Protein 2VDV (pdb70)

Sequence (432 aa):
NPFSDHQLEYPVSPQDMDWSKLYPYYKNQMTKKVTIADIGCGFGGLMIDLSPAFPEDLILGMEIRVQVTNYVEDRIIALRNNTSKHGFQNINVLRGNAMKFLPNFFEKGQLSKMFFCFPDPHKARIITNTLLSEYAYVLKEGGVVYTITDVKDLHEWMVKHLEEHPLFERLSKEWEENDECVKIMRNATEEGKKVERKKGDKFVACFTRLPTPAILNPFSDHQLEYPVSPQDMDWSKLYPYYKNQMTKKVTIADIGCGFGGLMIDLSPAFPEDLILGMEIRVQVTNYVEDRIIALRNNTSKHGFQNINVLRGNAMKFLPNFFEKGQLSKMFFCFPDPHKARIITNTLLSEYAYVLKEGGVVYTITDVKDLHEWMVKHLEEHPLFERLSKEWEENDECVKIMRNATEEGKKVERKKGDKFVACFTRLPTPAIL

Secondary structure (DSSP, 8-state):
-TTGGGS-SS---PPP--GGGT-GGGB--BS--EEEEEET-TTSHHHHHHHHHSTTSEEEEEES-HHHHHHHHHHHHHHHHT---STTTTEEEEE--TTS-GGGTS-TT-EEEEEEES-----SS---HHHHHHHHHHEEEEEEEEEEES-HHHHHHHHHHHHHSTTEEEPPHHHHHT-HHHHHHHHSSHHHHHHHHTT---EEEEEEEPPPPP--/-TTGGGS-SS---PPP--GGGT-GGGB--BS--EEEEEET-TTSHHHHHHHHHSTTSEEEEEES-HHHHHHHHHHHHHHHHT---STTTTEEEEE--TTS-GGGTS-TT-EEEEEEES-----SS---HHHHHHHHHHEEEEEEEEEEES-HHHHHHHHHHHHHSTTEEEPPHHHHHT-HHHHHHHHSSHHHHHHHHTT---EEEEEEEPPPPP--

Radius of gyration: 23.64 Å; Cα contacts (8 Å, |Δi|>4): 818; chains: 2; bounding box: 54×62×54 Å

Structure (mmCIF, N/CA/C/O backbone):
data_2VDV
#
_entry.id   2VDV
#
_cell.length_a   128.318
_cell.length_b   58.686
_cell.length_c   94.760
_cell.angle_alpha   90.00
_cell.angle_beta   130.13
_cell.angle_gamma   90.00
#
_symmetry.space_group_name_H-M   'C 1 2 1'
#
loop_
_entity.id
_entity.type
_entity.pdbx_description
1 polymer 'TRNA (GUANINE-N(7)-)-METHYLTRANSFERASE'
2 non-polymer S-ADENOSYLMETHIONINE
3 water water
#
loop_
_atom_site.group_PDB
_atom_site.id
_atom_site.type_symbol
_atom_site.label_atom_id
_atom_site.label_alt_id
_atom_site.label_comp_id
_atom_site.label_asym_id
_atom_site.label_entity_id
_atom_site.label_seq_id
_atom_site.pdbx_PDB_ins_code
_atom_site.Cartn_x
_atom_site.Cartn_y
_atom_site.Cartn_z
_atom_site.occupancy
_atom_site.B_iso_or_equiv
_atom_site.auth_seq_id
_atom_site.auth_comp_id
_atom_site.auth_asym_id
_atom_site.auth_atom_id
_atom_site.pdbx_PDB_model_num
ATOM 1 N N . ASN A 1 14 ? 17.663 -21.664 -33.391 1.00 28.74 60 ASN E N 1
ATOM 2 C CA . ASN A 1 14 ? 17.253 -22.024 -34.743 1.00 31.39 60 ASN E CA 1
ATOM 3 C C . ASN A 1 14 ? 16.865 -23.494 -34.881 1.00 27.54 60 ASN E C 1
ATOM 4 O O . ASN A 1 14 ? 15.685 -23.809 -35.025 1.00 23.10 60 ASN E O 1
ATOM 9 N N . PRO A 1 15 ? 17.855 -24.400 -34.809 1.00 25.05 61 PRO E N 1
ATOM 10 C CA . PRO A 1 15 ? 17.615 -25.813 -35.132 1.00 18.37 61 PRO E CA 1
ATOM 11 C C . PRO A 1 15 ? 16.629 -26.483 -34.174 1.00 20.74 61 PRO E C 1
ATOM 12 O O . PRO A 1 15 ? 16.090 -27.548 -34.492 1.00 23.45 61 PRO E O 1
ATOM 16 N N . PHE A 1 16 ? 16.392 -25.866 -33.023 1.00 14.72 62 PHE E N 1
ATOM 17 C CA . PHE A 1 16 ? 15.540 -26.469 -32.005 1.00 16.95 62 PHE E CA 1
ATOM 18 C C . PHE A 1 16 ? 14.185 -25.791 -31.885 1.00 13.21 62 PHE E C 1
ATOM 19 O O . PHE A 1 16 ? 13.413 -26.098 -30.977 1.00 16.28 62 PHE E O 1
ATOM 27 N N . SER A 1 17 ? 13.897 -24.877 -32.807 1.00 19.13 63 SER E N 1
ATOM 28 C CA . SER A 1 17 ? 12.644 -24.121 -32.784 1.00 12.79 63 SER E CA 1
ATOM 29 C C . SER A 1 17 ? 11.417 -25.024 -32.721 1.00 12.28 63 SER E C 1
ATOM 30 O O . SER A 1 17 ? 10.451 -24.718 -32.023 1.00 13.10 63 SER E O 1
ATOM 33 N N . ASP A 1 18 ? 11.459 -26.139 -33.442 1.00 10.26 64 ASP E N 1
ATOM 34 C CA . ASP A 1 18 ? 10.351 -27.091 -33.419 1.00 17.38 64 ASP E CA 1
ATOM 35 C C . ASP A 1 18 ? 10.124 -27.713 -32.038 1.00 20.31 64 ASP E C 1
ATOM 36 O O . ASP A 1 18 ? 9.101 -28.352 -31.806 1.00 16.24 64 ASP E O 1
ATOM 41 N N . HIS A 1 19 ? 11.067 -27.519 -31.119 1.00 20.45 65 HIS E N 1
ATOM 42 C CA . HIS A 1 19 ? 10.991 -28.190 -29.820 1.00 20.81 65 HIS E CA 1
ATOM 43 C C . HIS A 1 19 ? 10.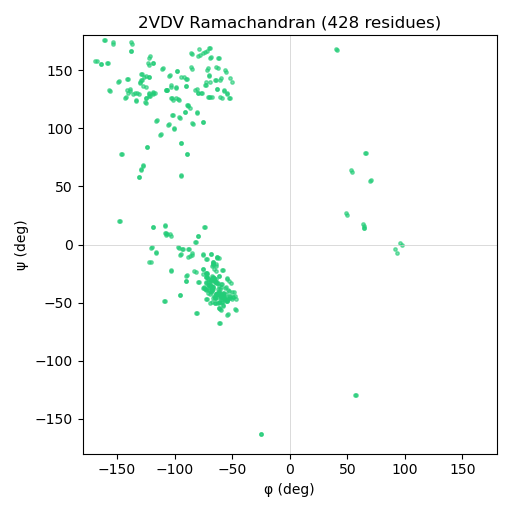925 -27.232 -28.644 1.00 13.43 65 HIS E C 1
ATOM 44 O O . HIS A 1 19 ? 10.791 -27.650 -27.497 1.00 20.17 65 HIS E O 1
ATOM 51 N N . GLN A 1 20 ? 10.992 -25.946 -28.948 1.00 14.94 66 GLN E N 1
ATOM 52 C CA . GLN A 1 20 ? 10.799 -24.910 -27.945 1.00 18.61 66 GLN E CA 1
ATOM 53 C C . GLN A 1 20 ? 9.495 -24.186 -28.283 1.00 18.68 66 GLN E C 1
ATOM 54 O O . GLN A 1 20 ? 9.468 -23.265 -29.099 1.00 13.25 66 GLN E O 1
ATOM 60 N N . LEU A 1 21 ? 8.413 -24.630 -27.651 1.00 20.21 67 LEU E N 1
ATOM 61 C CA . LEU A 1 21 ? 7.066 -24.374 -28.148 1.00 22.42 67 LEU E CA 1
ATOM 62 C C . LEU A 1 21 ? 6.194 -23.540 -27.223 1.00 22.64 67 LEU E C 1
ATOM 63 O O . LEU A 1 21 ? 6.049 -23.849 -26.031 1.00 9.73 67 LEU E O 1
ATOM 68 N N . GLU A 1 22 ? 5.576 -22.510 -27.800 1.00 19.06 68 GLU E N 1
ATOM 69 C CA . GLU A 1 22 ? 4.606 -21.695 -27.082 1.00 13.61 68 GLU E CA 1
ATOM 70 C C . GLU A 1 22 ? 3.355 -22.485 -26.775 1.00 8.64 68 GLU E C 1
ATOM 71 O O . GLU A 1 22 ? 2.742 -22.322 -25.723 1.00 15.17 68 GLU E O 1
ATOM 77 N N . TYR A 1 23 ? 2.963 -23.337 -27.711 1.00 15.89 69 TYR E N 1
ATOM 78 C CA . TYR A 1 23 ? 1.707 -24.057 -27.583 1.00 12.81 69 TYR E CA 1
ATOM 79 C C . TYR A 1 23 ? 1.886 -25.554 -27.796 1.00 14.43 69 TYR E C 1
ATOM 80 O O . TYR A 1 23 ? 1.351 -26.117 -28.760 1.00 17.04 69 TYR E O 1
ATOM 89 N N . PRO A 1 24 ? 2.630 -26.206 -26.896 1.00 8.36 70 PRO E N 1
ATOM 90 C CA . PRO A 1 24 ? 2.802 -27.659 -26.968 1.00 9.26 70 PRO E CA 1
ATOM 91 C C . PRO A 1 24 ? 1.438 -28.326 -26.847 1.00 16.15 70 PRO E C 1
ATOM 92 O O . PRO A 1 24 ? 0.605 -27.855 -26.075 1.00 14.57 70 PRO E O 1
ATOM 96 N N . VAL A 1 25 ? 1.215 -29.403 -27.595 1.00 12.53 71 VAL E N 1
ATOM 97 C CA . VAL A 1 25 ? -0.077 -30.075 -27.603 1.00 11.27 71 VAL E CA 1
ATOM 98 C C . VAL A 1 25 ? -0.245 -31.095 -26.463 1.00 13.78 71 VAL E C 1
ATOM 99 O O . VAL A 1 25 ? 0.726 -31.486 -25.812 1.00 13.18 71 VAL E O 1
ATOM 103 N N . SER A 1 26 ? -1.490 -31.499 -26.218 1.00 17.26 72 SER E N 1
ATOM 104 C CA . SER A 1 26 ? -1.804 -32.549 -25.253 1.00 24.75 72 SER E CA 1
ATOM 105 C C . SER A 1 26 ? -2.476 -33.714 -25.976 1.00 16.29 72 SER E C 1
ATOM 106 O O . SER A 1 26 ? -3.052 -33.529 -27.039 1.00 15.61 72 SER E O 1
ATOM 109 N N . PRO A 1 27 ? -2.405 -34.923 -25.397 1.00 21.43 73 PRO E N 1
ATOM 110 C CA . PRO A 1 27 ? -2.987 -36.098 -26.058 1.00 19.02 73 PRO E CA 1
ATOM 111 C C . PRO A 1 27 ? -4.509 -36.006 -26.087 1.00 22.62 73 PRO E C 1
ATOM 112 O O . PRO A 1 27 ? -5.107 -35.253 -25.312 1.00 17.99 73 PRO E O 1
ATOM 116 N N . GLN A 1 28 ? -5.133 -36.779 -26.967 1.00 17.81 74 GLN E N 1
ATOM 117 C CA . GLN A 1 28 ? -6.580 -36.871 -26.970 1.00 22.69 74 GLN E CA 1
ATOM 118 C C . GLN A 1 28 ? -7.039 -37.824 -25.870 1.00 24.83 74 GLN E C 1
ATOM 119 O O . GLN A 1 28 ? -6.248 -38.612 -25.348 1.00 19.90 74 GLN E O 1
ATOM 125 N N . ASP A 1 29 ? -8.316 -37.728 -25.518 1.00 28.62 75 ASP E N 1
ATOM 126 C CA . ASP A 1 29 ? -8.926 -38.552 -24.478 1.00 30.77 75 ASP E CA 1
ATOM 127 C C . ASP A 1 29 ? -8.713 -40.049 -24.748 1.00 36.76 75 ASP E C 1
ATOM 128 O O . ASP A 1 29 ? -8.969 -40.531 -25.851 1.00 29.55 75 ASP E O 1
ATOM 133 N N . MET A 1 30 ? -8.239 -40.776 -23.740 1.00 35.11 76 MET E N 1
ATOM 134 C CA . MET A 1 30 ? -7.933 -42.198 -23.891 1.00 37.14 76 MET E CA 1
ATOM 135 C C . MET A 1 30 ? -8.286 -42.974 -22.628 1.00 31.15 76 MET E C 1
ATOM 136 O O . MET A 1 30 ? -7.837 -42.635 -21.537 1.00 34.44 76 MET E O 1
ATOM 141 N N . ASP A 1 31 ? -9.084 -44.023 -22.779 1.00 36.74 77 ASP E N 1
ATOM 142 C CA . ASP A 1 31 ? -9.430 -44.870 -21.646 1.00 32.48 77 ASP E CA 1
ATOM 143 C C . ASP A 1 31 ? -8.418 -45.997 -21.498 1.00 28.95 77 ASP E C 1
ATOM 144 O O . ASP A 1 31 ? -8.688 -47.135 -21.887 1.00 26.94 77 ASP E O 1
ATOM 149 N N . TRP A 1 32 ? -7.256 -45.682 -20.934 1.00 26.25 78 TRP E N 1
ATOM 150 C CA . TRP A 1 32 ? -6.194 -46.671 -20.785 1.00 22.46 78 TRP E CA 1
ATOM 151 C C . TRP A 1 32 ? -6.580 -47.772 -19.797 1.00 24.01 78 TRP E C 1
ATOM 152 O O . TRP A 1 32 ? -5.954 -48.828 -19.757 1.00 21.19 78 TRP E O 1
ATOM 163 N N . SER A 1 33 ? -7.619 -47.525 -19.008 1.00 29.48 79 SER E N 1
ATOM 164 C CA . SER A 1 33 ? -8.060 -48.494 -18.008 1.00 29.84 79 SER E CA 1
ATOM 165 C C . SER A 1 33 ? -8.609 -49.763 -18.657 1.00 27.03 79 SER E C 1
ATOM 166 O O . SER A 1 33 ? -8.540 -50.842 -18.081 1.00 33.51 79 SER E O 1
ATOM 169 N N . LYS A 1 34 ? -9.154 -49.635 -19.858 1.00 26.29 80 LYS E N 1
ATOM 170 C CA . LYS A 1 34 ? -9.655 -50.801 -20.569 1.00 28.22 80 LYS E CA 1
ATOM 171 C C . LYS A 1 34 ? -8.529 -51.687 -21.093 1.00 21.66 80 LYS E C 1
ATOM 172 O O . LYS A 1 34 ? -8.728 -52.879 -21.313 1.00 30.65 80 LYS E O 1
ATOM 178 N N . LEU A 1 35 ? -7.351 -51.107 -21.296 1.00 21.90 81 LEU E N 1
ATOM 179 C CA . LEU A 1 35 ? -6.198 -51.874 -21.762 1.00 19.61 81 LEU E CA 1
ATOM 180 C C . LEU A 1 35 ? -5.388 -52.430 -20.589 1.00 17.47 81 LEU E C 1
ATOM 181 O O . LEU A 1 35 ? -4.787 -53.502 -20.687 1.00 17.16 81 LEU E O 1
ATOM 186 N N . TYR A 1 36 ? -5.374 -51.703 -19.478 1.00 12.29 82 TYR E N 1
ATOM 187 C CA . TYR A 1 36 ? -4.617 -52.141 -18.311 1.00 22.82 82 TYR E CA 1
ATOM 188 C C . TYR A 1 36 ? -5.455 -52.084 -17.037 1.00 23.76 82 TYR E C 1
ATOM 189 O O . TYR A 1 36 ? -5.074 -51.423 -16.074 1.00 23.52 82 TYR E O 1
ATOM 198 N N . PRO A 1 37 ? -6.592 -52.797 -17.024 1.00 24.98 83 PRO E N 1
ATOM 199 C CA . PRO A 1 37 ? -7.557 -52.688 -15.923 1.00 29.74 83 PRO E CA 1
ATOM 200 C C . PRO A 1 37 ? -6.936 -53.034 -14.573 1.00 25.51 83 PRO E C 1
ATOM 201 O O . PRO A 1 37 ? -7.435 -52.618 -13.532 1.00 35.12 83 PRO E O 1
ATOM 205 N N . TYR A 1 38 ? -5.844 -53.784 -14.603 1.00 25.28 84 TYR E N 1
ATOM 206 C CA . TYR A 1 38 ? -5.169 -54.203 -13.386 1.00 24.61 84 TYR E CA 1
ATOM 207 C C . TYR A 1 38 ? -4.503 -53.059 -12.641 1.00 31.65 84 TYR E C 1
ATOM 208 O O . TYR A 1 38 ? -4.002 -53.243 -11.531 1.00 26.62 84 TYR E O 1
ATOM 217 N N . TYR A 1 39 ? -4.475 -51.886 -13.261 1.00 28.05 85 TYR E N 1
ATOM 218 C CA . TYR A 1 39 ? -3.846 -50.727 -12.648 1.00 31.50 85 TYR E CA 1
ATOM 219 C C . TYR A 1 39 ? -4.887 -49.646 -12.454 1.00 35.09 85 TYR E C 1
ATOM 220 O O . TYR A 1 39 ? -4.563 -48.481 -12.218 1.00 37.54 85 TYR E O 1
ATOM 229 N N . LYS A 1 40 ? -6.146 -50.057 -12.573 1.00 35.21 86 LYS E N 1
ATOM 230 C CA . LYS A 1 40 ? -7.275 -49.231 -12.189 1.00 41.01 86 LYS E CA 1
ATOM 231 C C . LYS A 1 40 ? -7.381 -49.201 -10.673 1.00 47.98 86 LYS E C 1
ATOM 232 O O . LYS A 1 40 ? -7.800 -50.181 -10.057 1.00 52.69 86 LYS E O 1
ATOM 238 N N . ASN A 1 41 ? -6.992 -48.090 -10.066 1.00 46.88 87 ASN E N 1
ATOM 239 C CA . ASN A 1 41 ? -7.418 -47.812 -8.707 1.00 50.11 87 ASN E CA 1
ATOM 240 C C . ASN A 1 41 ? -8.824 -47.238 -8.809 1.00 52.92 87 ASN E C 1
ATOM 241 O O . ASN A 1 41 ? -9.782 -47.783 -8.260 1.00 49.90 87 ASN E O 1
ATOM 246 N N . GLN A 1 46 ? -9.108 -44.368 -10.713 1.00 52.92 92 GLN E N 1
ATOM 247 C CA . GLN A 1 46 ? -7.952 -43.737 -11.344 1.00 50.90 92 GLN E CA 1
ATOM 248 C C . GLN A 1 46 ? -6.969 -44.739 -11.947 1.00 49.17 92 GLN E C 1
ATOM 249 O O . GLN A 1 46 ? -7.051 -45.941 -11.698 1.00 43.50 92 GLN E O 1
ATOM 255 N N . MET A 1 47 ? -6.035 -44.226 -12.742 1.00 52.81 93 MET E N 1
ATOM 256 C CA . MET A 1 47 ? -4.995 -45.052 -13.338 1.00 41.54 93 MET E CA 1
ATOM 257 C C . MET A 1 47 ? -3.702 -44.930 -12.529 1.00 36.83 93 MET E C 1
ATOM 258 O O . MET A 1 47 ? -3.289 -43.833 -12.155 1.00 33.55 93 MET E O 1
ATOM 263 N N . THR A 1 48 ? -3.072 -46.069 -12.268 1.00 36.87 94 THR E N 1
ATOM 264 C CA . THR A 1 48 ? -1.927 -46.157 -11.366 1.00 32.16 94 THR E CA 1
ATOM 265 C C . THR A 1 48 ? -0.583 -45.945 -12.061 1.00 31.60 94 THR E C 1
ATOM 266 O O . THR A 1 48 ? 0.389 -45.507 -11.440 1.00 32.32 94 THR E O 1
ATOM 270 N N . LYS A 1 49 ? -0.534 -46.251 -13.352 1.00 27.32 95 LYS E N 1
ATOM 271 C CA . LYS A 1 49 ? 0.674 -46.065 -14.142 1.00 17.11 95 LYS E CA 1
ATOM 272 C C . LYS A 1 49 ? 0.328 -45.490 -15.506 1.00 20.05 95 LYS E C 1
ATOM 273 O O . LYS A 1 49 ? -0.843 -45.342 -15.852 1.00 20.84 95 LYS E O 1
ATOM 279 N N . LYS A 1 50 ? 1.360 -45.160 -16.271 1.00 18.64 96 LYS E N 1
ATOM 280 C CA . LYS A 1 50 ? 1.198 -44.686 -17.631 1.00 9.80 96 LYS E CA 1
ATOM 281 C C . LYS A 1 50 ? 1.984 -45.625 -18.525 1.00 12.04 96 LYS E C 1
ATOM 282 O O . LYS A 1 50 ? 2.871 -46.343 -18.044 1.00 10.88 96 LYS E O 1
ATOM 288 N N . VAL A 1 51 ? 1.664 -45.631 -19.817 1.00 6.55 97 VAL E N 1
ATOM 289 C CA . VAL A 1 51 ? 2.462 -46.379 -20.780 1.00 12.03 97 VAL E CA 1
ATOM 290 C C . VAL A 1 51 ? 3.836 -45.740 -20.913 1.00 5.15 97 VAL E C 1
ATOM 291 O O . VAL A 1 51 ? 3.936 -44.541 -21.172 1.00 3.76 97 VAL E O 1
ATOM 295 N N . THR A 1 52 ? 4.888 -46.535 -20.752 1.00 3.53 98 THR E N 1
ATOM 296 C CA . THR A 1 52 ? 6.249 -46.003 -20.821 1.00 5.57 98 THR E CA 1
ATOM 297 C C . THR A 1 52 ? 7.093 -46.678 -21.884 1.00 5.17 98 THR E C 1
ATOM 298 O O . THR A 1 52 ? 8.175 -46.194 -22.222 1.00 4.28 98 THR E O 1
ATOM 302 N N . ILE A 1 53 ? 6.625 -47.821 -22.376 1.00 3.53 99 ILE E N 1
ATOM 303 C CA . ILE A 1 53 ? 7.349 -48.554 -23.401 1.00 3.53 99 ILE E CA 1
ATOM 304 C C . ILE A 1 53 ? 6.433 -48.782 -24.605 1.00 3.68 99 ILE E C 1
ATOM 305 O O . ILE A 1 53 ? 5.327 -49.294 -24.469 1.00 3.53 99 ILE E O 1
ATOM 310 N N . ALA A 1 54 ? 6.888 -48.383 -25.783 1.00 3.53 100 ALA E N 1
ATOM 311 C CA . ALA A 1 54 ? 6.057 -48.492 -26.978 1.00 3.53 100 ALA E CA 1
ATOM 312 C C . ALA A 1 54 ? 6.742 -49.330 -28.050 1.00 3.71 100 ALA E C 1
ATOM 313 O O . ALA A 1 54 ? 7.908 -49.098 -28.394 1.00 3.53 100 ALA E O 1
ATOM 315 N N . ASP A 1 55 ? 6.017 -50.322 -28.550 1.00 3.53 101 ASP E N 1
ATOM 316 C CA . ASP A 1 55 ? 6.491 -51.165 -29.630 1.00 3.69 101 ASP E CA 1
ATOM 317 C C . ASP A 1 55 ? 5.736 -50.735 -30.902 1.00 3.99 101 ASP E C 1
ATOM 318 O O . ASP A 1 55 ? 4.551 -51.048 -31.085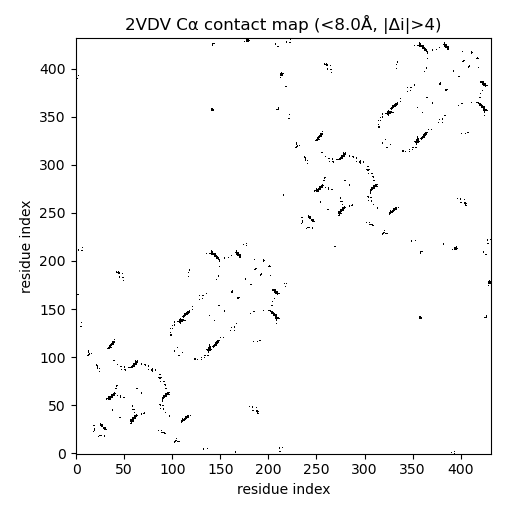 1.00 3.53 101 ASP E O 1
ATOM 323 N N . ILE A 1 56 ? 6.427 -49.990 -31.754 1.00 3.81 102 ILE E N 1
ATOM 324 C CA . ILE A 1 56 ? 5.822 -49.382 -32.930 1.00 4.63 102 ILE E CA 1
ATOM 325 C C . ILE A 1 56 ? 5.836 -50.347 -34.103 1.00 5.17 102 ILE E C 1
ATOM 326 O O . ILE A 1 56 ? 6.905 -50.736 -34.578 1.00 4.76 102 ILE E O 1
ATOM 331 N N . GLY A 1 57 ? 4.645 -50.711 -34.573 1.00 4.60 103 GLY E N 1
ATOM 332 C CA . GLY A 1 57 ? 4.493 -51.730 -35.603 1.00 4.32 103 GLY E CA 1
ATOM 333 C C . GLY A 1 57 ? 4.821 -53.099 -35.043 1.00 4.67 103 GLY E C 1
ATOM 334 O O . GLY A 1 57 ? 5.683 -53.791 -35.571 1.00 6.99 103 GLY E O 1
ATOM 335 N N . CYS A 1 58 ? 4.132 -53.482 -33.969 1.00 3.85 104 CYS E N 1
ATOM 336 C CA . CYS A 1 58 ? 4.508 -54.651 -33.163 1.00 5.29 104 CYS E CA 1
ATOM 337 C C . CYS A 1 58 ? 4.238 -56.012 -33.820 1.00 8.37 104 CYS E C 1
ATOM 338 O O . CYS A 1 58 ? 4.716 -57.042 -33.343 1.00 6.78 104 CYS E O 1
ATOM 341 N N . GLY A 1 59 ? 3.472 -56.031 -34.904 1.00 7.18 105 GLY E N 1
ATOM 342 C CA . GLY A 1 59 ? 3.102 -57.295 -35.516 1.00 4.46 105 GLY E CA 1
ATOM 343 C C . GLY A 1 59 ? 2.390 -58.185 -34.511 1.00 3.53 105 GLY E C 1
ATOM 344 O O . GLY A 1 59 ? 1.468 -57.747 -33.834 1.00 3.53 105 GLY E O 1
ATOM 345 N N . PHE A 1 60 ? 2.831 -59.432 -34.388 1.00 3.53 106 PHE E N 1
ATOM 346 C CA . PHE A 1 60 ? 2.124 -60.403 -33.553 1.00 4.08 106 PHE E CA 1
ATOM 347 C C . PHE A 1 60 ? 2.425 -60.333 -32.054 1.00 6.27 106 PHE E C 1
ATOM 348 O O . PHE A 1 60 ? 1.899 -61.124 -31.280 1.00 3.53 106 PHE E O 1
ATOM 356 N N . GLY A 1 61 ? 3.262 -59.379 -31.648 1.00 7.60 107 GLY E N 1
ATOM 357 C CA . GLY A 1 61 ? 3.410 -59.061 -30.237 1.00 5.50 107 GLY E CA 1
ATOM 358 C C . GLY A 1 61 ? 4.557 -59.724 -29.508 1.00 4.85 107 GLY E C 1
ATOM 359 O O . GLY A 1 61 ? 4.722 -59.514 -28.305 1.00 5.29 107 GLY E O 1
ATOM 360 N N . GLY A 1 62 ? 5.344 -60.519 -30.228 1.00 5.68 108 GLY E N 1
ATOM 361 C CA . GLY A 1 62 ? 6.448 -61.264 -29.637 1.00 3.87 108 GLY E CA 1
ATOM 362 C C . GLY A 1 62 ? 7.349 -60.425 -28.729 1.00 13.10 108 GLY E C 1
ATOM 363 O O . GLY A 1 62 ? 7.720 -60.864 -27.637 1.00 6.45 108 GLY E O 1
ATOM 364 N N . LEU A 1 63 ? 7.698 -59.218 -29.169 1.00 9.26 109 LEU E N 1
ATOM 365 C CA . LEU A 1 63 ? 8.601 -58.368 -28.402 1.00 6.30 109 LEU E CA 1
ATOM 366 C C . LEU A 1 63 ? 7.972 -58.000 -27.067 1.00 6.85 109 LEU E C 1
ATOM 367 O O . LEU A 1 63 ? 8.596 -58.153 -26.020 1.00 8.79 109 LEU E O 1
ATOM 372 N N . MET A 1 64 ? 6.731 -57.525 -27.109 1.00 6.17 110 MET E N 1
ATOM 373 C CA . MET A 1 64 ? 5.979 -57.229 -25.894 1.00 5.77 110 MET E CA 1
ATOM 374 C C . MET A 1 64 ? 5.957 -58.410 -24.925 1.00 5.09 110 MET E C 1
ATOM 375 O O . MET A 1 64 ? 6.099 -58.226 -23.731 1.00 5.30 110 MET E O 1
ATOM 380 N N . ILE A 1 65 ? 5.718 -59.612 -25.447 1.00 8.23 111 ILE E N 1
ATOM 381 C CA . ILE A 1 65 ? 5.609 -60.798 -24.612 1.00 9.43 111 ILE E CA 1
ATOM 382 C C . ILE A 1 65 ? 6.886 -60.970 -23.807 1.00 6.28 111 ILE E C 1
ATOM 383 O O . ILE A 1 65 ? 6.838 -61.231 -22.609 1.00 6.99 111 ILE E O 1
ATOM 388 N N . ASP A 1 66 ? 8.022 -60.815 -24.479 1.00 3.68 112 ASP E N 1
ATOM 389 C CA . ASP A 1 66 ? 9.318 -61.001 -23.844 1.00 12.81 112 ASP E CA 1
ATOM 390 C C . ASP A 1 66 ? 9.681 -59.858 -22.906 1.00 11.91 112 ASP E C 1
ATOM 391 O O . ASP A 1 66 ? 10.267 -60.082 -21.852 1.00 11.57 112 ASP E O 1
ATOM 396 N N . LEU A 1 67 ? 9.338 -58.633 -23.291 1.00 6.73 113 LEU E N 1
ATOM 397 C CA . LEU A 1 67 ? 9.637 -57.475 -22.460 1.00 8.39 113 LEU E CA 1
ATOM 398 C C . LEU A 1 67 ? 8.799 -57.514 -21.188 1.00 8.79 113 LEU E C 1
ATOM 399 O O . LEU A 1 67 ? 9.224 -57.035 -20.134 1.00 11.44 113 LEU E O 1
ATOM 404 N N . SER A 1 68 ? 7.613 -58.091 -21.289 1.00 3.53 114 SER E N 1
ATOM 405 C CA . SER A 1 68 ? 6.667 -58.063 -20.179 1.00 8.14 114 SER E CA 1
ATOM 406 C C . SER A 1 68 ? 7.283 -58.427 -18.813 1.00 10.94 114 SER E C 1
ATOM 407 O O . SER A 1 68 ? 7.180 -57.645 -17.860 1.00 12.08 114 SER E O 1
ATOM 410 N N . PRO A 1 69 ? 7.914 -59.610 -18.708 1.00 7.76 115 PRO E N 1
ATOM 411 C CA . PRO A 1 69 ? 8.557 -60.024 -17.450 1.00 12.00 115 PRO E CA 1
ATOM 412 C C . PRO A 1 69 ? 9.854 -59.255 -17.164 1.00 13.04 115 PRO E C 1
ATOM 413 O O . PRO A 1 69 ? 10.199 -59.040 -16.006 1.00 11.55 115 PRO E O 1
ATOM 417 N N . ALA A 1 70 ? 10.575 -58.867 -18.209 1.00 8.14 116 ALA E N 1
ATOM 418 C CA . ALA A 1 70 ? 11.811 -58.122 -18.030 1.00 12.02 116 ALA E CA 1
ATOM 419 C C . ALA A 1 70 ? 11.550 -56.762 -17.379 1.00 12.81 116 ALA E C 1
ATOM 420 O O . ALA A 1 70 ? 12.377 -56.262 -16.628 1.00 15.83 116 ALA E O 1
ATOM 422 N N . PHE A 1 71 ? 10.393 -56.172 -17.667 1.00 12.59 117 PHE E N 1
ATOM 423 C CA . PHE A 1 71 ? 10.056 -54.854 -17.144 1.00 8.27 117 PHE E CA 1
ATOM 424 C C . PHE A 1 71 ? 8.700 -54.869 -16.465 1.00 8.06 117 PHE E C 1
ATOM 425 O O . PHE A 1 71 ? 7.760 -54.234 -16.928 1.00 8.67 117 PHE E O 1
ATOM 433 N N . PRO A 1 72 ? 8.613 -55.579 -15.334 1.00 10.93 118 PRO E N 1
ATOM 434 C CA . PRO A 1 72 ? 7.344 -55.861 -14.660 1.00 12.93 118 PRO E CA 1
ATOM 435 C C . PRO A 1 72 ? 6.686 -54.607 -14.088 1.00 13.89 118 PRO E C 1
ATOM 436 O O . PRO A 1 72 ? 5.489 -54.627 -13.802 1.00 19.14 118 PRO E O 1
ATOM 440 N N . GLU A 1 73 ? 7.454 -53.530 -13.944 1.00 12.29 119 GLU E N 1
ATOM 441 C CA . GLU A 1 73 ? 6.934 -52.272 -13.412 1.00 10.18 119 GLU E CA 1
ATOM 442 C C . GLU A 1 73 ? 6.511 -51.283 -14.505 1.00 15.24 119 GLU E C 1
ATOM 443 O O . GLU A 1 73 ? 5.909 -50.241 -14.216 1.00 8.55 119 GLU E O 1
ATOM 449 N N . ASP A 1 74 ? 6.830 -51.605 -15.756 1.00 16.92 120 ASP E N 1
ATOM 450 C CA . ASP A 1 74 ? 6.511 -50.722 -16.875 1.00 9.55 120 ASP E CA 1
ATOM 451 C C . ASP A 1 74 ? 5.311 -51.217 -17.661 1.00 13.26 120 ASP E C 1
ATOM 452 O O . ASP A 1 74 ? 5.188 -52.409 -17.960 1.00 11.31 120 ASP E O 1
ATOM 457 N N . LEU A 1 75 ? 4.421 -50.292 -17.996 1.00 13.97 121 LEU E N 1
ATOM 458 C CA . LEU A 1 75 ? 3.348 -50.599 -18.920 1.00 8.85 121 LEU E CA 1
ATOM 459 C C . LEU A 1 75 ? 3.906 -50.514 -20.334 1.00 9.01 121 LEU E C 1
ATOM 460 O O . LEU A 1 75 ? 4.621 -49.567 -20.674 1.00 5.10 121 LEU E O 1
ATOM 465 N N . ILE A 1 76 ? 3.585 -51.523 -21.139 1.00 5.44 122 ILE E N 1
ATOM 466 C CA . ILE A 1 76 ? 4.131 -51.690 -22.476 1.00 3.79 122 ILE E CA 1
ATOM 467 C C . ILE A 1 76 ? 2.981 -51.727 -23.492 1.00 9.38 122 ILE E C 1
ATOM 468 O O . ILE A 1 76 ? 2.006 -52.455 -23.310 1.00 4.74 122 ILE E O 1
ATOM 473 N N . LEU A 1 77 ? 3.091 -50.936 -24.554 1.00 8.68 123 LEU E N 1
ATOM 474 C CA . LEU A 1 77 ? 2.041 -50.877 -25.565 1.00 8.93 123 LEU E CA 1
ATOM 475 C C . LEU A 1 77 ? 2.566 -51.155 -26.970 1.00 7.46 123 LEU E C 1
ATOM 476 O O . LEU A 1 77 ? 3.472 -50.473 -27.452 1.00 4.45 123 LEU E O 1
ATOM 481 N N . GLY A 1 78 ? 1.998 -52.169 -27.618 1.00 4.50 124 GLY E N 1
ATOM 482 C CA . GLY A 1 78 ? 2.263 -52.407 -29.026 1.00 3.95 124 GLY E CA 1
ATOM 483 C C . GLY A 1 78 ? 1.264 -51.650 -29.884 1.00 4.28 124 GLY E C 1
ATOM 484 O O . GLY A 1 78 ? 0.078 -51.618 -29.580 1.00 5.63 124 GLY E O 1
ATOM 485 N N . MET A 1 79 ? 1.742 -51.020 -30.947 1.00 3.92 125 MET E N 1
ATOM 486 C CA . MET A 1 79 ? 0.854 -50.337 -31.883 1.00 5.97 125 MET E CA 1
ATOM 487 C C . MET A 1 79 ? 1.004 -50.991 -33.233 1.00 3.53 125 MET E C 1
ATOM 488 O O . MET A 1 79 ? 2.118 -51.163 -33.720 1.00 3.53 125 MET E O 1
ATOM 493 N N . GLU A 1 80 ? -0.132 -51.338 -33.837 1.00 5.53 126 GLU E N 1
ATOM 494 C CA . GLU A 1 80 ? -0.170 -52.153 -35.045 1.00 8.92 126 GLU E CA 1
ATOM 495 C C . GLU A 1 80 ? -1.230 -51.551 -35.943 1.00 3.54 126 GLU E C 1
ATOM 496 O O . GLU A 1 80 ? -2.346 -51.303 -35.485 1.00 3.96 126 GLU E O 1
ATOM 502 N N . ILE A 1 81 ? -0.903 -51.344 -37.216 1.00 3.81 127 ILE E N 1
ATOM 503 C CA . ILE A 1 81 ? -1.836 -50.698 -38.137 1.00 6.61 127 ILE E CA 1
ATOM 504 C C . ILE A 1 81 ? -2.867 -51.653 -38.747 1.00 10.77 127 ILE E C 1
ATOM 505 O O . ILE A 1 81 ? -3.921 -51.211 -39.190 1.00 9.61 127 ILE E O 1
ATOM 510 N N . ARG A 1 82 ? -2.568 -52.950 -38.777 1.00 5.68 128 ARG E N 1
ATOM 511 C CA . ARG A 1 82 ? -3.496 -53.936 -39.339 1.00 8.11 128 ARG E CA 1
ATOM 512 C C . ARG A 1 82 ? -4.454 -54.457 -38.276 1.00 8.03 128 ARG E C 1
ATOM 513 O O . ARG A 1 82 ? -4.022 -55.062 -37.281 1.00 8.56 128 ARG E O 1
ATOM 521 N N . VAL A 1 83 ? -5.749 -54.265 -38.492 1.00 3.53 129 VAL E N 1
ATOM 522 C CA . VAL A 1 83 ? -6.736 -54.691 -37.503 1.00 5.34 129 VAL E CA 1
ATOM 523 C C . VAL A 1 83 ? -6.803 -56.216 -37.314 1.00 7.07 129 VAL E C 1
ATOM 524 O O . VAL A 1 83 ? -7.099 -56.687 -36.216 1.00 6.25 129 VAL E O 1
ATOM 528 N N . GLN A 1 84 ? -6.529 -56.982 -38.368 1.00 5.02 130 GLN E N 1
ATOM 529 C CA . GLN A 1 84 ? -6.547 -58.443 -38.251 1.00 5.69 130 GLN E CA 1
ATOM 530 C C . GLN A 1 84 ? -5.499 -58.859 -37.220 1.00 5.39 130 GLN E C 1
ATOM 531 O O . GLN A 1 84 ? -5.766 -59.637 -36.305 1.00 3.53 130 GLN E O 1
ATOM 537 N N . VAL A 1 85 ? -4.299 -58.322 -37.380 1.00 4.11 131 VAL E N 1
ATOM 538 C CA . VAL A 1 85 ? -3.197 -58.663 -36.507 1.00 3.53 131 VAL E CA 1
ATOM 539 C C . VAL A 1 85 ? -3.453 -58.217 -35.065 1.00 3.53 131 VAL E C 1
ATOM 540 O O . VAL A 1 85 ? -3.188 -58.984 -34.139 1.00 3.53 131 VAL E O 1
ATOM 544 N N . THR A 1 86 ? -3.991 -57.007 -34.872 1.00 3.53 132 THR E N 1
ATOM 545 C CA . THR A 1 86 ? -4.247 -56.501 -33.516 1.00 3.96 132 THR E CA 1
ATOM 546 C C . THR A 1 86 ? -5.391 -57.241 -32.824 1.00 4.59 132 THR E C 1
ATOM 547 O O . THR A 1 86 ? -5.346 -57.461 -31.611 1.00 4.51 132 THR E O 1
ATOM 551 N N . ASN A 1 87 ? -6.416 -57.618 -33.585 1.00 4.28 133 ASN E N 1
ATOM 552 C CA . ASN A 1 87 ? -7.488 -58.478 -33.059 1.00 6.45 133 ASN E CA 1
ATOM 553 C C . ASN A 1 87 ? -6.941 -59.821 -32.591 1.00 3.82 133 ASN E C 1
ATOM 554 O O . ASN A 1 87 ? -7.382 -60.379 -31.584 1.00 3.69 133 ASN E O 1
ATOM 559 N N . TYR A 1 88 ? -5.975 -60.334 -33.333 1.00 3.53 134 TYR E N 1
ATOM 560 C CA . TYR A 1 88 ? -5.352 -61.585 -32.966 1.00 4.93 134 TYR E CA 1
ATOM 561 C C . TYR A 1 88 ? -4.516 -61.409 -31.698 1.00 8.82 134 TYR E C 1
ATOM 562 O O . TYR A 1 88 ? -4.653 -62.176 -30.744 1.00 5.96 134 TYR E O 1
ATOM 571 N N . VAL A 1 89 ? -3.661 -60.387 -31.692 1.00 5.75 135 VAL E N 1
ATOM 572 C CA . VAL A 1 89 ? -2.778 -60.133 -30.561 1.00 5.52 135 VAL E CA 1
ATOM 573 C C . VAL A 1 89 ? -3.561 -59.918 -29.268 1.00 5.42 135 VAL E C 1
ATOM 574 O O . VAL A 1 89 ? -3.113 -60.313 -28.208 1.00 6.47 135 VAL E O 1
ATOM 578 N N . GLU A 1 90 ? -4.741 -59.317 -29.363 1.00 6.61 136 GLU E N 1
ATOM 579 C CA . GLU A 1 90 ? -5.577 -59.117 -28.183 1.00 6.84 136 GLU E CA 1
ATOM 580 C C . GLU A 1 90 ? -5.997 -60.448 -27.573 1.00 9.51 136 GLU E C 1
ATOM 581 O O . GLU A 1 90 ? -6.023 -60.600 -26.360 1.00 10.42 136 GLU E O 1
ATOM 587 N N . ASP A 1 91 ? -6.357 -61.408 -28.418 1.00 14.33 137 ASP E N 1
ATOM 588 C CA . ASP A 1 91 ? -6.786 -62.711 -27.933 1.00 11.26 137 ASP E CA 1
ATOM 589 C C . ASP A 1 91 ? -5.616 -63.436 -27.340 1.00 9.28 137 ASP E C 1
ATOM 590 O O . ASP A 1 91 ? -5.766 -64.222 -26.407 1.00 9.23 137 ASP E O 1
ATOM 595 N N . ARG A 1 92 ? -4.446 -63.176 -27.912 1.00 8.21 138 ARG E N 1
ATOM 596 C CA . ARG A 1 92 ? -3.213 -63.778 -27.438 1.00 11.09 138 ARG E CA 1
ATOM 597 C C . ARG A 1 92 ? -2.850 -63.327 -26.021 1.00 12.87 138 ARG E C 1
ATOM 598 O O . ARG A 1 92 ? -2.581 -64.168 -25.163 1.00 12.34 138 ARG E O 1
ATOM 606 N N . ILE A 1 93 ? -2.844 -62.017 -25.756 1.00 6.95 139 ILE E N 1
ATOM 607 C CA . ILE A 1 93 ? -2.471 -61.581 -24.409 1.00 10.33 139 ILE E CA 1
ATOM 608 C C . ILE A 1 93 ? -3.564 -61.900 -23.390 1.00 13.96 139 ILE E C 1
ATOM 609 O O . ILE A 1 93 ? -3.283 -62.055 -22.202 1.00 17.50 139 ILE E O 1
ATOM 614 N N . ILE A 1 94 ? -4.808 -62.006 -23.842 1.00 13.62 140 ILE E N 1
ATOM 615 C CA . ILE A 1 94 ? -5.861 -62.432 -22.929 1.00 16.73 140 ILE E CA 1
ATOM 616 C C . ILE A 1 94 ? -5.618 -63.881 -22.521 1.00 18.76 140 ILE E C 1
ATOM 617 O O . ILE A 1 94 ? -5.851 -64.259 -21.375 1.00 21.50 140 ILE E O 1
ATOM 622 N N . ALA A 1 95 ? -5.133 -64.687 -23.461 1.00 15.39 141 ALA E N 1
ATOM 623 C CA . ALA A 1 95 ? -4.770 -66.066 -23.156 1.00 19.04 141 ALA E CA 1
ATOM 624 C C . ALA A 1 95 ? -3.611 -66.106 -22.154 1.00 21.33 141 ALA E C 1
ATOM 625 O O . ALA A 1 95 ? -3.644 -66.861 -21.188 1.00 18.08 141 ALA E O 1
ATOM 627 N N . LEU A 1 96 ? -2.594 -65.285 -22.397 1.00 15.13 142 LEU E N 1
ATOM 628 C CA . LEU A 1 96 ? -1.413 -65.216 -21.539 1.00 22.54 142 LEU E CA 1
ATOM 629 C C . LEU A 1 96 ? -1.755 -64.802 -20.117 1.00 17.35 142 LEU E C 1
ATOM 630 O O . LEU A 1 96 ? -1.232 -65.360 -19.162 1.00 19.42 142 LEU E O 1
ATOM 635 N N . ARG A 1 97 ? -2.639 -63.824 -19.984 1.00 16.61 143 ARG E N 1
ATOM 636 C CA . ARG A 1 97 ? -3.125 -63.417 -18.677 1.00 16.78 143 ARG E CA 1
ATOM 637 C C . ARG A 1 97 ? -3.839 -64.577 -17.986 1.00 23.53 143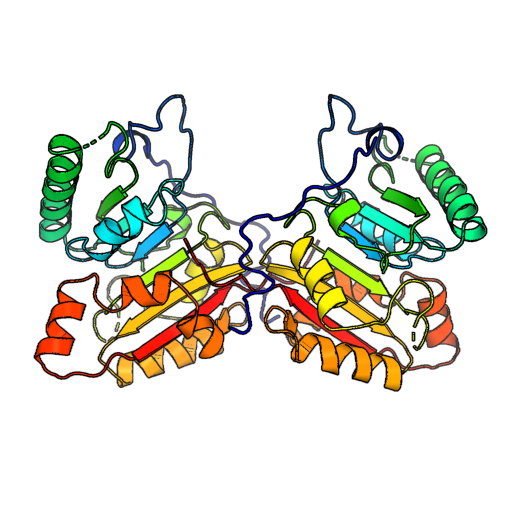 ARG E C 1
ATOM 638 O O . ARG A 1 97 ? -3.480 -64.963 -16.875 1.00 26.02 143 ARG E O 1
ATOM 646 N N . ASN A 1 98 ? -4.833 -65.144 -18.660 1.00 30.52 144 ASN E N 1
ATOM 647 C CA . ASN A 1 98 ? -5.594 -66.269 -18.118 1.00 30.69 144 ASN E CA 1
ATOM 648 C C . ASN A 1 98 ? -4.761 -67.467 -17.676 1.00 26.37 144 ASN E C 1
ATOM 649 O O . ASN A 1 98 ? -4.951 -67.983 -16.580 1.00 36.44 144 ASN E O 1
ATOM 654 N N . ASN A 1 99 ? -3.844 -67.907 -18.530 1.00 21.70 145 ASN E N 1
ATOM 655 C CA . ASN A 1 99 ? -3.027 -69.071 -18.228 1.00 21.47 145 ASN E CA 1
ATOM 656 C C . ASN A 1 99 ? -1.962 -68.744 -17.189 1.00 33.28 145 ASN E C 1
ATOM 657 O O . ASN A 1 99 ? -1.016 -69.509 -16.998 1.00 31.69 145 ASN E O 1
ATOM 662 N N . THR A 1 100 ? -2.125 -67.611 -16.514 1.00 30.19 146 THR E N 1
ATOM 663 C CA . THR A 1 100 ? -1.078 -67.088 -15.643 1.00 40.05 146 THR E CA 1
ATOM 664 C C . THR A 1 100 ? -1.568 -66.527 -14.317 1.00 41.83 146 THR E C 1
ATOM 665 O O . THR A 1 100 ? -2.760 -66.288 -14.119 1.00 43.68 146 THR E O 1
ATOM 669 N N . SER A 1 102 ? 0.691 -66.035 -12.173 1.00 50.13 148 SER E N 1
ATOM 670 C CA . SER A 1 102 ? 0.442 -65.250 -10.979 1.00 42.75 148 SER E CA 1
ATOM 671 C C . SER A 1 102 ? -0.706 -64.298 -11.269 1.00 44.62 148 SER E C 1
ATOM 672 O O . SER A 1 102 ? -1.438 -64.477 -12.238 1.00 49.26 148 SER E O 1
ATOM 675 N N . LYS A 1 103 ? -0.855 -63.272 -10.442 1.00 45.65 149 LYS E N 1
ATOM 676 C CA . LYS A 1 103 ? -1.948 -62.322 -10.619 1.00 45.62 149 LYS E CA 1
ATOM 677 C C . LYS A 1 103 ? -1.535 -61.066 -11.385 1.00 38.75 149 LYS E C 1
ATOM 678 O O . LYS A 1 103 ? -2.364 -60.200 -11.659 1.00 41.37 149 LYS E O 1
ATOM 684 N N . HIS A 1 104 ? -0.258 -60.978 -11.740 1.00 37.25 150 HIS E N 1
ATOM 685 C CA . HIS A 1 104 ? 0.263 -59.812 -12.449 1.00 37.56 150 HIS E CA 1
ATOM 686 C C . HIS A 1 104 ? 0.772 -60.180 -13.843 1.00 30.53 150 HIS E C 1
ATOM 687 O O . HIS A 1 104 ? 1.144 -59.303 -14.627 1.00 33.49 150 HIS E O 1
ATOM 694 N N . GLY A 1 105 ? 0.796 -61.475 -14.145 1.00 25.57 151 GLY E N 1
ATOM 695 C CA . GLY A 1 105 ? 1.293 -61.948 -15.425 1.00 24.06 151 GLY E CA 1
ATOM 696 C C . GLY A 1 105 ? 0.648 -61.278 -16.631 1.00 20.03 151 GLY E C 1
ATOM 697 O O . GLY A 1 105 ? -0.576 -61.243 -16.746 1.00 16.67 151 GLY E O 1
ATOM 698 N N . PHE A 1 106 ? 1.492 -60.729 -17.504 1.00 14.80 152 PHE E N 1
ATOM 699 C CA . PHE A 1 106 ? 1.098 -60.114 -18.769 1.00 11.63 152 PHE E CA 1
ATOM 700 C C . PHE A 1 106 ? -0.037 -59.111 -18.628 1.00 16.92 152 PHE E C 1
ATOM 701 O O . PHE A 1 106 ? -0.772 -58.818 -19.566 1.00 13.63 152 PHE E O 1
ATOM 709 N N . GLN A 1 107 ? -0.135 -58.558 -17.432 1.00 19.40 153 GLN E N 1
ATOM 710 C CA . GLN A 1 107 ? -1.165 -57.602 -17.104 1.00 17.07 153 GLN E CA 1
ATOM 711 C C . GLN A 1 107 ? -0.646 -56.229 -17.504 1.00 14.01 153 GLN E C 1
ATOM 712 O O . GLN A 1 107 ? -1.385 -55.244 -17.526 1.00 11.23 153 GLN E O 1
ATOM 718 N N . ASN A 1 108 ? 0.639 -56.188 -17.841 1.00 10.08 154 ASN E N 1
ATOM 719 C CA . ASN A 1 108 ? 1.326 -54.941 -18.154 1.00 17.12 154 ASN E CA 1
ATOM 720 C C . ASN A 1 108 ? 1.640 -54.803 -19.638 1.00 11.79 154 ASN E C 1
ATOM 721 O O . ASN A 1 108 ? 2.475 -53.986 -20.026 1.00 9.52 154 ASN E O 1
ATOM 726 N N . ILE A 1 109 ? 0.992 -55.616 -20.465 1.00 9.97 155 ILE E N 1
ATOM 727 C CA . ILE A 1 109 ? 1.107 -55.454 -21.908 1.00 9.50 155 ILE E CA 1
ATOM 728 C C . ILE A 1 109 ? -0.263 -55.398 -22.538 1.00 11.96 155 ILE E C 1
ATOM 729 O O . ILE A 1 109 ? -1.205 -56.025 -22.059 1.00 15.01 155 ILE E O 1
ATOM 734 N N . ASN A 1 110 ? -0.379 -54.625 -23.606 1.00 7.02 156 ASN E N 1
ATOM 735 C CA . ASN A 1 110 ? -1.541 -54.727 -24.464 1.00 9.78 156 ASN E CA 1
ATOM 736 C C . ASN A 1 110 ? -1.219 -54.132 -25.822 1.00 11.70 156 ASN E C 1
ATOM 737 O O . ASN A 1 110 ? -0.124 -53.600 -26.035 1.00 6.15 156 ASN E O 1
ATOM 742 N N . VAL A 1 111 ? -2.175 -54.227 -26.742 1.00 13.21 157 VAL E N 1
ATOM 743 C CA . VAL A 1 111 ? -1.966 -53.777 -28.111 1.00 12.45 157 VAL E CA 1
ATOM 744 C C . VAL A 1 111 ? -2.997 -52.731 -28.487 1.00 10.90 157 VAL E C 1
ATOM 745 O O . VAL A 1 111 ? -4.081 -52.693 -27.916 1.00 14.80 157 VAL E O 1
ATOM 749 N N . LEU A 1 112 ? -2.652 -51.877 -29.445 1.00 13.02 158 LEU E N 1
ATOM 750 C CA . LEU A 1 112 ? -3.562 -50.835 -29.904 1.00 9.39 158 LEU E CA 1
ATOM 751 C C . LEU A 1 112 ? -3.502 -50.709 -31.425 1.00 7.88 158 LEU E C 1
ATOM 752 O O . LEU A 1 112 ? -2.428 -50.698 -32.018 1.00 5.37 158 LEU E O 1
ATOM 757 N N . ARG A 1 113 ? -4.665 -50.635 -32.056 1.00 5.37 159 ARG E N 1
ATOM 758 C CA . ARG A 1 113 ? -4.721 -50.477 -33.498 1.00 7.98 159 ARG E CA 1
ATOM 759 C C . ARG A 1 113 ? -4.503 -49.011 -33.820 1.00 9.68 159 ARG E C 1
ATOM 760 O O . ARG A 1 113 ? -5.322 -48.166 -33.465 1.00 7.36 159 ARG E O 1
ATOM 768 N N . GLY A 1 114 ? -3.379 -48.705 -34.460 1.00 9.49 160 GLY E N 1
ATOM 769 C CA . GLY A 1 114 ? -3.053 -47.330 -34.771 1.00 12.56 160 GLY E CA 1
ATOM 770 C C . GLY A 1 114 ? -1.906 -47.189 -35.749 1.00 14.88 160 GLY E C 1
ATOM 771 O O . GLY A 1 114 ? -1.098 -48.102 -35.919 1.00 8.11 160 GLY E O 1
ATOM 772 N N . ASN A 1 115 ? -1.863 -46.034 -36.404 1.00 10.64 161 ASN E N 1
ATOM 773 C CA . ASN A 1 115 ? -0.816 -45.690 -37.352 1.00 11.05 161 ASN E CA 1
ATOM 774 C C . ASN A 1 115 ? 0.145 -44.735 -36.656 1.00 16.78 161 ASN E C 1
ATOM 775 O O . ASN A 1 115 ? -0.211 -43.594 -36.344 1.00 12.78 161 ASN E O 1
ATOM 780 N N . ALA A 1 116 ? 1.357 -45.212 -36.393 1.00 16.07 162 ALA E N 1
ATOM 781 C CA . ALA A 1 116 ? 2.318 -44.443 -35.614 1.00 9.93 162 ALA E CA 1
ATOM 782 C C . ALA A 1 116 ? 2.763 -43.179 -36.349 1.00 16.72 162 ALA E C 1
ATOM 783 O O . ALA A 1 116 ? 3.321 -42.263 -35.747 1.00 11.11 162 ALA E O 1
ATOM 785 N N . MET A 1 117 ? 2.514 -43.126 -37.650 1.00 11.09 163 MET E N 1
ATOM 786 C CA . MET A 1 117 ? 2.903 -41.959 -38.425 1.00 14.08 163 MET E CA 1
ATOM 787 C C . MET A 1 117 ? 1.829 -40.873 -38.423 1.00 13.28 163 MET E C 1
ATOM 788 O O . MET A 1 117 ? 2.043 -39.779 -38.938 1.00 14.05 163 MET E O 1
ATOM 793 N N . LYS A 1 118 ? 0.692 -41.175 -37.804 1.00 12.94 164 LYS E N 1
ATOM 794 C CA . LYS A 1 118 ? -0.391 -40.208 -37.663 1.00 11.24 164 LYS E CA 1
ATOM 795 C C . LYS A 1 118 ? -0.328 -39.453 -36.333 1.00 12.54 164 LYS E C 1
ATOM 796 O O . LYS A 1 118 ? -1.256 -39.528 -35.522 1.00 9.16 164 LYS E O 1
ATOM 802 N N . PHE A 1 119 ? 0.775 -38.746 -36.104 1.00 10.44 165 PHE E N 1
ATOM 803 C CA . PHE A 1 119 ? 0.869 -37.819 -34.980 1.00 10.69 165 PHE E CA 1
ATOM 804 C C . PHE A 1 119 ? 0.802 -38.504 -33.605 1.00 5.49 165 PHE E C 1
ATOM 805 O O . PHE A 1 119 ? -0.229 -38.484 -32.930 1.00 3.84 165 PHE E O 1
ATOM 813 N N . LEU A 1 120 ? 1.915 -39.094 -33.185 1.00 7.69 166 LEU E N 1
ATOM 814 C CA . LEU A 1 120 ? 1.967 -39.757 -31.881 1.00 7.08 166 LEU E CA 1
ATOM 815 C C . LEU A 1 120 ? 1.558 -38.892 -30.687 1.00 6.02 166 LEU E C 1
ATOM 816 O O . LEU A 1 120 ? 1.054 -39.424 -29.697 1.00 11.16 166 LEU E O 1
ATOM 821 N N . PRO A 1 121 B 1.777 -37.568 -30.760 1.00 3.67 166 PRO E N 1
ATOM 822 C CA . PRO A 1 121 B 1.320 -36.754 -29.625 1.00 7.83 166 PRO E CA 1
ATOM 823 C C . PRO A 1 121 B -0.186 -36.796 -29.359 1.00 8.54 166 PRO E C 1
ATOM 824 O O . PRO A 1 121 B -0.609 -36.332 -28.307 1.00 9.39 166 PRO E O 1
ATOM 828 N N . ASN A 1 122 ? -0.977 -37.338 -30.280 1.00 10.78 168 ASN E N 1
ATOM 829 C CA . ASN A 1 122 ? -2.381 -37.605 -29.990 1.00 12.42 168 ASN E CA 1
ATOM 830 C C . ASN A 1 122 ? -2.517 -38.695 -28.932 1.00 11.76 168 ASN E C 1
ATOM 831 O O . ASN A 1 122 ? -3.496 -38.731 -28.193 1.00 13.92 168 ASN E O 1
ATOM 836 N N . PHE A 1 123 ? -1.526 -39.581 -28.872 1.00 10.78 169 PHE E N 1
ATOM 837 C CA . PHE A 1 123 ? -1.576 -40.752 -28.006 1.00 11.06 169 PHE E CA 1
ATOM 838 C C . PHE A 1 123 ? -0.889 -40.551 -26.653 1.00 10.88 169 PHE E C 1
ATOM 839 O O . PHE A 1 123 ? -1.406 -40.971 -25.620 1.00 12.05 169 PHE E O 1
ATOM 847 N N . PHE A 1 124 ? 0.285 -39.933 -26.659 1.00 8.58 170 PHE E N 1
ATOM 848 C CA . PHE A 1 124 ? 1.088 -39.832 -25.440 1.00 6.04 170 PHE E CA 1
ATOM 849 C C . PHE A 1 124 ? 1.406 -38.387 -25.060 1.00 10.98 170 PHE E C 1
ATOM 850 O O . PHE A 1 124 ? 1.635 -37.530 -25.926 1.00 4.28 170 PHE E O 1
ATOM 858 N N . GLU A 1 125 ? 1.432 -38.135 -23.754 1.00 11.05 171 GLU E N 1
ATOM 859 C CA . GLU A 1 125 ? 1.900 -36.866 -23.217 1.00 8.67 171 GLU E CA 1
ATOM 860 C C . GLU A 1 125 ? 3.366 -36.622 -23.565 1.00 5.27 171 GLU E C 1
ATOM 861 O O . GLU A 1 125 ? 4.106 -37.551 -23.882 1.00 3.53 171 GLU E O 1
ATOM 867 N N . LYS A 1 126 ? 3.779 -35.361 -23.495 1.00 5.40 172 LYS E N 1
ATOM 868 C CA . LYS A 1 126 ? 5.170 -34.996 -23.693 1.00 6.58 172 LYS E CA 1
ATOM 869 C C . LYS A 1 126 ? 6.062 -35.751 -22.705 1.00 4.89 172 LYS E C 1
ATOM 870 O O . LYS A 1 126 ? 5.769 -35.794 -21.515 1.00 3.67 172 LYS E O 1
ATOM 876 N N . GLY A 1 127 ? 7.141 -36.346 -23.207 1.00 3.53 173 GLY E N 1
ATOM 877 C CA . GLY A 1 127 ? 8.098 -37.048 -22.363 1.00 4.76 173 GLY E CA 1
ATOM 878 C C . GLY A 1 127 ? 7.565 -38.271 -21.634 1.00 3.53 173 GLY E C 1
ATOM 879 O O . GLY A 1 127 ? 8.168 -38.755 -20.678 1.00 7.26 173 GLY E O 1
ATOM 880 N N . GLN A 1 128 ? 6.437 -38.794 -22.086 1.00 3.90 174 GLN E N 1
ATOM 881 C CA . GLN A 1 128 ? 5.809 -39.898 -21.377 1.00 5.92 174 GLN E CA 1
ATOM 882 C C . GLN A 1 128 ? 6.634 -41.188 -21.454 1.00 6.63 174 GLN E C 1
ATOM 883 O O . GLN A 1 128 ? 6.712 -41.948 -20.485 1.00 3.53 174 GLN E O 1
ATOM 889 N N . LEU A 1 129 ? 7.256 -41.410 -22.609 1.00 4.33 175 LEU E N 1
ATOM 890 C CA . LEU A 1 129 ? 7.891 -42.683 -22.918 1.00 3.79 175 LEU E CA 1
ATOM 891 C C . LEU A 1 129 ? 9.383 -42.726 -22.589 1.00 5.17 175 LEU E C 1
ATOM 892 O O . LEU A 1 129 ? 10.099 -41.730 -22.756 1.00 4.17 175 LEU E O 1
ATOM 897 N N . SER A 1 130 ? 9.849 -43.886 -22.133 1.00 3.53 176 SER E N 1
ATOM 898 C CA . SER A 1 130 ? 11.270 -44.087 -21.870 1.00 3.58 176 SER E CA 1
ATOM 899 C C . SER A 1 130 ? 11.914 -44.906 -22.986 1.00 3.53 176 SER E C 1
ATOM 900 O O . SER A 1 130 ? 13.118 -44.827 -23.208 1.00 3.53 176 SER E O 1
ATOM 903 N N . LYS A 1 131 ? 11.095 -45.672 -23.705 1.00 3.85 177 LYS E N 1
ATOM 904 C CA . LYS A 1 131 ? 11.590 -46.520 -24.780 1.00 3.73 177 LYS E CA 1
ATOM 905 C C . LYS A 1 131 ? 10.644 -46.530 -25.979 1.00 3.58 177 LYS E C 1
ATOM 906 O O . LYS A 1 131 ? 9.427 -46.526 -25.825 1.00 4.09 177 LYS E O 1
ATOM 912 N N . MET A 1 132 ? 11.218 -46.559 -27.174 1.00 3.53 178 MET E N 1
ATOM 913 C CA . MET A 1 132 ? 10.449 -46.768 -28.389 1.00 4.99 178 MET E CA 1
ATOM 914 C C . MET A 1 132 ? 11.165 -47.799 -29.241 1.00 3.53 178 MET E C 1
ATOM 915 O O . MET A 1 132 ? 12.338 -47.625 -29.567 1.00 3.53 178 MET E O 1
ATOM 920 N N . PHE A 1 133 ? 10.460 -48.869 -29.588 1.00 3.53 179 PHE E N 1
ATOM 921 C CA . PHE A 1 133 ? 11.031 -49.940 -30.405 1.00 6.53 179 PHE E CA 1
ATOM 922 C C . PHE A 1 133 ? 10.491 -49.946 -31.843 1.00 6.16 179 PHE E C 1
ATOM 923 O O . PHE A 1 133 ? 9.285 -49.851 -32.073 1.00 3.53 179 PHE E O 1
ATOM 931 N N . PHE A 1 134 ? 11.407 -50.069 -32.795 1.00 7.21 180 PHE E N 1
ATOM 932 C CA . PHE A 1 134 ? 11.068 -50.230 -34.198 1.00 4.95 180 PHE E CA 1
ATOM 933 C C . PHE A 1 134 ? 11.736 -51.504 -34.683 1.00 6.87 180 PHE E C 1
ATOM 934 O O . PHE A 1 134 ? 12.826 -51.480 -35.256 1.00 7.98 180 PHE E O 1
ATOM 942 N N . CYS A 1 135 ? 11.068 -52.619 -34.438 1.00 8.91 181 CYS E N 1
ATOM 943 C CA . CYS A 1 135 ? 11.635 -53.933 -34.686 1.00 11.49 181 CYS E CA 1
ATOM 944 C C . CYS A 1 135 ? 11.216 -54.469 -36.038 1.00 11.27 181 CYS E C 1
ATOM 945 O O . CYS A 1 135 ? 10.061 -54.851 -36.230 1.00 13.65 181 CYS E O 1
ATOM 948 N N . PHE A 1 136 ? 12.166 -54.509 -36.966 1.00 11.88 182 PHE E N 1
ATOM 949 C CA . PHE A 1 136 ? 11.914 -54.980 -38.327 1.00 15.45 182 PHE E CA 1
ATOM 950 C C . PHE A 1 136 ? 10.749 -54.238 -38.974 1.00 16.86 182 PHE E C 1
ATOM 951 O O . PHE A 1 136 ? 9.733 -54.832 -39.301 1.00 19.31 182 PHE E O 1
ATOM 959 N N . PRO A 1 137 ? 10.901 -52.918 -39.152 1.00 21.66 183 PRO E N 1
ATOM 960 C CA . PRO A 1 137 ? 9.887 -52.105 -39.833 1.00 17.96 183 PRO E CA 1
ATOM 961 C C . PRO A 1 137 ? 9.888 -52.416 -41.317 1.00 20.26 183 PRO E C 1
ATOM 962 O O . PRO A 1 137 ? 10.932 -52.771 -41.853 1.00 17.37 183 PRO E O 1
ATOM 966 N N . ASP A 1 138 ? 8.740 -52.291 -41.975 1.00 28.25 184 ASP E N 1
ATOM 967 C CA . ASP A 1 138 ? 8.672 -52.561 -43.407 1.00 31.78 184 ASP E CA 1
ATOM 968 C C . ASP A 1 138 ? 9.414 -51.523 -44.244 1.00 29.81 184 ASP E C 1
ATOM 969 O O . ASP A 1 138 ? 9.171 -50.324 -44.120 1.00 27.23 184 ASP E O 1
ATOM 974 N N . PRO A 1 139 ? 10.325 -51.995 -45.105 1.00 29.24 185 PRO E N 1
ATOM 975 C CA . PRO A 1 139 ? 11.177 -51.152 -45.942 1.00 30.55 185 PRO E CA 1
ATOM 976 C C . PRO A 1 139 ? 10.573 -50.939 -47.316 1.00 25.50 185 PRO E C 1
ATOM 977 O O . PRO A 1 139 ? 10.902 -51.710 -48.209 1.00 48.05 185 PRO E O 1
ATOM 981 N N . HIS A 1 146 ? 3.930 -43.139 -48.741 1.00 45.08 192 HIS E N 1
ATOM 982 C CA . HIS A 1 146 ? 3.520 -42.295 -47.623 1.00 44.34 192 HIS E CA 1
ATOM 983 C C . HIS A 1 146 ? 2.084 -41.824 -47.756 1.00 39.52 192 HIS E C 1
ATOM 984 O O . HIS A 1 146 ? 1.821 -40.681 -48.124 1.00 52.92 192 HIS E O 1
ATOM 991 N N . LYS A 1 147 ? 1.161 -42.720 -47.436 1.00 32.51 193 LYS E N 1
ATOM 992 C CA . LYS A 1 147 ? -0.257 -42.448 -47.598 1.00 41.79 193 LYS E CA 1
ATOM 993 C C . LYS A 1 147 ? -0.706 -41.265 -46.751 1.00 32.54 193 LYS E C 1
ATOM 994 O O . LYS A 1 147 ? -1.064 -40.222 -47.288 1.00 32.35 193 LYS E O 1
ATOM 1000 N N . ALA A 1 148 ? -0.683 -41.431 -45.431 1.00 25.63 194 ALA E N 1
ATOM 1001 C CA . ALA A 1 148 ? -1.213 -40.414 -44.524 1.00 26.26 194 ALA E CA 1
ATOM 1002 C C . ALA A 1 148 ? -0.345 -39.159 -44.516 1.00 27.76 194 ALA E C 1
ATOM 1003 O O . ALA A 1 148 ? -0.855 -38.039 -44.486 1.00 19.10 194 ALA E O 1
ATOM 1005 N N . ARG A 1 149 ? 0.968 -39.355 -44.541 1.00 24.70 195 ARG E N 1
ATOM 1006 C CA . ARG A 1 149 ? 1.902 -38.238 -44.585 1.00 24.79 195 ARG E CA 1
ATOM 1007 C C . ARG A 1 149 ? 3.286 -38.699 -45.000 1.00 23.62 195 ARG E C 1
ATOM 1008 O O . ARG A 1 149 ? 3.648 -39.864 -44.826 1.00 23.08 195 ARG E O 1
ATOM 1016 N N . ILE A 1 150 ? 4.056 -37.775 -45.558 1.00 26.84 196 ILE E N 1
ATOM 1017 C CA . ILE A 1 150 ? 5.423 -38.067 -45.950 1.00 27.73 196 ILE E CA 1
ATOM 1018 C C . ILE A 1 150 ? 6.283 -38.251 -44.709 1.00 27.36 196 ILE E C 1
ATOM 1019 O O . ILE A 1 150 ? 6.077 -37.589 -43.690 1.00 28.74 196 ILE E O 1
ATOM 1024 N N . ILE A 1 151 ? 7.251 -39.153 -44.794 1.00 35.63 197 ILE E N 1
ATOM 1025 C CA . ILE A 1 151 ? 8.188 -39.348 -43.704 1.00 26.44 197 ILE E CA 1
ATOM 1026 C C . ILE A 1 151 ? 9.262 -38.264 -43.746 1.00 31.70 197 ILE E C 1
ATOM 1027 O O . ILE A 1 151 ? 9.862 -38.023 -44.796 1.00 26.44 197 ILE E O 1
ATOM 1032 N N . THR A 1 152 ? 9.493 -37.621 -42.601 1.00 27.19 198 THR E N 1
ATOM 1033 C CA . THR A 1 152 ? 10.380 -36.461 -42.508 1.00 20.06 198 THR E CA 1
ATOM 1034 C C . THR A 1 152 ? 10.977 -36.336 -41.098 1.00 20.00 198 THR E C 1
ATOM 1035 O O . THR A 1 152 ? 10.603 -37.073 -40.189 1.00 16.70 198 THR E O 1
ATOM 1039 N N . ASN A 1 153 ? 11.917 -35.413 -40.923 1.00 14.07 199 ASN E N 1
ATOM 1040 C CA . ASN A 1 153 ? 12.405 -35.064 -39.605 1.00 16.05 199 ASN E CA 1
ATOM 1041 C C . ASN A 1 153 ? 11.248 -34.742 -38.669 1.00 12.77 199 ASN E C 1
ATOM 1042 O O . ASN A 1 153 ? 11.325 -34.992 -37.466 1.00 10.96 199 ASN E O 1
ATOM 1047 N N . THR A 1 154 ? 10.183 -34.175 -39.230 1.00 10.21 200 THR E N 1
ATOM 1048 C CA . THR A 1 154 ? 8.985 -33.841 -38.465 1.00 7.32 200 THR E CA 1
ATOM 1049 C C . THR A 1 154 ? 8.446 -35.068 -37.737 1.00 6.86 200 THR E C 1
ATOM 1050 O O . THR A 1 154 ? 7.951 -34.958 -36.616 1.00 4.59 200 THR E O 1
ATOM 1054 N N . LEU A 1 155 ? 8.538 -36.231 -38.380 1.00 4.75 201 LEU E N 1
ATOM 1055 C CA . LEU A 1 155 ? 8.057 -37.463 -37.769 1.00 8.83 201 LEU E CA 1
ATOM 1056 C C . LEU A 1 155 ? 8.939 -37.765 -36.566 1.00 4.62 201 LEU E C 1
ATOM 1057 O O . LEU A 1 155 ? 8.443 -38.099 -35.495 1.00 3.53 201 LEU E O 1
ATOM 1062 N N . LEU A 1 156 ? 10.249 -37.655 -36.764 1.00 3.80 202 LEU E N 1
ATOM 1063 C CA . LEU A 1 156 ? 11.209 -37.904 -35.695 1.00 7.73 202 LEU E CA 1
ATOM 1064 C C . LEU A 1 156 ? 11.037 -36.899 -34.576 1.00 4.99 202 LEU E C 1
ATOM 1065 O O . LEU A 1 156 ? 11.292 -37.221 -33.425 1.00 6.30 202 LEU E O 1
ATOM 1070 N N . SER A 1 157 ? 10.589 -35.691 -34.920 1.00 3.53 203 SER E N 1
ATOM 1071 C CA . SER A 1 157 ? 10.296 -34.667 -33.927 1.00 4.14 203 SER E CA 1
ATOM 1072 C C . SER A 1 157 ? 9.065 -35.024 -33.114 1.00 3.53 203 SER E C 1
ATOM 1073 O O . SER A 1 157 ? 8.980 -34.705 -31.935 1.00 3.53 203 SER E O 1
ATOM 1076 N N . GLU A 1 158 ? 8.091 -35.660 -33.748 1.00 3.53 204 GLU E N 1
ATOM 1077 C CA . GLU A 1 158 ? 6.937 -36.149 -33.006 1.00 6.19 204 GLU E CA 1
ATOM 1078 C C . GLU A 1 158 ? 7.356 -37.295 -32.061 1.00 4.07 204 GLU E C 1
ATOM 1079 O O . GLU A 1 158 ? 6.830 -37.419 -30.962 1.00 3.53 204 GLU E O 1
ATOM 1085 N N . TYR A 1 159 ? 8.305 -38.119 -32.502 1.00 3.53 205 TYR E N 1
ATOM 1086 C CA . TYR A 1 159 ? 8.840 -39.183 -31.652 1.00 7.11 205 TYR E CA 1
ATOM 1087 C C . TYR A 1 159 ? 9.572 -38.571 -30.451 1.00 6.79 205 TYR E C 1
ATOM 1088 O O . TYR A 1 159 ? 9.356 -38.982 -29.319 1.00 3.53 205 TYR E O 1
ATOM 1097 N N . ALA A 1 160 ? 10.409 -37.566 -30.715 1.00 3.53 206 ALA E N 1
ATOM 1098 C CA . ALA A 1 160 ? 11.158 -36.892 -29.671 1.00 6.18 206 ALA E CA 1
ATOM 1099 C C . ALA A 1 160 ? 10.224 -36.258 -28.649 1.00 5.98 206 ALA E C 1
ATOM 1100 O O . ALA A 1 160 ? 10.515 -36.254 -27.452 1.00 3.53 206 ALA E O 1
ATOM 1102 N N . TYR A 1 161 ? 9.098 -35.732 -29.131 1.00 4.84 207 TYR E N 1
ATOM 1103 C CA . TYR A 1 161 ? 8.123 -35.073 -28.264 1.00 5.09 207 TYR E CA 1
ATOM 1104 C C . TYR A 1 161 ? 7.548 -36.026 -27.223 1.00 3.53 207 TYR E C 1
ATOM 1105 O O . TYR A 1 161 ? 7.396 -35.661 -26.061 1.00 3.53 207 TYR E O 1
ATOM 1114 N N . VAL A 1 162 ? 7.215 -37.243 -27.640 1.00 3.53 208 VAL E N 1
ATOM 1115 C CA . VAL A 1 162 ? 6.618 -38.196 -26.706 1.00 4.40 208 VAL E CA 1
ATOM 1116 C C . VAL A 1 162 ? 7.675 -38.969 -25.898 1.00 3.53 208 VAL E C 1
ATOM 1117 O O . VAL A 1 162 ? 7.332 -39.700 -24.984 1.00 3.53 208 VAL E O 1
ATOM 1121 N N . LEU A 1 163 ? 8.945 -38.790 -26.244 1.00 3.53 209 LEU E N 1
ATOM 1122 C CA . LEU A 1 163 ? 10.046 -39.542 -25.635 1.00 3.61 209 LEU E CA 1
ATOM 1123 C C . LEU A 1 163 ? 10.778 -38.696 -24.587 1.00 3.53 209 LEU E C 1
ATOM 1124 O O . LEU A 1 163 ? 11.248 -37.595 -24.884 1.00 3.53 209 LEU E O 1
ATOM 1129 N N . LYS A 1 164 ? 10.880 -39.202 -23.365 1.00 3.70 210 LYS E N 1
ATOM 1130 C CA . LYS A 1 164 ? 11.600 -38.475 -22.314 1.00 4.35 210 LYS E CA 1
ATOM 1131 C C . LYS A 1 164 ? 13.027 -38.154 -22.757 1.00 3.57 210 LYS E C 1
ATOM 1132 O O . LYS A 1 164 ? 13.624 -38.889 -23.548 1.00 3.53 210 LYS E O 1
ATOM 1138 N N . GLU A 1 165 ? 13.550 -37.035 -22.271 1.00 3.53 211 GLU E N 1
ATOM 1139 C CA . GLU A 1 165 ? 14.986 -36.768 -22.345 1.00 5.96 211 GLU E CA 1
ATOM 1140 C C . GLU A 1 165 ? 15.727 -37.885 -21.609 1.00 3.53 211 GLU E C 1
ATOM 1141 O O . GLU A 1 165 ? 15.422 -38.188 -20.465 1.00 3.53 211 GLU E O 1
ATOM 1147 N N . GLY A 1 166 ? 16.675 -38.511 -22.291 1.00 3.53 212 GLY E N 1
ATOM 1148 C CA . GLY A 1 166 ? 17.342 -39.688 -21.770 1.00 3.53 212 GLY E CA 1
ATOM 1149 C C . GLY A 1 166 ? 16.689 -40.988 -22.221 1.00 5.41 212 GLY E C 1
ATOM 1150 O O . GLY A 1 166 ? 17.226 -42.060 -21.970 1.00 3.53 212 GLY E O 1
ATOM 1151 N N . GLY A 1 167 ? 15.536 -40.895 -22.891 1.00 3.67 213 GLY E N 1
ATOM 1152 C CA . GLY A 1 167 ? 14.857 -42.070 -23.417 1.00 3.53 213 GLY E CA 1
ATOM 1153 C C . GLY A 1 167 ? 15.593 -42.655 -24.606 1.00 3.53 213 GLY E C 1
ATOM 1154 O O . GLY A 1 167 ? 16.479 -42.009 -25.169 1.00 3.53 213 GLY E O 1
ATOM 1155 N N . VAL A 1 168 ? 15.241 -43.876 -25.007 1.00 4.05 214 VAL E N 1
ATOM 1156 C CA . VAL A 1 168 ? 15.910 -44.467 -26.162 1.00 3.53 214 VAL E CA 1
ATOM 1157 C C . VAL A 1 168 ? 14.999 -45.032 -27.255 1.00 4.72 214 VAL E C 1
ATOM 1158 O O . VAL A 1 168 ? 13.921 -45.595 -26.999 1.00 3.53 214 VAL E O 1
ATOM 1162 N N . VAL A 1 169 ? 15.442 -44.814 -28.488 1.00 4.58 215 VAL E N 1
ATOM 1163 C CA . VAL A 1 169 ? 14.857 -45.425 -29.658 1.00 4.21 215 VAL E CA 1
ATOM 1164 C C . VAL A 1 169 ? 15.698 -46.652 -29.997 1.00 7.65 215 VAL E C 1
ATOM 1165 O O . VAL A 1 169 ? 16.928 -46.554 -30.144 1.00 3.92 215 VAL E O 1
ATOM 1169 N N . TYR A 1 170 ? 15.036 -47.806 -30.090 1.00 4.42 216 TYR E N 1
ATOM 1170 C CA . TYR A 1 170 ? 15.697 -49.060 -30.448 1.00 7.42 216 TYR E CA 1
ATOM 1171 C C . TYR A 1 170 ? 15.302 -49.470 -31.860 1.00 9.25 216 TYR E C 1
ATOM 1172 O O . TYR A 1 170 ? 14.123 -49.488 -32.228 1.00 7.38 216 TYR E O 1
ATOM 1181 N N . THR A 1 171 ? 16.303 -49.839 -32.637 1.00 7.42 217 THR E N 1
ATOM 1182 C CA . THR A 1 171 ? 16.121 -50.041 -34.059 1.00 8.94 217 THR E CA 1
ATOM 1183 C C . THR A 1 171 ? 16.829 -51.327 -34.484 1.00 10.05 217 THR E C 1
ATOM 1184 O O . THR A 1 171 ? 17.981 -51.554 -34.120 1.00 11.75 217 THR E O 1
ATOM 1188 N N . ILE A 1 172 ? 16.114 -52.189 -35.203 1.00 13.20 218 ILE E N 1
ATOM 1189 C CA . ILE A 1 172 ? 16.715 -53.386 -35.793 1.00 10.79 218 ILE E CA 1
ATOM 1190 C C . ILE A 1 172 ? 16.022 -53.768 -37.110 1.00 15.63 218 ILE E C 1
ATOM 1191 O O . ILE A 1 172 ? 14.803 -53.663 -37.240 1.00 14.94 218 ILE E O 1
ATOM 1196 N N . THR A 1 173 ? 16.814 -54.195 -38.087 1.00 12.56 219 THR E N 1
ATOM 1197 C CA . THR A 1 173 ? 16.286 -54.611 -39.378 1.00 15.97 219 THR E CA 1
ATOM 1198 C C . THR A 1 173 ? 17.283 -55.523 -40.090 1.00 19.21 219 THR E C 1
ATOM 1199 O O . THR A 1 173 ? 18.484 -55.481 -39.814 1.00 16.31 219 THR E O 1
ATOM 1203 N N . ASP A 1 174 ? 16.787 -56.353 -40.999 1.00 19.97 220 ASP E N 1
ATOM 1204 C CA . ASP A 1 174 ? 17.672 -57.180 -41.820 1.00 21.74 220 ASP E CA 1
ATOM 1205 C C . ASP A 1 174 ? 17.983 -56.477 -43.138 1.00 23.44 220 ASP E C 1
ATOM 1206 O O . ASP A 1 174 ? 18.784 -56.959 -43.935 1.00 31.23 220 ASP E O 1
ATOM 1211 N N . VAL A 1 175 ? 17.363 -55.319 -43.345 1.00 21.49 221 VAL E N 1
ATOM 1212 C CA . VAL A 1 175 ? 17.464 -54.608 -44.611 1.00 19.24 221 VAL E CA 1
ATOM 1213 C C . VAL A 1 175 ? 18.460 -53.459 -44.533 1.00 20.68 221 VAL E C 1
ATOM 1214 O O . VAL A 1 175 ? 18.157 -52.377 -44.021 1.00 20.50 221 VAL E O 1
ATOM 1218 N N . LYS A 1 176 ? 19.656 -53.710 -45.048 1.00 26.39 222 LYS E N 1
ATOM 1219 C CA . LYS A 1 176 ? 20.760 -52.770 -44.922 1.00 22.77 222 LYS E CA 1
ATOM 1220 C C . LYS A 1 176 ? 20.363 -51.364 -45.339 1.00 20.87 222 LYS E C 1
ATOM 1221 O O . LYS A 1 176 ? 20.746 -50.393 -44.691 1.00 22.19 222 LYS E O 1
ATOM 1227 N N . ASP A 1 177 ? 19.591 -51.263 -46.419 1.00 19.54 223 ASP E N 1
ATOM 1228 C CA . ASP A 1 177 ? 19.143 -49.969 -46.930 1.00 21.93 223 ASP E CA 1
ATOM 1229 C C . ASP A 1 177 ? 18.176 -49.260 -45.980 1.00 17.71 223 ASP E C 1
ATOM 1230 O O . ASP A 1 177 ? 18.201 -48.037 -45.850 1.00 12.11 223 ASP E O 1
ATOM 1235 N N . LEU A 1 178 ? 17.318 -50.032 -45.324 1.00 16.48 224 LEU E N 1
ATOM 1236 C CA . LEU A 1 178 ? 16.418 -49.469 -44.332 1.00 13.40 224 LEU E CA 1
ATOM 1237 C C . LEU A 1 178 ? 17.214 -49.049 -43.095 1.00 15.13 224 LEU E C 1
ATOM 1238 O O . LEU A 1 178 ? 16.977 -47.988 -42.515 1.00 11.95 224 LEU E O 1
ATOM 1243 N N . HIS A 1 179 ? 18.166 -49.891 -42.704 1.00 15.22 225 HIS E N 1
ATOM 1244 C CA . HIS A 1 179 ? 19.038 -49.593 -41.571 1.00 18.01 225 HIS E CA 1
ATOM 1245 C C . HIS A 1 179 ? 19.778 -48.277 -41.780 1.00 19.17 225 HIS E C 1
ATOM 1246 O O . HIS A 1 179 ? 19.810 -47.424 -40.892 1.00 18.54 225 HIS E O 1
ATOM 1253 N N . GLU A 1 180 ? 20.353 -48.105 -42.965 1.00 16.50 226 GLU E N 1
ATOM 1254 C CA . GLU A 1 180 ? 21.147 -46.919 -43.252 1.00 18.68 226 GLU E CA 1
ATOM 1255 C C . GLU A 1 180 ? 20.281 -45.676 -43.396 1.00 19.09 226 GLU E C 1
ATOM 1256 O O . GLU A 1 180 ? 20.721 -44.560 -43.108 1.00 15.41 226 GLU E O 1
ATOM 1262 N N . TRP A 1 181 ? 19.040 -45.877 -43.823 1.00 14.15 227 TRP E N 1
ATOM 1263 C CA . TRP A 1 181 ? 18.116 -44.767 -43.986 1.00 15.27 227 TRP E CA 1
ATOM 1264 C C . TRP A 1 181 ? 17.672 -44.266 -42.614 1.00 18.26 227 TRP E C 1
ATOM 1265 O O . TRP A 1 181 ? 17.679 -43.062 -42.350 1.00 19.06 227 TRP E O 1
ATOM 1276 N N . MET A 1 182 ? 17.296 -45.195 -41.738 1.00 17.29 228 MET E N 1
ATOM 1277 C CA . MET A 1 182 ? 16.943 -44.837 -40.367 1.00 13.70 228 MET E CA 1
ATOM 1278 C C . MET A 1 182 ? 18.104 -44.135 -39.664 1.00 12.06 228 MET E C 1
ATOM 1279 O O . MET A 1 182 ? 17.921 -43.082 -39.056 1.00 12.79 228 MET E O 1
ATOM 1284 N N . VAL A 1 183 ? 19.295 -44.720 -39.744 1.00 14.08 229 VAL E N 1
ATOM 1285 C CA . VAL A 1 183 ? 20.482 -44.129 -39.117 1.00 13.54 229 VAL E CA 1
ATOM 1286 C C . VAL A 1 183 ? 20.743 -42.713 -39.632 1.00 20.76 229 VAL E C 1
ATOM 1287 O O . VAL A 1 183 ? 21.024 -41.793 -38.851 1.00 14.37 229 VAL E O 1
ATOM 1291 N N . LYS A 1 184 ? 20.638 -42.535 -40.947 1.00 16.93 230 LYS E N 1
ATOM 1292 C CA . LYS A 1 184 ? 20.888 -41.232 -41.555 1.00 16.00 230 LYS E CA 1
ATOM 1293 C C . LYS A 1 184 ? 20.024 -40.137 -40.946 1.00 16.54 230 LYS E C 1
ATOM 1294 O O . LYS A 1 184 ? 20.518 -39.067 -40.591 1.00 17.72 230 LYS E O 1
ATOM 1300 N N . HIS A 1 185 ? 18.728 -40.406 -40.832 1.00 13.50 231 HIS E N 1
ATOM 1301 C CA . HIS A 1 185 ? 17.795 -39.389 -40.363 1.00 15.58 231 HIS E CA 1
ATOM 1302 C C . HIS A 1 185 ? 17.804 -39.203 -38.847 1.00 13.00 231 HIS E C 1
ATOM 1303 O O . HIS A 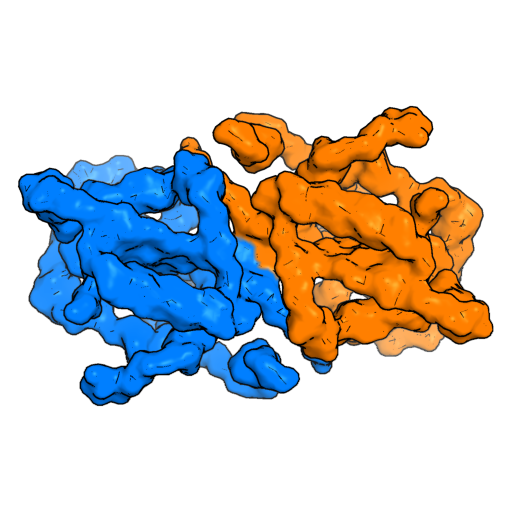1 185 ? 17.596 -38.097 -38.352 1.00 11.99 231 HIS E O 1
ATOM 1310 N N . LEU A 1 186 ? 18.054 -40.280 -38.113 1.00 7.71 232 LEU E N 1
ATOM 1311 C CA . LEU A 1 186 ? 18.185 -40.175 -36.666 1.00 14.85 232 LEU E CA 1
ATOM 1312 C C . LEU A 1 186 ? 19.396 -39.320 -36.259 1.00 13.36 232 LEU E C 1
ATOM 1313 O O . LEU A 1 186 ? 19.296 -38.481 -35.362 1.00 9.49 232 LEU E O 1
ATOM 1318 N N . GLU A 1 187 ? 20.525 -39.511 -36.935 1.00 14.23 233 GLU E N 1
ATOM 1319 C CA . GLU A 1 187 ? 21.704 -38.695 -36.657 1.00 15.46 233 GLU E CA 1
ATOM 1320 C C . GLU A 1 187 ? 21.592 -37.251 -37.170 1.00 17.90 233 GLU E C 1
ATOM 1321 O O . GLU A 1 187 ? 22.189 -36.348 -36.597 1.00 24.17 233 GLU E O 1
ATOM 1327 N N . GLU A 1 188 ? 20.822 -37.027 -38.230 1.00 14.30 234 GLU E N 1
ATOM 1328 C CA . GLU A 1 188 ? 20.576 -35.667 -38.703 1.00 11.39 234 GLU E CA 1
ATOM 1329 C C . GLU A 1 188 ? 19.744 -34.864 -37.708 1.00 12.03 234 GLU E C 1
ATOM 1330 O O . GLU A 1 188 ? 19.993 -33.679 -37.506 1.00 18.95 234 GLU E O 1
ATOM 1336 N N . HIS A 1 189 ? 18.741 -35.498 -37.106 1.00 7.61 235 HIS E N 1
ATOM 1337 C CA . HIS A 1 189 ? 17.896 -34.823 -36.127 1.00 7.90 235 HIS E CA 1
ATOM 1338 C C . HIS A 1 189 ? 18.704 -34.390 -34.899 1.00 8.50 235 HIS E C 1
ATOM 1339 O O . HIS A 1 189 ? 19.492 -35.173 -34.362 1.00 11.06 235 HIS E O 1
ATOM 1346 N N . PRO A 1 190 ? 18.511 -33.141 -34.442 1.00 15.18 236 PRO E N 1
ATOM 1347 C CA . PRO A 1 190 ? 19.361 -32.604 -33.366 1.00 10.23 236 PRO E CA 1
ATOM 1348 C C . PRO A 1 190 ? 19.036 -33.153 -31.966 1.00 11.96 236 PRO E C 1
ATOM 1349 O O . PRO A 1 190 ? 19.777 -32.881 -31.016 1.00 9.10 236 PRO E O 1
ATOM 1353 N N . LEU A 1 191 ? 17.947 -33.904 -31.837 1.00 8.70 237 LEU E N 1
ATOM 1354 C CA . LEU A 1 191 ? 17.560 -34.469 -30.540 1.00 7.61 237 LEU E CA 1
ATOM 1355 C C . LEU A 1 191 ? 17.862 -35.967 -30.401 1.00 5.93 237 LEU E C 1
ATOM 1356 O O . LEU A 1 191 ? 17.441 -36.602 -29.435 1.00 4.96 237 LEU E O 1
ATOM 1361 N N . PHE A 1 192 ? 18.588 -36.537 -31.351 1.00 4.19 238 PHE E N 1
ATOM 1362 C CA . PHE A 1 192 ? 18.931 -37.954 -31.248 1.00 6.91 238 PHE E CA 1
ATOM 1363 C C . PHE A 1 192 ? 20.425 -38.171 -31.389 1.00 4.19 238 PHE E C 1
ATOM 1364 O O . PHE A 1 192 ? 21.060 -37.572 -32.247 1.00 8.43 238 PHE E O 1
ATOM 1372 N N . GLU A 1 193 ? 20.985 -39.017 -30.534 1.00 5.15 239 GLU E N 1
ATOM 1373 C CA . GLU A 1 193 ? 22.431 -39.246 -30.516 1.00 7.05 239 GLU E CA 1
ATOM 1374 C C . GLU A 1 193 ? 22.709 -40.746 -30.486 1.00 3.88 239 GLU E C 1
ATOM 1375 O O . GLU A 1 193 ? 22.134 -41.458 -29.670 1.00 3.53 239 GLU E O 1
ATOM 1381 N N . ARG A 1 194 ? 23.576 -41.243 -31.363 1.00 4.83 240 ARG E N 1
ATOM 1382 C CA . ARG A 1 194 ? 23.709 -42.692 -31.437 1.00 8.18 240 ARG E CA 1
ATOM 1383 C C . ARG A 1 194 ? 24.462 -43.260 -30.260 1.00 7.36 240 ARG E C 1
ATOM 1384 O O . ARG A 1 194 ? 25.463 -42.700 -29.826 1.00 7.43 240 ARG E O 1
ATOM 1392 N N . LEU A 1 195 ? 23.956 -44.370 -29.744 1.00 3.53 241 LEU E N 1
ATOM 1393 C CA . LEU A 1 195 ? 24.619 -45.075 -28.674 1.00 6.49 241 LEU E CA 1
ATOM 1394 C C . LEU A 1 195 ? 25.655 -46.016 -29.272 1.00 11.42 241 LEU E C 1
ATOM 1395 O O . LEU A 1 195 ? 25.519 -46.471 -30.410 1.00 8.39 241 LEU E O 1
ATOM 1400 N N . SER A 1 196 ? 26.690 -46.307 -28.497 1.00 5.92 242 SER E N 1
ATOM 1401 C CA . SER A 1 196 ? 27.839 -47.035 -29.004 1.00 10.61 242 SER E CA 1
ATOM 1402 C C . SER A 1 196 ? 27.549 -48.523 -29.091 1.00 7.71 242 SER E C 1
ATOM 1403 O O . SER A 1 196 ? 26.553 -49.010 -28.543 1.00 6.62 242 SER E O 1
ATOM 1406 N N . LYS A 1 197 ? 28.438 -49.241 -29.769 1.00 9.91 243 LYS E N 1
ATOM 1407 C CA . LYS A 1 197 ? 28.391 -50.703 -29.803 1.00 13.41 243 LYS E CA 1
ATOM 1408 C C . LYS A 1 197 ? 28.474 -51.279 -28.392 1.00 14.64 243 LYS E C 1
ATOM 1409 O O . LYS A 1 197 ? 27.770 -52.234 -28.062 1.00 15.02 243 LYS E O 1
ATOM 1415 N N . GLU A 1 198 ? 29.347 -50.697 -27.568 1.00 11.35 244 GLU E N 1
ATOM 1416 C CA . GLU A 1 198 ? 29.522 -51.129 -26.182 1.00 13.97 244 GLU E CA 1
ATOM 1417 C C . GLU A 1 198 ? 28.225 -51.009 -25.414 1.00 7.94 244 GLU E C 1
ATOM 1418 O O . GLU A 1 198 ? 27.855 -51.900 -24.650 1.00 7.39 244 GLU E O 1
ATOM 1424 N N . TRP A 1 199 ? 27.551 -49.881 -25.597 1.00 5.80 245 TRP E N 1
ATOM 1425 C CA . TRP A 1 199 ? 26.259 -49.670 -24.971 1.00 6.43 245 TRP E CA 1
ATOM 1426 C C . TRP A 1 199 ? 25.291 -50.772 -25.406 1.00 4.66 245 TRP E C 1
ATOM 1427 O O . TRP A 1 199 ? 24.672 -51.417 -24.566 1.00 4.27 245 TRP E O 1
ATOM 1438 N N . GLU A 1 200 ? 25.166 -50.978 -26.717 1.00 4.11 246 GLU E N 1
ATOM 1439 C CA . GLU A 1 200 ? 24.311 -52.043 -27.245 1.00 10.52 246 GLU E CA 1
ATOM 1440 C C . GLU A 1 200 ? 24.651 -53.403 -26.637 1.00 13.35 246 GLU E C 1
ATOM 1441 O O . GLU A 1 200 ? 23.760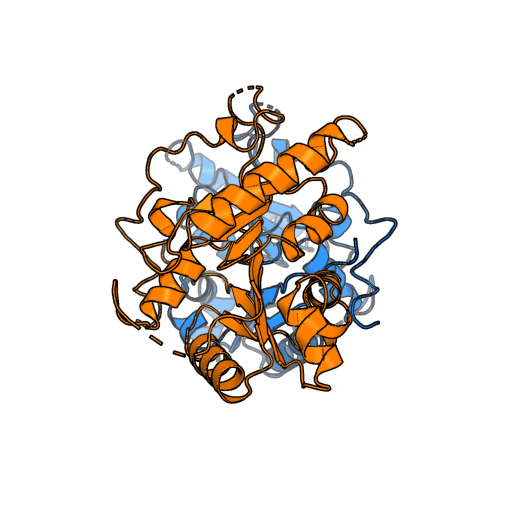 -54.150 -26.231 1.00 12.53 246 GLU E O 1
ATOM 1447 N N . GLU A 1 201 ? 25.942 -53.723 -26.583 1.00 5.71 247 GLU E N 1
ATOM 1448 C CA . GLU A 1 201 ? 26.359 -55.058 -26.179 1.00 15.95 247 GLU E CA 1
ATOM 1449 C C . GLU A 1 201 ? 26.024 -55.349 -24.724 1.00 13.96 247 GLU E C 1
ATOM 1450 O O . GLU A 1 201 ? 25.936 -56.505 -24.319 1.00 12.84 247 GLU E O 1
ATOM 1456 N N . ASN A 1 202 ? 25.828 -54.295 -23.942 1.00 12.03 248 ASN E N 1
ATOM 1457 C CA . ASN A 1 202 ? 25.574 -54.460 -22.517 1.00 13.33 248 ASN E CA 1
ATOM 1458 C C . ASN A 1 202 ? 24.133 -54.150 -22.145 1.00 15.27 248 ASN E C 1
ATOM 1459 O O . ASN A 1 202 ? 23.782 -54.071 -20.964 1.00 12.00 248 ASN E O 1
ATOM 1464 N N . ASP A 1 203 ? 23.297 -53.982 -23.162 1.00 8.66 249 ASP E N 1
ATOM 1465 C CA . ASP A 1 203 ? 21.911 -53.619 -22.941 1.00 8.65 249 ASP E CA 1
ATOM 1466 C C . ASP A 1 203 ? 20.968 -54.809 -23.096 1.00 10.77 249 ASP E C 1
ATOM 1467 O O . ASP A 1 203 ? 20.970 -55.490 -24.120 1.00 10.17 249 ASP E O 1
ATOM 1472 N N . GLU A 1 204 ? 20.158 -55.039 -22.068 1.00 9.85 250 GLU E N 1
ATOM 1473 C CA . GLU A 1 204 ? 19.224 -56.158 -22.038 1.00 16.10 250 GLU E CA 1
ATOM 1474 C C . GLU A 1 204 ? 18.111 -56.060 -23.090 1.00 17.54 250 GLU E C 1
ATOM 1475 O O . GLU A 1 204 ? 17.583 -57.078 -23.540 1.00 20.69 250 GLU E O 1
ATOM 1481 N N . CYS A 1 205 ? 17.746 -54.836 -23.465 1.00 13.60 251 CYS E N 1
ATOM 1482 C CA . CYS A 1 205 ? 16.688 -54.616 -24.453 1.00 11.82 251 CYS E CA 1
ATOM 1483 C C . CYS A 1 205 ? 17.156 -54.976 -25.860 1.00 15.46 251 CYS E C 1
ATOM 1484 O O . CYS A 1 205 ? 16.390 -55.522 -26.650 1.00 8.90 251 CYS E O 1
ATOM 1487 N N . VAL A 1 206 ? 18.411 -54.664 -26.175 1.00 11.19 252 VAL E N 1
ATOM 1488 C CA . VAL A 1 206 ? 18.983 -55.063 -27.455 1.00 10.22 252 VAL E CA 1
ATOM 1489 C C . VAL A 1 206 ? 18.972 -56.592 -27.572 1.00 23.74 252 VAL E C 1
ATOM 1490 O O . VAL A 1 206 ? 18.567 -57.151 -28.596 1.00 18.27 252 VAL E O 1
ATOM 1494 N N . LYS A 1 207 ? 19.403 -57.267 -26.511 1.00 13.80 253 LYS E N 1
ATOM 1495 C CA . LYS A 1 207 ? 19.390 -58.727 -26.483 1.00 19.60 253 LYS E CA 1
ATOM 1496 C C . LYS A 1 207 ? 18.003 -59.295 -26.800 1.00 15.47 253 LYS E C 1
ATOM 1497 O O . LYS A 1 207 ? 17.840 -60.035 -27.763 1.00 12.17 253 LYS E O 1
ATOM 1503 N N . ILE A 1 208 ? 17.015 -58.939 -25.983 1.00 10.37 254 ILE E N 1
ATOM 1504 C CA . ILE A 1 208 ? 15.631 -59.343 -26.192 1.00 9.42 254 ILE E CA 1
ATOM 1505 C C . ILE A 1 208 ? 15.112 -59.032 -27.607 1.00 19.90 254 ILE E C 1
ATOM 1506 O O . ILE A 1 208 ? 14.484 -59.864 -28.262 1.00 16.38 254 ILE E O 1
ATOM 1511 N N . MET A 1 209 ? 15.391 -57.819 -28.058 1.00 10.93 255 MET E N 1
ATOM 1512 C CA . MET A 1 209 ? 14.924 -57.296 -29.325 1.00 16.11 255 MET E CA 1
ATOM 1513 C C . MET A 1 209 ? 15.418 -58.092 -30.535 1.00 21.59 255 MET E C 1
ATOM 1514 O O . MET A 1 209 ? 14.765 -58.133 -31.589 1.00 12.99 255 MET E O 1
ATOM 1519 N N . ARG A 1 210 ? 16.569 -58.732 -30.389 1.00 14.17 256 ARG E N 1
ATOM 1520 C CA . ARG A 1 210 ? 17.209 -59.382 -31.525 1.00 18.59 256 ARG E CA 1
ATOM 1521 C C . ARG A 1 210 ? 16.454 -60.597 -32.065 1.00 20.69 256 ARG E C 1
ATOM 1522 O O . ARG A 1 210 ? 16.529 -60.887 -33.257 1.00 24.83 256 ARG E O 1
ATOM 1530 N N . ASN A 1 211 ? 15.713 -61.292 -31.206 1.00 13.98 257 ASN E N 1
ATOM 1531 C CA . ASN A 1 211 ? 15.060 -62.528 -31.626 1.00 21.28 257 ASN E CA 1
ATOM 1532 C C . ASN A 1 211 ? 13.731 -62.784 -30.918 1.00 24.24 257 ASN E C 1
ATOM 1533 O O . ASN A 1 211 ? 13.257 -63.921 -30.867 1.00 28.73 257 ASN E O 1
ATOM 1538 N N . ALA A 1 212 ? 13.131 -61.731 -30.368 1.00 14.69 258 ALA E N 1
ATOM 1539 C CA . ALA A 1 212 ? 11.843 -61.868 -29.693 1.00 14.73 258 ALA E CA 1
ATOM 1540 C C . ALA A 1 212 ? 10.676 -62.022 -30.674 1.00 15.88 258 ALA E C 1
ATOM 1541 O O . ALA A 1 212 ? 9.609 -62.510 -30.307 1.00 19.97 258 ALA E O 1
ATOM 1543 N N . THR A 1 213 ? 10.868 -61.591 -31.914 1.00 14.20 259 THR E N 1
ATOM 1544 C CA . THR A 1 213 ? 9.748 -61.482 -32.844 1.00 11.70 259 THR E CA 1
ATOM 1545 C C . THR A 1 213 ? 9.813 -62.507 -33.971 1.00 19.44 259 THR E C 1
ATOM 1546 O O . THR A 1 213 ? 10.892 -62.944 -34.381 1.00 12.85 259 THR E O 1
ATOM 1550 N N . GLU A 1 214 ? 8.638 -62.873 -34.470 1.00 16.50 260 GLU E N 1
ATOM 1551 C CA . GLU A 1 214 ? 8.525 -63.812 -35.573 1.00 21.41 260 GLU E CA 1
ATOM 1552 C C . GLU A 1 214 ? 9.444 -63.434 -36.724 1.00 19.66 260 GLU E C 1
ATOM 1553 O O . GLU A 1 214 ? 10.143 -64.283 -37.277 1.00 26.33 260 GLU E O 1
ATOM 1559 N N . GLU A 1 215 ? 9.453 -62.155 -37.075 1.00 17.46 261 GLU E N 1
ATOM 1560 C CA . GLU A 1 215 ? 10.299 -61.688 -38.164 1.00 21.32 261 GLU E CA 1
ATOM 1561 C C . GLU A 1 215 ? 11.778 -61.824 -37.859 1.00 19.14 261 GLU E C 1
ATOM 1562 O O . GLU A 1 215 ? 12.572 -62.047 -38.765 1.00 23.61 261 GLU E O 1
ATOM 1568 N N . GLY A 1 216 ? 12.133 -61.705 -36.580 1.00 20.06 262 GLY E N 1
ATOM 1569 C CA . GLY A 1 216 ? 13.503 -61.879 -36.140 1.00 25.72 262 GLY E CA 1
ATOM 1570 C C . GLY A 1 216 ? 13.926 -63.338 -36.125 1.00 27.22 262 GLY E C 1
ATOM 1571 O O . GLY A 1 216 ? 15.066 -63.673 -36.446 1.00 31.83 262 GLY E O 1
ATOM 1572 N N . LYS A 1 217 ? 13.008 -64.217 -35.745 1.00 24.03 263 LYS E N 1
ATOM 1573 C CA . LYS A 1 217 ? 13.291 -65.645 -35.783 1.00 34.41 263 LYS E CA 1
ATOM 1574 C C . LYS A 1 217 ? 13.348 -66.124 -37.232 1.00 34.09 263 LYS E C 1
ATOM 1575 O O . LYS A 1 217 ? 14.056 -67.075 -37.556 1.00 33.48 263 LYS E O 1
ATOM 1581 N N . LYS A 1 218 ? 12.606 -65.443 -38.099 1.00 22.48 264 LYS E N 1
ATOM 1582 C CA . LYS A 1 218 ? 12.651 -65.705 -39.531 1.00 29.94 264 LYS E CA 1
ATOM 1583 C C . LYS A 1 218 ? 14.047 -65.467 -40.073 1.00 39.28 264 LYS E C 1
ATOM 1584 O O . LYS A 1 218 ? 14.637 -66.346 -40.696 1.00 48.52 264 LYS E O 1
ATOM 1590 N N . VAL A 1 219 ? 14.566 -64.265 -39.838 1.00 37.94 265 VAL E N 1
ATOM 1591 C CA . VAL A 1 219 ? 15.817 -63.840 -40.458 1.00 34.92 265 VAL E CA 1
ATOM 1592 C C . VAL A 1 219 ? 16.999 -64.750 -40.152 1.00 32.21 265 VAL E C 1
ATOM 1593 O O . VAL A 1 219 ? 17.784 -65.056 -41.048 1.00 36.35 265 VAL E O 1
ATOM 1597 N N . GLU A 1 220 ? 17.126 -65.187 -38.902 1.00 31.10 266 GLU E N 1
ATOM 1598 C CA . GLU A 1 220 ? 18.216 -66.084 -38.543 1.00 30.76 266 GLU E CA 1
ATOM 1599 C C . GLU A 1 220 ? 18.103 -67.413 -39.291 1.00 39.50 266 GLU E C 1
ATOM 1600 O O . GLU A 1 220 ? 19.111 -68.029 -39.639 1.00 52.92 266 GLU E O 1
ATOM 1606 N N . ARG A 1 221 ? 16.873 -67.846 -39.541 1.00 41.65 267 ARG E N 1
ATOM 1607 C CA . ARG A 1 221 ? 16.627 -69.019 -40.375 1.00 40.15 267 ARG E CA 1
ATOM 1608 C C . ARG A 1 221 ? 17.139 -68.807 -41.793 1.00 47.13 267 ARG E C 1
ATOM 1609 O O . ARG A 1 221 ? 17.732 -69.706 -42.391 1.00 52.92 267 ARG E O 1
ATOM 1617 N N . LYS A 1 222 ? 16.901 -67.614 -42.326 1.00 43.56 268 LYS E N 1
ATOM 1618 C CA . LYS A 1 222 ? 17.341 -67.271 -43.672 1.00 39.61 268 LYS E CA 1
ATOM 1619 C C . LYS A 1 222 ? 18.818 -66.897 -43.689 1.00 37.47 268 LYS E C 1
ATOM 1620 O O . LYS A 1 222 ? 19.333 -66.431 -44.709 1.00 43.58 268 LYS E O 1
ATOM 1626 N N . LYS A 1 223 ? 19.489 -67.087 -42.557 1.00 29.63 269 LYS E N 1
ATOM 1627 C CA . LYS A 1 223 ? 20.909 -66.762 -42.437 1.00 47.53 269 LYS E CA 1
ATOM 1628 C C . LYS A 1 223 ? 21.177 -65.261 -42.587 1.00 48.73 269 LYS E C 1
ATOM 1629 O O . LYS A 1 223 ? 22.321 -64.843 -42.772 1.00 51.22 269 LYS E O 1
ATOM 1635 N N . GLY A 1 224 ? 20.123 -64.455 -42.502 1.00 40.94 270 GLY E N 1
ATOM 1636 C CA . GLY A 1 224 ? 20.233 -63.026 -42.718 1.00 30.65 270 GLY E CA 1
ATOM 1637 C C . GLY A 1 224 ? 20.989 -62.275 -41.638 1.00 36.62 270 GLY E C 1
ATOM 1638 O O . GLY A 1 224 ? 21.284 -62.808 -40.569 1.00 30.23 270 GLY E O 1
ATOM 1639 N N . ASP A 1 225 ? 21.294 -61.015 -41.927 1.00 44.32 271 ASP E N 1
ATOM 1640 C CA . ASP A 1 225 ? 22.022 -60.161 -41.001 1.00 39.41 271 ASP E CA 1
ATOM 1641 C C . ASP A 1 225 ? 21.068 -59.274 -40.215 1.00 36.43 271 ASP E C 1
ATOM 1642 O O . ASP A 1 225 ? 20.011 -58.893 -40.715 1.00 36.23 271 ASP E O 1
ATOM 1647 N N . LYS A 1 226 ? 21.448 -58.946 -38.984 1.00 27.39 272 LYS E N 1
ATOM 1648 C CA . LYS A 1 226 ? 20.623 -58.105 -38.127 1.00 23.45 272 LYS E CA 1
ATOM 1649 C C . LYS A 1 226 ? 21.326 -56.791 -37.806 1.00 26.46 272 LYS E C 1
ATOM 1650 O O . LYS A 1 226 ? 22.278 -56.750 -37.024 1.00 32.22 272 LYS E O 1
ATOM 1656 N N . PHE A 1 227 ? 20.850 -55.718 -38.427 1.00 17.52 273 PHE E N 1
ATOM 1657 C CA . PHE A 1 227 ? 21.440 -54.406 -38.249 1.00 19.41 273 PHE E CA 1
ATOM 1658 C C . PHE A 1 227 ? 20.752 -53.666 -37.103 1.00 19.41 273 PHE E C 1
ATOM 1659 O O . PHE A 1 227 ? 19.570 -53.337 -37.186 1.00 13.26 273 PHE E O 1
ATOM 1667 N N . VAL A 1 228 ? 21.501 -53.425 -36.032 1.00 12.88 274 VAL E N 1
ATOM 1668 C CA . VAL A 1 228 ? 20.979 -52.740 -34.857 1.00 17.74 274 VAL E CA 1
ATOM 1669 C C . VAL A 1 228 ? 21.486 -51.301 -34.818 1.00 12.29 274 VAL E C 1
ATOM 1670 O O . VAL A 1 228 ? 22.605 -51.023 -35.241 1.00 13.27 274 VAL E O 1
ATOM 1674 N N . ALA A 1 229 ? 20.660 -50.385 -34.323 1.00 9.23 275 ALA E N 1
ATOM 1675 C CA . ALA A 1 229 ? 21.113 -49.030 -34.015 1.00 8.55 275 ALA E CA 1
ATOM 1676 C C . ALA A 1 229 ? 20.194 -48.387 -32.976 1.00 13.17 275 ALA E C 1
ATOM 1677 O O . ALA A 1 229 ? 18.967 -48.458 -33.095 1.00 5.96 275 ALA E O 1
ATOM 1679 N N . CYS A 1 230 ? 20.786 -47.770 -31.954 1.00 6.53 276 CYS E N 1
ATOM 1680 C CA . CYS A 1 230 ? 20.005 -47.169 -30.883 1.00 3.58 276 CYS E CA 1
ATOM 1681 C C . CYS A 1 230 ? 20.384 -45.714 -30.673 1.00 6.00 276 CYS E C 1
ATOM 1682 O O . CYS A 1 230 ? 21.544 -45.343 -30.816 1.00 4.77 276 CYS E O 1
ATOM 1685 N N . PHE A 1 231 ? 19.392 -44.892 -30.340 1.00 6.24 277 PHE E N 1
ATOM 1686 C CA . PHE A 1 231 ? 19.607 -43.466 -30.146 1.00 4.22 277 PHE E CA 1
ATOM 1687 C C . PHE A 1 231 ? 19.017 -42.971 -28.825 1.00 5.15 277 PHE E C 1
ATOM 1688 O O . PHE A 1 231 ? 17.921 -43.387 -28.436 1.00 5.63 277 PHE E O 1
ATOM 1696 N N . THR A 1 232 ? 19.739 -42.079 -28.149 1.00 3.53 278 THR E N 1
ATOM 1697 C CA . THR A 1 232 ? 19.212 -41.401 -26.974 1.00 3.53 278 THR E CA 1
ATOM 1698 C C . THR A 1 232 ? 18.511 -40.117 -27.399 1.00 3.75 278 THR E C 1
ATOM 1699 O O . THR A 1 232 ? 18.955 -39.433 -28.321 1.00 3.53 278 THR E O 1
ATOM 1703 N N . ARG A 1 233 ? 17.405 -39.809 -26.731 1.00 3.53 279 ARG E N 1
ATOM 1704 C CA . ARG A 1 233 ? 16.685 -38.571 -26.955 1.00 3.53 279 ARG E CA 1
ATOM 1705 C C . ARG A 1 233 ? 17.376 -37.496 -26.105 1.00 5.27 279 ARG E C 1
ATOM 1706 O O . ARG A 1 233 ? 17.220 -37.449 -24.885 1.00 3.53 279 ARG E O 1
ATOM 1714 N N . LEU A 1 234 ? 18.154 -36.649 -26.759 1.00 3.80 280 LEU E N 1
ATOM 1715 C CA . LEU A 1 234 ? 18.890 -35.597 -26.078 1.00 3.53 280 LEU E CA 1
ATOM 1716 C C . LEU A 1 234 ? 17.961 -34.620 -25.382 1.00 3.53 280 LEU E C 1
ATOM 1717 O O . LEU A 1 234 ? 16.820 -34.439 -25.795 1.00 3.53 280 LEU E O 1
ATOM 1722 N N . PRO A 1 235 ? 18.448 -33.990 -24.303 1.00 8.19 281 PRO E N 1
ATOM 1723 C CA . PRO A 1 235 ? 17.683 -32.921 -23.661 1.00 3.54 281 PRO E CA 1
ATOM 1724 C C . PRO A 1 235 ? 17.548 -31.760 -24.638 1.00 4.24 281 PRO E C 1
ATOM 1725 O O . PRO A 1 235 ? 18.488 -31.470 -25.383 1.00 3.53 281 PRO E O 1
ATOM 1729 N N . THR A 1 236 ? 16.382 -31.128 -24.649 1.00 3.68 282 THR E N 1
ATOM 1730 C CA . THR A 1 236 ? 16.171 -29.915 -25.421 1.00 4.84 282 THR E CA 1
ATOM 1731 C C . THR A 1 236 ? 16.834 -28.750 -24.691 1.00 5.90 282 THR E C 1
ATOM 1732 O O . THR A 1 236 ? 16.620 -28.576 -23.489 1.00 5.14 282 THR E O 1
ATOM 1736 N N . PRO A 1 237 ? 17.637 -27.948 -25.411 1.00 4.36 283 PRO E N 1
ATOM 1737 C CA . PRO A 1 237 ? 18.235 -26.756 -24.802 1.00 7.03 283 PRO E CA 1
ATOM 1738 C C . PRO A 1 237 ? 17.152 -25.916 -24.145 1.00 8.33 283 PRO E C 1
ATOM 1739 O O . PRO A 1 237 ? 16.035 -25.853 -24.661 1.00 8.95 283 PRO E O 1
ATOM 1743 N N . ALA A 1 238 ? 17.476 -25.307 -23.011 1.00 8.09 284 ALA E N 1
ATOM 1744 C CA . ALA A 1 238 ? 16.522 -24.513 -22.244 1.00 14.66 284 ALA E CA 1
ATOM 1745 C C . ALA A 1 238 ? 16.213 -23.179 -22.928 1.00 16.94 284 ALA E C 1
ATOM 1746 O O . ALA A 1 238 ? 17.104 -22.532 -23.475 1.00 18.47 284 ALA E O 1
ATOM 1748 N N . ILE A 1 239 ? 14.947 -22.771 -22.894 1.00 16.20 285 ILE E N 1
ATOM 1749 C CA . ILE A 1 239 ? 14.551 -21.488 -23.454 1.00 22.40 285 ILE E CA 1
ATOM 1750 C C . ILE A 1 239 ? 14.203 -20.508 -22.345 1.00 29.97 285 ILE E C 1
ATOM 1751 O O . ILE A 1 239 ? 14.660 -19.361 -22.349 1.00 33.14 285 ILE E O 1
ATOM 1756 N N . LEU A 1 240 ? 13.376 -20.970 -21.410 1.00 25.73 286 LEU E N 1
ATOM 1757 C CA . LEU A 1 240 ? 12.869 -20.137 -20.321 1.00 48.41 286 LEU E CA 1
ATOM 1758 C C . LEU A 1 240 ? 11.703 -19.276 -20.810 1.00 49.52 286 LEU E C 1
ATOM 1759 O O . LEU A 1 240 ? 11.872 -18.403 -21.663 1.00 46.41 286 LEU E O 1
ATOM 1764 N N . ASN B 1 14 ? 30.727 -54.972 -19.263 1.00 29.89 60 ASN F N 1
ATOM 1765 C CA . ASN B 1 14 ? 32.043 -54.611 -18.757 1.00 31.23 60 ASN F CA 1
ATOM 1766 C C . ASN B 1 14 ? 32.152 -53.136 -18.365 1.00 29.70 60 ASN F C 1
ATOM 1767 O O . ASN B 1 14 ? 32.221 -52.814 -17.177 1.00 23.37 60 ASN F O 1
ATOM 1772 N N . PRO B 1 15 ? 32.141 -52.234 -19.361 1.00 23.14 61 PRO F N 1
ATOM 1773 C CA . PRO B 1 15 ? 32.443 -50.819 -19.106 1.00 19.39 61 PRO F CA 1
ATOM 1774 C C . PRO B 1 15 ? 31.417 -50.155 -18.190 1.00 20.67 61 PRO F C 1
ATOM 1775 O O . PRO B 1 15 ? 31.697 -49.104 -17.606 1.00 18.72 61 PRO F O 1
ATOM 1779 N N . PHE B 1 16 ? 30.244 -50.766 -18.060 1.00 15.28 62 PHE F N 1
ATOM 1780 C CA . PHE B 1 16 ? 29.166 -50.163 -17.281 1.00 17.05 62 PHE F CA 1
ATOM 1781 C C . PHE B 1 16 ? 28.939 -50.849 -15.936 1.00 13.48 62 PHE F C 1
ATOM 1782 O O . PHE B 1 16 ? 27.973 -50.549 -15.237 1.00 13.78 62 PHE F O 1
ATOM 1790 N N . SER B 1 17 ? 29.841 -51.759 -15.576 1.00 19.55 63 SER F N 1
ATOM 1791 C CA . SER B 1 17 ? 29.732 -52.502 -14.321 1.00 12.44 63 SER F CA 1
ATOM 1792 C C . SER B 1 17 ? 29.569 -51.586 -13.107 1.00 12.59 63 SER F C 1
ATOM 1793 O O . SER B 1 17 ? 28.781 -51.875 -12.205 1.00 11.74 63 SER F O 1
ATOM 1796 N N . ASP B 1 18 ? 30.295 -50.469 -13.094 1.00 12.53 64 ASP F N 1
ATOM 1797 C CA . ASP B 1 18 ? 30.190 -49.511 -11.995 1.00 17.84 64 ASP F CA 1
ATOM 1798 C C . ASP B 1 18 ? 28.795 -48.886 -11.875 1.00 19.65 64 ASP F C 1
ATOM 1799 O O . ASP B 1 18 ? 28.489 -48.228 -10.883 1.00 14.66 64 ASP F O 1
ATOM 1804 N N . HIS B 1 19 ? 27.945 -49.098 -12.876 1.00 20.72 65 HIS F N 1
ATOM 1805 C CA . HIS B 1 19 ? 26.648 -48.423 -12.906 1.00 17.86 65 HIS F CA 1
ATOM 1806 C C . HIS B 1 19 ? 25.466 -49.378 -12.917 1.00 12.17 65 HIS F C 1
ATOM 1807 O O . HIS B 1 19 ? 24.315 -48.956 -12.859 1.00 20.51 65 HIS F O 1
ATOM 1814 N N . GLN B 1 20 ? 25.763 -50.665 -12.968 1.00 15.27 66 GLN F N 1
ATOM 1815 C CA . GLN B 1 20 ? 24.746 -51.700 -12.851 1.00 18.54 66 GLN F CA 1
ATOM 1816 C C . GLN B 1 20 ? 24.984 -52.426 -11.526 1.00 18.53 66 GLN F C 1
ATOM 1817 O O . GLN B 1 20 ? 25.808 -53.336 -11.432 1.00 14.50 66 GLN F O 1
ATOM 1823 N N . LEU B 1 21 ? 24.263 -51.990 -10.498 1.00 19.85 67 LEU F N 1
ATOM 1824 C CA . LEU B 1 21 ? 24.669 -52.224 -9.115 1.00 24.09 67 LEU F CA 1
ATOM 1825 C C . LEU B 1 21 ? 23.687 -53.051 -8.299 1.00 21.53 67 LEU F C 1
ATOM 1826 O O . LEU B 1 21 ? 22.493 -52.740 -8.240 1.00 11.11 67 LEU F O 1
ATOM 1831 N N . GLU B 1 22 ? 24.211 -54.080 -7.639 1.00 19.17 68 GLU F N 1
ATOM 1832 C CA . GLU B 1 22 ? 23.421 -54.894 -6.725 1.00 13.71 68 GLU F CA 1
ATOM 1833 C C . GLU B 1 22 ? 23.028 -54.094 -5.498 1.00 9.42 68 GLU F C 1
ATOM 1834 O O . GLU B 1 22 ? 21.938 -54.251 -4.960 1.00 14.36 68 GLU F O 1
ATOM 1840 N N . TYR B 1 23 ? 23.930 -53.239 -5.042 1.00 16.79 69 TYR F N 1
ATOM 1841 C CA . TYR B 1 23 ? 23.709 -52.517 -3.798 1.00 12.37 69 TYR F CA 1
ATOM 1842 C C . TYR B 1 23 ? 23.937 -51.022 -3.969 1.00 13.99 69 TYR F C 1
ATOM 1843 O O . TYR B 1 23 ? 24.862 -50.454 -3.371 1.00 17.93 69 TYR F O 1
ATOM 1852 N N . PRO B 1 24 ? 23.105 -50.379 -4.792 1.00 10.59 70 PRO F N 1
ATOM 1853 C CA . PRO B 1 24 ? 23.185 -48.924 -4.966 1.00 8.83 70 PRO F CA 1
ATOM 1854 C C . PRO B 1 24 ? 22.962 -48.249 -3.619 1.00 12.68 70 PRO F C 1
ATOM 1855 O O . PRO B 1 24 ? 22.151 -48.723 -2.831 1.00 11.48 70 PRO F O 1
ATOM 1859 N N . VAL B 1 25 ? 23.675 -47.159 -3.357 1.00 13.27 71 VAL F N 1
ATOM 1860 C CA . VAL B 1 25 ? 23.596 -46.489 -2.062 1.00 9.97 71 VAL F CA 1
ATOM 1861 C C . VAL B 1 25 ? 22.447 -45.475 -1.982 1.00 13.93 71 VAL F C 1
ATOM 1862 O O . VAL B 1 25 ? 21.866 -45.094 -3.005 1.00 13.39 71 VAL F O 1
ATOM 1866 N N . SER B 1 26 ? 22.113 -45.064 -0.761 1.00 15.29 72 SER F N 1
ATOM 1867 C CA . SER B 1 26 ? 21.123 -44.018 -0.517 1.00 24.32 72 SER F CA 1
ATOM 1868 C C . SER B 1 26 ? 21.791 -42.857 0.204 1.00 15.23 72 SER F C 1
ATOM 1869 O O . SER B 1 26 ? 22.802 -43.049 0.858 1.00 17.30 72 SER F O 1
ATOM 1872 N N . PRO B 1 27 ? 21.224 -41.645 0.088 1.00 21.14 73 PRO F N 1
ATOM 1873 C CA . PRO B 1 27 ? 21.842 -40.466 0.709 1.00 20.76 73 PRO F CA 1
ATOM 1874 C C . PRO B 1 27 ? 21.751 -40.543 2.225 1.00 22.55 73 PRO F C 1
ATOM 1875 O O . PRO B 1 27 ? 20.917 -41.274 2.761 1.00 20.00 73 PRO F O 1
ATOM 1879 N N . GLN B 1 28 ? 22.590 -39.782 2.912 1.00 17.03 74 GLN F N 1
ATOM 1880 C CA . GLN B 1 28 ? 22.475 -39.677 4.354 1.00 23.51 74 GLN F CA 1
ATOM 1881 C C . GLN B 1 28 ? 21.334 -38.733 4.725 1.00 25.99 74 GLN F C 1
ATOM 1882 O O . GLN B 1 28 ? 20.861 -37.958 3.894 1.00 20.95 74 GLN F O 1
ATOM 1888 N N . ASP B 1 29 ? 20.893 -38.821 5.976 1.00 29.55 75 ASP F N 1
ATOM 1889 C CA . ASP B 1 29 ? 19.814 -37.989 6.502 1.00 31.24 75 ASP F CA 1
ATOM 1890 C C . ASP B 1 29 ? 20.103 -36.492 6.300 1.00 37.59 75 ASP F C 1
ATOM 1891 O O . ASP B 1 29 ? 21.183 -36.008 6.637 1.00 27.01 75 ASP F O 1
ATOM 1896 N N . MET B 1 30 ? 19.134 -35.769 5.746 1.00 37.95 76 MET F N 1
ATOM 1897 C CA . MET B 1 30 ? 19.302 -34.347 5.449 1.00 36.15 76 MET F CA 1
ATOM 1898 C C . MET B 1 30 ? 18.014 -33.575 5.709 1.00 32.79 76 MET F C 1
ATOM 1899 O O . MET B 1 30 ? 16.954 -33.921 5.186 1.00 31.74 76 MET F O 1
ATOM 1904 N N . ASP B 1 31 ? 18.108 -32.520 6.510 1.00 37.54 77 ASP F N 1
ATOM 1905 C CA . ASP B 1 31 ? 16.953 -31.670 6.764 1.00 33.90 77 ASP F CA 1
ATOM 1906 C C . ASP B 1 31 ? 16.877 -30.552 5.731 1.00 28.65 77 ASP F C 1
ATOM 1907 O O . ASP B 1 31 ? 17.242 -29.413 6.016 1.00 28.88 77 ASP F O 1
ATOM 1912 N N . TRP B 1 32 ? 16.400 -30.876 4.533 1.00 26.54 78 TRP F N 1
ATOM 1913 C CA . TRP B 1 32 ? 16.328 -29.887 3.461 1.00 21.26 78 TRP F CA 1
ATOM 1914 C C . TRP B 1 32 ? 15.313 -28.784 3.764 1.00 25.30 78 TRP F C 1
ATOM 1915 O O . TRP B 1 32 ? 15.324 -27.727 3.132 1.00 23.44 78 TRP F O 1
ATOM 1926 N N . SER B 1 33 ? 14.446 -29.027 4.742 1.00 31.72 79 SER F N 1
ATOM 1927 C CA . SER B 1 33 ? 13.418 -28.052 5.103 1.00 31.56 79 SER F CA 1
ATOM 1928 C C . SER B 1 33 ? 14.027 -26.779 5.691 1.00 28.33 79 SER F C 1
ATOM 1929 O O . SER B 1 33 ? 13.460 -25.701 5.569 1.00 33.97 79 SER F O 1
ATOM 1932 N N . LYS B 1 34 ? 15.183 -26.906 6.330 1.00 27.25 80 LYS F N 1
ATOM 1933 C CA . LYS B 1 34 ? 15.861 -25.739 6.882 1.00 28.07 80 LYS F CA 1
ATOM 1934 C C . LYS B 1 34 ? 16.471 -24.852 5.796 1.00 23.38 80 LYS F C 1
ATOM 1935 O O . LYS B 1 34 ? 16.664 -23.657 6.006 1.00 26.54 80 LYS F O 1
ATOM 1941 N N . LEU B 1 35 ? 16.773 -25.436 4.639 1.00 21.32 81 LEU F N 1
ATOM 1942 C CA . LEU B 1 35 ? 17.313 -24.669 3.518 1.00 19.76 81 LEU F CA 1
ATOM 1943 C C . LEU B 1 35 ? 16.199 -24.125 2.619 1.00 17.63 81 LEU F C 1
ATOM 1944 O O . LEU B 1 35 ? 16.338 -23.060 2.014 1.00 17.18 81 LEU F O 1
ATOM 1949 N N . TYR B 1 36 ? 15.092 -24.854 2.529 1.00 14.05 82 TYR F N 1
ATOM 1950 C CA . TYR B 1 36 ? 13.982 -24.422 1.681 1.00 21.19 82 TYR F CA 1
ATOM 1951 C C . TYR B 1 36 ? 12.646 -24.475 2.421 1.00 22.41 82 TYR F C 1
ATOM 1952 O O . TYR B 1 36 ? 11.718 -25.147 1.980 1.00 22.75 82 TYR F O 1
ATOM 1961 N N . PRO B 1 37 ? 12.543 -23.754 3.550 1.00 27.66 83 PRO F N 1
ATOM 1962 C CA . PRO B 1 37 ? 11.373 -23.860 4.431 1.00 29.64 83 PRO F CA 1
ATOM 1963 C C . PRO B 1 37 ? 10.078 -23.513 3.708 1.00 25.57 83 PRO F C 1
ATOM 1964 O O . PRO B 1 37 ? 8.999 -23.926 4.129 1.00 39.50 83 PRO F O 1
ATOM 1968 N N . TYR B 1 38 ? 10.192 -22.767 2.619 1.00 23.60 84 TYR F N 1
ATOM 1969 C CA . TYR B 1 38 ? 9.030 -22.353 1.853 1.00 25.52 84 TYR F CA 1
ATOM 1970 C C . TYR B 1 38 ? 8.339 -23.503 1.135 1.00 32.00 84 TYR F C 1
ATOM 1971 O O . TYR B 1 38 ? 7.272 -23.321 0.542 1.00 26.35 84 TYR F O 1
ATOM 1980 N N . TYR B 1 39 ? 8.958 -24.677 1.163 1.00 26.90 85 TYR F N 1
ATOM 1981 C CA . TYR B 1 39 ? 8.389 -25.838 0.493 1.00 30.35 85 TYR F CA 1
ATOM 1982 C C . TYR B 1 39 ? 8.117 -26.916 1.518 1.00 36.25 85 TYR F C 1
ATOM 1983 O O . TYR B 1 39 ? 7.904 -28.082 1.176 1.00 35.50 85 TYR F O 1
ATOM 1992 N N . LYS B 1 40 ? 8.140 -26.501 2.782 1.00 33.33 86 LYS F N 1
ATOM 1993 C CA . LYS B 1 40 ? 7.677 -27.328 3.882 1.00 41.84 86 LYS F CA 1
ATOM 1994 C C . LYS B 1 40 ? 6.158 -27.360 3.881 1.00 49.77 86 LYS F C 1
ATOM 1995 O O . LYS B 1 40 ? 5.515 -26.380 4.257 1.00 52.92 86 LYS F O 1
ATOM 2001 N N . ASN B 1 41 ? 5.581 -28.473 3.447 1.00 47.55 87 ASN F N 1
ATOM 2002 C CA . ASN B 1 41 ? 4.195 -28.753 3.769 1.00 47.45 87 ASN F CA 1
ATOM 2003 C C . ASN B 1 41 ? 4.192 -29.319 5.181 1.00 52.92 87 ASN F C 1
ATOM 2004 O O . ASN B 1 41 ? 3.573 -28.767 6.092 1.00 52.63 87 ASN F O 1
ATOM 2009 N N . GLN B 1 46 ? 6.079 -32.178 5.624 1.00 52.54 92 GLN F N 1
ATOM 2010 C CA . GLN B 1 46 ? 6.789 -32.818 4.518 1.00 50.46 92 GLN F CA 1
ATOM 2011 C C . GLN B 1 46 ? 7.460 -31.823 3.573 1.00 50.52 92 GLN F C 1
ATOM 2012 O O . GLN B 1 46 ? 7.196 -30.623 3.621 1.00 47.92 92 GLN F O 1
ATOM 2018 N N . MET B 1 47 ? 8.328 -32.339 2.710 1.00 52.92 93 MET F N 1
ATOM 2019 C CA . MET B 1 47 ? 8.996 -31.516 1.710 1.00 42.07 93 MET F CA 1
ATOM 2020 C C . MET B 1 47 ? 8.285 -31.649 0.362 1.00 37.74 93 MET F C 1
ATOM 2021 O O . MET B 1 47 ? 7.938 -32.750 -0.064 1.00 35.10 93 MET F O 1
ATOM 2026 N N . THR B 1 48 ? 8.073 -30.515 -0.295 1.00 37.30 94 THR F N 1
ATOM 2027 C CA . THR B 1 48 ? 7.260 -30.436 -1.505 1.00 30.75 94 THR F CA 1
ATOM 2028 C C . THR B 1 48 ? 8.061 -30.640 -2.790 1.00 29.78 94 THR F C 1
ATOM 2029 O O . THR B 1 48 ? 7.524 -31.081 -3.806 1.00 32.31 94 THR F O 1
ATOM 2033 N N . LYS B 1 49 ? 9.347 -30.316 -2.740 1.00 27.35 95 LYS F N 1
ATOM 2034 C CA . LYS B 1 49 ? 10.232 -30.505 -3.883 1.00 19.59 95 LYS F CA 1
ATOM 2035 C C . LYS B 1 49 ? 11.562 -31.086 -3.433 1.00 19.04 95 LYS F C 1
ATOM 2036 O O . LYS B 1 49 ? 11.821 -31.215 -2.239 1.00 19.52 95 LYS F O 1
ATOM 2042 N N . LYS B 1 50 ? 12.398 -31.438 -4.403 1.00 19.06 96 LYS F N 1
ATOM 2043 C CA . LYS B 1 50 ? 13.745 -31.907 -4.135 1.00 9.73 96 LYS F CA 1
ATOM 2044 C C . LYS B 1 50 ? 14.700 -30.968 -4.847 1.00 11.84 96 LYS F C 1
ATOM 2045 O O . LYS B 1 50 ? 14.290 -30.235 -5.750 1.00 9.47 96 LYS F O 1
ATOM 2051 N N . VAL B 1 51 ? 15.970 -30.982 -4.447 1.00 7.07 97 VAL F N 1
ATOM 2052 C CA . VAL B 1 51 ? 16.981 -30.218 -5.167 1.00 11.14 97 VAL F CA 1
ATOM 2053 C C . VAL B 1 51 ? 17.226 -30.860 -6.528 1.00 5.44 97 VAL F C 1
ATOM 2054 O O . VAL B 1 51 ? 17.517 -32.052 -6.609 1.00 3.67 97 VAL F O 1
ATOM 2058 N N . THR B 1 52 ? 17.125 -30.069 -7.591 1.00 3.53 98 THR F N 1
ATOM 2059 C CA . THR B 1 52 ? 17.303 -30.602 -8.941 1.00 5.18 98 THR F CA 1
ATOM 2060 C C . THR B 1 52 ? 18.436 -29.930 -9.702 1.00 4.95 98 THR F C 1
ATOM 2061 O O . THR B 1 52 ? 18.861 -30.418 -10.749 1.00 3.88 98 THR F O 1
ATOM 2065 N N . ILE B 1 53 ? 18.890 -28.785 -9.201 1.00 3.53 99 ILE F N 1
ATOM 2066 C CA . ILE B 1 53 ? 19.961 -28.056 -9.854 1.00 3.53 99 ILE F CA 1
ATOM 2067 C C . ILE B 1 53 ? 21.095 -27.816 -8.849 1.00 4.00 99 ILE F C 1
ATOM 2068 O O . ILE B 1 53 ? 20.874 -27.290 -7.762 1.00 3.53 99 ILE F O 1
ATOM 2073 N N . ALA B 1 54 ? 22.304 -28.223 -9.210 1.00 3.53 100 ALA F N 1
ATOM 2074 C CA . ALA B 1 54 ? 23.438 -28.103 -8.295 1.00 3.53 100 ALA F CA 1
ATOM 2075 C C . ALA B 1 54 ? 24.554 -27.258 -8.896 1.00 3.53 100 ALA F C 1
ATOM 2076 O O . ALA B 1 54 ? 24.991 -27.492 -10.019 1.00 3.53 100 ALA F O 1
ATOM 2078 N N . ASP B 1 55 ? 24.993 -26.259 -8.141 1.00 3.53 101 ASP F N 1
ATOM 2079 C CA . ASP B 1 55 ? 26.106 -25.417 -8.540 1.00 3.53 101 ASP F CA 1
ATOM 2080 C C . ASP B 1 55 ? 27.320 -25.844 -7.700 1.00 3.73 101 ASP F C 1
ATOM 2081 O O . ASP B 1 55 ? 27.408 -25.545 -6.513 1.00 3.53 101 ASP F O 1
ATOM 2086 N N . ILE B 1 56 ? 28.233 -26.574 -8.324 1.00 4.33 102 ILE F N 1
ATOM 2087 C CA . ILE B 1 56 ? 29.344 -27.187 -7.621 1.00 4.15 102 ILE F CA 1
ATOM 2088 C C . ILE B 1 56 ? 30.512 -26.220 -7.550 1.00 5.74 102 ILE F C 1
ATOM 2089 O O . ILE B 1 56 ? 31.053 -25.828 -8.584 1.00 5.16 102 ILE F O 1
ATOM 2094 N N . GLY B 1 57 ? 30.910 -25.863 -6.327 1.00 4.53 103 GLY F N 1
ATOM 2095 C CA . GLY B 1 57 ? 31.920 -24.842 -6.108 1.00 4.38 103 GLY F CA 1
ATOM 2096 C C . GLY B 1 57 ? 31.380 -23.473 -6.472 1.00 4.40 103 GLY F C 1
ATOM 2097 O O . GLY B 1 57 ? 31.971 -22.768 -7.277 1.00 6.41 103 GLY F O 1
ATOM 2098 N N . CYS B 1 58 ? 30.253 -23.100 -5.872 1.00 3.67 104 CYS F N 1
ATOM 2099 C CA . CYS B 1 58 ? 29.482 -21.925 -6.298 1.00 5.82 104 CYS F CA 1
ATOM 2100 C C . CYS B 1 58 ? 30.115 -20.564 -5.968 1.00 9.18 104 CYS F C 1
ATOM 2101 O O . CYS B 1 58 ? 29.663 -19.530 -6.465 1.00 4.86 104 CYS F O 1
ATOM 2104 N N . GLY B 1 59 ? 31.148 -20.551 -5.126 1.00 7.07 105 GLY F N 1
ATOM 2105 C CA . GLY B 1 59 ? 31.736 -19.286 -4.723 1.00 4.50 105 GLY F CA 1
ATOM 2106 C C . GLY B 1 59 ? 30.681 -18.390 -4.091 1.00 3.55 105 GLY F C 1
ATOM 2107 O O . GLY B 1 59 ? 29.942 -18.833 -3.209 1.00 4.06 105 GLY F O 1
ATOM 2108 N N . PHE B 1 60 ? 30.581 -17.146 -4.554 1.00 3.53 106 PHE F N 1
ATOM 2109 C CA . PHE B 1 60 ? 29.684 -16.172 -3.914 1.00 4.39 106 PHE F CA 1
ATOM 2110 C C . PHE B 1 60 ? 28.206 -16.236 -4.323 1.00 7.72 106 PHE F C 1
ATOM 2111 O O . PHE B 1 60 ? 27.394 -15.428 -3.857 1.00 4.18 106 PHE F O 1
ATOM 2119 N N . GLY B 1 61 ? 27.857 -17.192 -5.183 1.00 6.81 107 GLY F N 1
ATOM 2120 C CA . GLY B 1 61 ? 26.459 -17.499 -5.432 1.00 5.45 107 GLY F CA 1
ATOM 2121 C C . GLY B 1 61 ? 25.835 -16.874 -6.659 1.00 5.16 107 GLY F C 1
ATOM 2122 O O . GLY B 1 61 ? 24.654 -17.107 -6.943 1.00 4.78 107 GLY F O 1
ATOM 2123 N N . GLY B 1 62 ? 26.623 -16.087 -7.388 1.00 5.56 108 GLY F N 1
ATOM 2124 C CA . GLY B 1 62 ? 26.126 -15.349 -8.536 1.00 4.60 108 GLY F CA 1
ATOM 2125 C C . GLY B 1 62 ? 25.268 -16.184 -9.479 1.00 11.71 108 GLY F C 1
ATOM 2126 O O . GLY B 1 62 ? 24.190 -15.752 -9.880 1.00 6.19 108 GLY F O 1
ATOM 2127 N N . LEU B 1 63 ? 25.743 -17.380 -9.826 1.00 8.41 109 LEU F N 1
ATOM 2128 C CA . LEU B 1 63 ? 25.037 -18.240 -10.764 1.00 6.12 109 LEU F CA 1
ATOM 2129 C C . LEU B 1 63 ? 23.661 -18.610 -10.242 1.00 6.60 109 LEU F C 1
ATOM 2130 O O . LEU B 1 63 ? 22.668 -18.472 -10.954 1.00 10.19 109 LEU F O 1
ATOM 2135 N N . MET B 1 64 ? 23.604 -19.069 -8.999 1.00 5.04 110 MET F N 1
ATOM 2136 C CA . MET B 1 64 ? 22.337 -19.359 -8.339 1.00 4.84 110 MET F CA 1
ATOM 2137 C C . MET B 1 64 ? 21.361 -18.187 -8.394 1.00 5.18 110 MET F C 1
ATOM 2138 O O . MET B 1 64 ? 20.178 -18.380 -8.619 1.00 5.34 110 MET F O 1
ATOM 2143 N N . ILE B 1 65 ? 21.861 -16.982 -8.125 1.00 9.27 111 ILE F N 1
ATOM 2144 C CA . ILE B 1 65 ? 21.027 -15.795 -8.077 1.00 9.33 111 ILE F CA 1
ATOM 2145 C C . ILE B 1 65 ? 20.323 -15.617 -9.409 1.00 6.48 111 ILE F C 1
ATOM 2146 O O . ILE B 1 65 ? 19.133 -15.318 -9.452 1.00 6.44 111 ILE F O 1
ATOM 2151 N N . ASP B 1 66 ? 21.074 -15.807 -10.487 1.00 4.39 112 ASP F N 1
ATOM 2152 C CA . ASP B 1 66 ? 20.546 -15.613 -11.829 1.00 14.55 112 ASP F CA 1
ATOM 2153 C C . ASP B 1 66 ? 19.642 -16.758 -12.263 1.00 12.87 112 ASP F C 1
ATOM 2154 O O . ASP B 1 66 ? 18.641 -16.535 -12.944 1.00 11.15 112 ASP F O 1
ATOM 2159 N N . LEU B 1 67 ? 20.001 -17.981 -11.878 1.00 7.20 113 LEU F N 1
ATOM 2160 C CA . LEU B 1 67 ? 19.196 -19.140 -12.242 1.00 8.34 113 LEU F CA 1
ATOM 2161 C C . LEU B 1 67 ? 17.865 -19.100 -11.503 1.00 8.49 113 LEU F C 1
ATOM 2162 O O . LEU B 1 67 ? 16.854 -19.574 -12.013 1.00 11.62 113 LEU F O 1
ATOM 2167 N N . SER B 1 68 ? 17.868 -18.516 -10.311 1.00 3.81 114 SER F N 1
ATOM 2168 C CA . SER B 1 68 ? 16.692 -18.549 -9.452 1.00 7.82 114 SER F CA 1
ATOM 2169 C C . SER B 1 68 ? 15.381 -18.185 -10.172 1.00 10.04 114 SER F C 1
ATOM 2170 O O . SER B 1 68 ? 14.426 -18.966 -10.148 1.00 11.55 114 SER F O 1
ATOM 2173 N N . PRO B 1 69 ? 15.328 -17.003 -10.812 1.00 8.65 115 PRO F N 1
ATOM 2174 C CA . PRO B 1 69 ? 14.119 -16.591 -11.548 1.00 12.94 115 PRO F CA 1
ATOM 2175 C C . PRO B 1 69 ? 13.934 -17.370 -12.852 1.00 12.12 115 PRO F C 1
ATOM 2176 O O . PRO B 1 69 ? 12.804 -17.609 -13.265 1.00 12.91 115 PRO F O 1
ATOM 2180 N N . ALA B 1 70 ? 15.031 -17.747 -13.500 1.00 8.09 116 ALA F N 1
ATOM 2181 C CA . ALA B 1 70 ? 14.946 -18.509 -14.740 1.00 12.40 116 ALA F CA 1
ATOM 2182 C C . ALA B 1 70 ? 14.272 -19.868 -14.531 1.00 13.03 116 ALA F C 1
ATOM 2183 O O . ALA B 1 70 ? 13.586 -20.359 -15.414 1.00 18.26 116 ALA F O 1
ATOM 2185 N N . PHE B 1 71 ? 14.469 -20.465 -13.358 1.00 11.89 117 PHE F N 1
ATOM 2186 C CA . PHE B 1 71 ? 13.914 -21.775 -13.061 1.00 7.52 117 PHE F CA 1
ATOM 2187 C C . PHE B 1 71 ? 13.138 -21.756 -11.759 1.00 7.58 117 PHE F C 1
ATOM 2188 O O . PHE B 1 71 ? 13.536 -22.384 -10.777 1.00 10.75 117 PHE F O 1
ATOM 2196 N N . PRO B 1 72 ? 12.003 -21.048 -11.757 1.00 11.21 118 PRO F N 1
ATOM 2197 C CA . PRO B 1 72 ? 11.242 -20.753 -10.540 1.00 11.99 118 PRO F CA 1
ATOM 2198 C C . PRO B 1 72 ? 10.621 -21.998 -9.920 1.00 12.87 118 PRO F C 1
ATOM 2199 O O . PRO B 1 72 ? 10.257 -21.974 -8.744 1.00 19.76 118 PRO F O 1
ATOM 2203 N N . GLU B 1 73 ? 10.513 -23.072 -10.696 1.00 12.27 119 GLU F N 1
ATOM 2204 C CA . GLU B 1 73 ? 9.958 -24.331 -10.206 1.00 11.24 119 GLU F CA 1
ATOM 2205 C C . GLU B 1 73 ? 11.024 -25.320 -9.700 1.00 15.70 119 GLU F C 1
ATOM 2206 O O . GLU B 1 73 ? 10.692 -26.363 -9.125 1.00 9.08 119 GLU F O 1
ATOM 2212 N N . ASP B 1 74 ? 12.295 -24.998 -9.923 1.00 16.67 120 ASP F N 1
ATOM 2213 C CA . ASP B 1 74 ? 13.387 -25.880 -9.516 1.00 9.90 120 ASP F CA 1
ATOM 2214 C C . ASP B 1 74 ? 14.074 -25.384 -8.263 1.00 11.68 120 ASP F C 1
ATOM 2215 O O . ASP B 1 74 ? 14.336 -24.189 -8.108 1.00 12.77 120 ASP F O 1
ATOM 2220 N N . LEU B 1 75 ? 14.361 -26.310 -7.359 1.00 14.69 121 LEU F N 1
ATOM 2221 C CA . LEU B 1 75 ? 15.194 -26.006 -6.212 1.00 7.80 121 LEU F CA 1
ATOM 2222 C C . LEU B 1 75 ? 16.644 -26.087 -6.656 1.00 9.34 121 LEU F C 1
ATOM 2223 O O . LEU B 1 75 ? 17.041 -27.037 -7.337 1.00 6.05 121 LEU F O 1
ATOM 2228 N N . ILE B 1 76 ? 17.417 -25.070 -6.282 1.00 6.47 122 ILE F N 1
ATOM 2229 C CA . ILE B 1 76 ? 18.796 -24.894 -6.723 1.00 4.05 122 ILE F CA 1
ATOM 2230 C C . ILE B 1 76 ? 19.726 -24.841 -5.505 1.00 9.53 122 ILE F C 1
ATOM 2231 O O . ILE B 1 76 ? 19.476 -24.094 -4.560 1.00 5.05 122 ILE F O 1
ATOM 2236 N N . LEU B 1 77 ? 20.789 -25.642 -5.523 1.00 8.52 123 LEU F N 1
ATOM 2237 C CA . LEU B 1 77 ? 21.714 -25.701 -4.401 1.00 7.62 123 LEU F CA 1
ATOM 2238 C C . LEU B 1 77 ? 23.155 -25.433 -4.829 1.00 7.89 123 LEU F C 1
ATOM 2239 O O . LEU B 1 77 ? 23.698 -26.132 -5.691 1.00 4.82 123 LEU F O 1
ATOM 2244 N N . GLY B 1 78 ? 23.764 -24.407 -4.232 1.00 4.46 124 GLY F N 1
ATOM 2245 C CA . GLY B 1 78 ? 25.186 -24.162 -4.401 1.00 4.16 124 GLY F CA 1
ATOM 2246 C C . GLY B 1 78 ? 25.952 -24.902 -3.320 1.00 4.80 124 GLY F C 1
ATOM 2247 O O . GLY B 1 78 ? 25.534 -24.899 -2.167 1.00 6.67 124 GLY F O 1
ATOM 2248 N N . MET B 1 79 ? 27.053 -25.551 -3.693 1.00 3.56 125 MET F N 1
ATOM 2249 C CA . MET B 1 79 ? 27.912 -26.233 -2.732 1.00 5.22 125 MET F CA 1
ATOM 2250 C C . MET B 1 79 ? 29.271 -25.577 -2.796 1.00 3.57 125 MET F C 1
ATOM 2251 O O . MET B 1 79 ? 29.821 -25.407 -3.883 1.00 3.53 125 MET F O 1
ATOM 2256 N N . GLU B 1 80 ? 29.810 -25.243 -1.623 1.00 5.19 126 GLU F N 1
ATOM 2257 C CA . GLU B 1 80 ? 31.004 -24.416 -1.491 1.00 8.38 126 GLU F CA 1
ATOM 2258 C C . GLU B 1 80 ? 31.830 -25.004 -0.352 1.00 4.11 126 GLU F C 1
ATOM 2259 O O . GLU B 1 80 ? 31.306 -25.231 0.740 1.00 3.53 126 GLU F O 1
ATOM 2265 N N . ILE B 1 81 ? 33.119 -25.228 -0.591 1.00 4.83 127 ILE F N 1
ATOM 2266 C CA . ILE B 1 81 ? 33.969 -25.854 0.415 1.00 6.86 127 ILE F CA 1
ATOM 2267 C C . ILE B 1 81 ? 34.485 -24.893 1.493 1.00 10.35 127 ILE F C 1
ATOM 2268 O O . ILE B 1 81 ? 34.826 -25.323 2.597 1.00 8.10 127 ILE F O 1
ATOM 2273 N N . ARG B 1 82 ? 34.551 -23.602 1.178 1.00 5.87 128 ARG F N 1
ATOM 2274 C CA . ARG B 1 82 ? 35.040 -22.608 2.140 1.00 8.79 128 ARG F CA 1
ATOM 2275 C C . ARG B 1 82 ? 33.909 -22.086 3.015 1.00 8.25 128 ARG F C 1
ATOM 2276 O O . ARG B 1 82 ? 32.942 -21.494 2.502 1.00 8.51 128 ARG F O 1
ATOM 2284 N N . VAL B 1 83 ? 34.028 -22.275 4.323 1.00 3.53 129 VAL F N 1
ATOM 2285 C CA . VAL B 1 83 ? 32.961 -21.852 5.228 1.00 5.00 129 VAL F CA 1
ATOM 2286 C C . VAL B 1 83 ? 32.758 -20.329 5.272 1.00 7.16 129 VAL F C 1
ATOM 2287 O O . VAL B 1 83 ? 31.641 -19.867 5.487 1.00 7.30 129 VAL F O 1
ATOM 2291 N N . GLN B 1 84 ? 33.825 -19.559 5.062 1.00 4.95 130 GLN F N 1
ATOM 2292 C CA . GLN B 1 84 ? 33.715 -18.101 5.079 1.00 6.28 130 GLN F CA 1
ATOM 2293 C C . GLN B 1 84 ? 32.761 -17.691 3.965 1.00 5.32 130 GLN F C 1
ATOM 2294 O O . GLN B 1 84 ? 31.818 -16.932 4.174 1.00 3.53 130 GLN F O 1
ATOM 2300 N N . VAL B 1 85 ? 33.028 -18.209 2.775 1.00 3.79 131 VAL F N 1
ATOM 2301 C CA . VAL B 1 85 ? 32.232 -17.892 1.611 1.00 3.53 131 VAL F CA 1
ATOM 2302 C C . VAL B 1 85 ? 30.777 -18.351 1.769 1.00 3.53 131 VAL F C 1
ATOM 2303 O O . VAL B 1 85 ? 29.866 -17.596 1.437 1.00 3.53 131 VAL F O 1
ATOM 2307 N N . THR B 1 86 ? 30.551 -19.553 2.304 1.00 3.53 132 THR F N 1
ATOM 2308 C CA . THR B 1 86 ? 29.176 -20.051 2.447 1.00 4.27 132 THR F CA 1
ATOM 2309 C C . THR B 1 86 ? 28.394 -19.308 3.531 1.00 4.94 132 THR F C 1
ATOM 2310 O O . THR B 1 86 ? 27.184 -19.114 3.401 1.00 4.02 132 THR F O 1
ATOM 2314 N N . ASN B 1 87 ? 29.079 -18.904 4.599 1.00 3.89 133 ASN F N 1
ATOM 2315 C CA . ASN B 1 87 ? 28.463 -18.055 5.625 1.00 5.43 133 ASN F CA 1
ATOM 2316 C C . ASN B 1 87 ? 28.038 -16.719 5.044 1.00 4.32 133 ASN F C 1
ATOM 2317 O O . ASN B 1 87 ? 26.991 -16.163 5.393 1.00 4.63 133 ASN F O 1
ATOM 2322 N N . TYR B 1 88 ? 28.863 -16.194 4.155 1.00 3.53 134 TYR F N 1
ATOM 2323 C CA . TYR B 1 88 ? 28.530 -14.954 3.490 1.00 4.45 134 TYR F CA 1
ATOM 2324 C C . TYR B 1 88 ? 27.333 -15.157 2.556 1.00 8.81 134 TYR F C 1
ATOM 2325 O O . TYR B 1 88 ? 26.357 -14.393 2.600 1.00 5.83 134 TYR F O 1
ATOM 2334 N N . VAL B 1 89 ? 27.402 -16.194 1.719 1.00 4.52 135 VAL F N 1
ATOM 2335 C CA . VAL B 1 89 ? 26.344 -16.439 0.747 1.00 5.27 135 VAL F CA 1
ATOM 2336 C C . VAL B 1 89 ? 24.987 -16.656 1.425 1.00 5.81 135 VAL F C 1
ATOM 2337 O O . VAL B 1 89 ? 23.964 -16.245 0.903 1.00 6.32 135 VAL F O 1
ATOM 2341 N N . GLU B 1 90 ? 24.988 -17.269 2.606 1.00 6.66 136 GLU F N 1
ATOM 2342 C CA . GLU B 1 90 ? 23.753 -17.449 3.359 1.00 7.55 136 GLU F CA 1
ATOM 2343 C C . GLU B 1 90 ? 23.112 -16.122 3.737 1.00 8.61 136 GLU F C 1
ATOM 2344 O O . GLU B 1 90 ? 21.902 -15.990 3.704 1.00 8.22 136 GLU F O 1
ATOM 2350 N N . ASP B 1 91 ? 23.929 -15.148 4.126 1.00 12.46 137 ASP F N 1
ATOM 2351 C CA . ASP B 1 91 ? 23.409 -13.851 4.525 1.00 11.33 137 ASP F CA 1
ATOM 2352 C C . ASP B 1 91 ? 22.901 -13.127 3.308 1.00 8.26 137 ASP F C 1
ATOM 2353 O O . ASP B 1 91 ? 21.962 -12.345 3.384 1.00 9.53 137 ASP F O 1
ATOM 2358 N N . ARG B 1 92 ? 23.553 -13.391 2.185 1.00 7.66 138 ARG F N 1
ATOM 2359 C CA . ARG B 1 92 ? 23.188 -12.779 0.925 1.00 9.69 138 ARG F CA 1
ATOM 2360 C C . ARG B 1 92 ? 21.798 -13.225 0.467 1.00 13.83 138 ARG F C 1
ATOM 2361 O O . ARG B 1 92 ? 20.963 -12.376 0.153 1.00 13.52 138 ARG F O 1
ATOM 2369 N N . ILE B 1 93 ? 21.529 -14.534 0.444 1.00 7.70 139 ILE F N 1
ATOM 2370 C CA . ILE B 1 93 ? 20.213 -14.982 -0.031 1.00 11.37 139 ILE F CA 1
ATOM 2371 C C . ILE B 1 93 ? 19.108 -14.675 0.979 1.00 13.60 139 ILE F C 1
ATOM 2372 O O . ILE B 1 93 ? 17.942 -14.551 0.612 1.00 18.29 139 ILE F O 1
ATOM 2377 N N . ILE B 1 94 ? 19.464 -14.542 2.248 1.00 14.64 140 ILE F N 1
ATOM 2378 C CA . ILE B 1 94 ? 18.471 -14.122 3.227 1.00 16.64 140 ILE F CA 1
ATOM 2379 C C . ILE B 1 94 ? 18.095 -12.670 2.952 1.00 19.60 140 ILE F C 1
ATOM 2380 O O . ILE B 1 94 ? 16.936 -12.278 3.101 1.00 22.73 140 ILE F O 1
ATOM 2385 N N . ALA B 1 95 ? 19.071 -11.876 2.524 1.00 15.62 141 ALA F N 1
ATOM 2386 C CA . ALA B 1 95 ? 18.791 -10.498 2.138 1.00 19.42 141 ALA F CA 1
ATOM 2387 C C . ALA B 1 95 ? 17.873 -10.464 0.916 1.00 21.67 141 ALA F C 1
ATOM 2388 O O . ALA B 1 95 ? 16.907 -9.701 0.872 1.00 18.91 141 ALA F O 1
ATOM 2390 N N . LEU B 1 96 ? 18.190 -11.296 -0.072 1.00 15.15 142 LEU F N 1
ATOM 2391 C CA . LEU B 1 96 ? 17.433 -11.355 -1.318 1.00 22.94 142 LEU F CA 1
ATOM 2392 C C . LEU B 1 96 ? 15.990 -11.763 -1.084 1.00 17.98 142 LEU F C 1
ATOM 2393 O O . LEU B 1 96 ? 15.079 -11.200 -1.680 1.00 20.90 142 LEU F O 1
ATOM 2398 N N . ARG B 1 97 ? 15.789 -12.740 -0.210 1.00 14.75 143 ARG F N 1
ATOM 2399 C CA . ARG B 1 97 ? 14.446 -13.148 0.171 1.00 17.24 143 ARG F CA 1
ATOM 2400 C C . ARG B 1 97 ? 13.701 -11.985 0.828 1.00 23.70 143 ARG F C 1
ATOM 2401 O O . ARG B 1 97 ? 12.620 -11.606 0.389 1.00 28.15 143 ARG F O 1
ATOM 2409 N N . ASN B 1 98 ? 14.296 -11.412 1.869 1.00 30.02 144 ASN F N 1
ATOM 2410 C CA . ASN B 1 98 ? 13.696 -10.290 2.585 1.00 30.42 144 ASN F CA 1
ATOM 2411 C C . ASN B 1 98 ? 13.322 -9.099 1.715 1.00 24.37 144 ASN F C 1
ATOM 2412 O O . ASN B 1 98 ? 12.212 -8.586 1.810 1.00 36.86 144 ASN F O 1
ATOM 2417 N N . ASN B 1 99 ? 14.246 -8.663 0.866 1.00 20.80 145 ASN F N 1
ATOM 2418 C CA . ASN B 1 99 ? 14.006 -7.505 0.020 1.00 21.92 145 ASN F CA 1
ATOM 2419 C C . ASN B 1 99 ? 13.051 -7.832 -1.119 1.00 33.71 145 ASN F C 1
ATOM 2420 O O . ASN B 1 99 ? 12.930 -7.068 -2.077 1.00 30.31 145 ASN F O 1
ATOM 2425 N N . THR B 1 100 ? 12.366 -8.965 -1.004 1.00 33.30 146 THR F N 1
ATOM 2426 C CA . THR B 1 100 ? 11.579 -9.491 -2.111 1.00 40.94 146 THR F CA 1
ATOM 2427 C C . THR B 1 100 ? 10.219 -10.052 -1.719 1.00 42.39 146 THR F C 1
ATOM 2428 O O . THR B 1 100 ? 9.934 -10.287 -0.543 1.00 44.70 146 THR F O 1
ATOM 2432 N N . SER B 1 102 ? 8.252 -10.556 -4.129 1.00 49.33 148 SER F N 1
ATOM 2433 C CA . SER B 1 102 ? 7.044 -11.342 -3.968 1.00 41.80 148 SER F CA 1
ATOM 2434 C C . SER B 1 102 ? 7.247 -12.292 -2.800 1.00 43.35 148 SER F C 1
ATOM 2435 O O . SER B 1 102 ? 8.156 -12.110 -1.996 1.00 46.43 148 SER F O 1
ATOM 2438 N N . LYS B 1 103 ? 6.412 -13.318 -2.712 1.00 45.00 149 LYS F N 1
ATOM 2439 C CA . LYS B 1 103 ? 6.505 -14.260 -1.602 1.00 46.96 149 LYS F CA 1
ATOM 2440 C C . LYS B 1 103 ? 7.309 -15.513 -1.948 1.00 40.83 149 LYS F C 1
ATOM 2441 O O . LYS B 1 103 ? 7.533 -16.371 -1.095 1.00 40.94 149 LYS F O 1
ATOM 2447 N N . HIS B 1 104 ? 7.755 -15.602 -3.196 1.00 38.35 150 HIS F N 1
ATOM 2448 C CA . HIS B 1 104 ? 8.498 -16.769 -3.656 1.00 38.85 150 HIS F CA 1
ATOM 2449 C C . HIS B 1 104 ? 9.923 -16.401 -4.057 1.00 30.05 150 HIS F C 1
ATOM 2450 O O . HIS B 1 104 ? 10.737 -17.277 -4.350 1.00 34.01 150 HIS F O 1
ATOM 2457 N N . GLY B 1 105 ? 10.220 -15.106 -4.074 1.00 25.85 151 GLY F N 1
ATOM 2458 C CA . GLY B 1 105 ? 11.537 -14.635 -4.470 1.00 23.94 151 GLY F CA 1
ATOM 2459 C C . GLY B 1 105 ? 12.684 -15.305 -3.729 1.00 19.30 151 GLY F C 1
ATOM 2460 O O . GLY B 1 105 ? 12.701 -15.340 -2.497 1.00 14.18 151 GLY F O 1
ATOM 2461 N N . PHE B 1 106 ? 13.622 -15.855 -4.502 1.00 15.80 152 PHE F N 1
ATOM 2462 C CA . PHE B 1 106 ? 14.861 -16.465 -4.007 1.00 12.11 152 PHE F CA 1
ATOM 2463 C C . PHE B 1 106 ? 14.637 -17.455 -2.875 1.00 15.76 152 PHE F C 1
ATOM 2464 O O . PHE B 1 106 ? 15.513 -17.715 -2.053 1.00 15.38 152 PHE F O 1
ATOM 2472 N N . GLN B 1 107 ? 13.445 -18.030 -2.878 1.00 18.54 153 GLN F N 1
ATOM 2473 C CA . GLN B 1 107 ? 13.039 -18.982 -1.874 1.00 16.60 153 GLN F CA 1
ATOM 2474 C C . GLN B 1 107 ? 13.484 -20.360 -2.358 1.00 14.87 153 GLN F C 1
ATOM 2475 O O . GLN B 1 107 ? 13.454 -21.349 -1.621 1.00 11.40 153 GLN F O 1
ATOM 2481 N N . ASN B 1 108 ? 13.911 -20.403 -3.614 1.00 12.11 154 ASN F N 1
ATOM 2482 C CA . ASN B 1 108 ? 14.280 -21.648 -4.272 1.00 16.16 154 ASN F CA 1
ATOM 2483 C C . ASN B 1 108 ? 15.786 -21.778 -4.478 1.00 12.52 154 ASN F C 1
ATOM 2484 O O . ASN B 1 108 ? 16.242 -22.587 -5.283 1.00 11.07 154 ASN F O 1
ATOM 2489 N N . ILE B 1 109 ? 16.560 -20.965 -3.767 1.00 11.47 155 ILE F N 1
ATOM 2490 C CA . ILE B 1 109 ? 18.007 -21.119 -3.777 1.00 8.94 155 ILE F CA 1
ATOM 2491 C C . ILE B 1 109 ? 18.526 -21.165 -2.361 1.00 12.29 155 ILE F C 1
ATOM 2492 O O . ILE B 1 109 ? 17.962 -20.542 -1.462 1.00 14.00 155 ILE F O 1
ATOM 2497 N N . ASN B 1 110 ? 19.589 -21.931 -2.156 1.00 6.10 156 ASN F N 1
ATOM 2498 C CA . ASN B 1 110 ? 20.347 -21.831 -0.929 1.00 8.75 156 ASN F CA 1
ATOM 2499 C C . ASN B 1 110 ? 21.729 -22.440 -1.142 1.00 12.74 156 ASN F C 1
ATOM 2500 O O . ASN B 1 110 ? 22.022 -22.982 -2.221 1.00 7.71 156 ASN F O 1
ATOM 2505 N N . VAL B 1 111 ? 22.574 -22.345 -0.121 1.00 9.62 157 VAL F N 1
ATOM 2506 C CA . VAL B 1 111 ? 23.955 -22.792 -0.225 1.00 10.99 157 VAL F CA 1
ATOM 2507 C C . VAL B 1 111 ? 24.255 -23.834 0.842 1.00 11.64 157 VAL F C 1
ATOM 2508 O O . VAL B 1 111 ? 23.591 -23.888 1.875 1.00 13.51 157 VAL F O 1
ATOM 2512 N N . LEU B 1 112 ? 25.260 -24.662 0.588 1.00 12.10 158 LEU F N 1
ATOM 2513 C CA . LEU B 1 112 ? 25.634 -25.712 1.524 1.00 9.46 158 LEU F CA 1
ATOM 2514 C C . LEU B 1 112 ? 27.155 -25.841 1.571 1.00 8.75 158 LEU F C 1
ATOM 2515 O O . LEU B 1 112 ? 27.826 -25.854 0.540 1.00 5.94 158 LEU F O 1
ATOM 2520 N N . ARG B 1 113 ? 27.699 -25.911 2.776 1.00 5.72 159 ARG F N 1
ATOM 2521 C CA . ARG B 1 113 ? 29.125 -26.073 2.939 1.00 8.32 159 ARG F CA 1
ATOM 2522 C C . ARG B 1 113 ? 29.456 -27.541 2.744 1.00 9.45 159 ARG F C 1
ATOM 2523 O O . ARG B 1 113 ? 29.037 -28.387 3.526 1.00 7.94 159 ARG F O 1
ATOM 2531 N N . GLY B 1 114 ? 30.186 -27.849 1.681 1.00 10.23 160 GLY F N 1
ATOM 2532 C CA . GLY B 1 114 ? 30.526 -29.222 1.398 1.00 11.85 160 GLY F CA 1
ATOM 2533 C C . GLY B 1 114 ? 31.573 -29.376 0.320 1.00 14.69 160 GLY F C 1
ATOM 2534 O O . GLY B 1 114 ? 31.778 -28.480 -0.503 1.00 7.65 160 GLY F O 1
ATOM 2535 N N . ASN B 1 115 ? 32.238 -30.529 0.341 1.00 9.49 161 ASN F N 1
ATOM 2536 C CA . ASN B 1 115 ? 33.254 -30.877 -0.639 1.00 9.56 161 ASN F CA 1
ATOM 2537 C C . ASN B 1 115 ? 32.630 -31.829 -1.651 1.00 16.05 161 ASN F C 1
ATOM 2538 O O . ASN B 1 115 ? 32.285 -32.963 -1.318 1.00 12.84 161 ASN F O 1
ATOM 2543 N N . ALA B 1 116 ? 32.462 -31.357 -2.883 1.00 15.49 162 ALA F N 1
ATOM 2544 C CA . ALA B 1 116 ? 31.762 -32.128 -3.902 1.00 10.30 162 ALA F CA 1
ATOM 2545 C C . ALA B 1 116 ? 32.523 -33.396 -4.293 1.00 17.55 162 ALA F C 1
ATOM 2546 O O . ALA B 1 116 ? 31.962 -34.306 -4.910 1.00 10.86 162 ALA F O 1
ATOM 2548 N N . MET B 1 117 ? 33.799 -33.457 -3.935 1.00 11.60 163 MET F N 1
ATOM 2549 C CA . MET B 1 117 ? 34.608 -34.620 -4.265 1.00 14.34 163 MET F CA 1
ATOM 2550 C C . MET B 1 117 ? 34.531 -35.699 -3.185 1.00 13.72 163 MET F C 1
ATOM 2551 O O . MET B 1 117 ? 35.083 -36.785 -3.338 1.00 13.55 163 MET F O 1
ATOM 2556 N N . LYS B 1 118 ? 33.820 -35.393 -2.104 1.00 14.73 164 LYS F N 1
ATOM 2557 C CA . LYS B 1 118 ? 33.609 -36.347 -1.022 1.00 11.68 164 LYS F CA 1
ATOM 2558 C C . LYS B 1 118 ? 32.289 -37.107 -1.176 1.00 12.97 164 LYS F C 1
ATOM 2559 O O . LYS B 1 118 ? 31.420 -37.047 -0.300 1.00 8.19 164 LYS F O 1
ATOM 2565 N N . PHE B 1 119 ? 32.136 -37.805 -2.300 1.00 12.45 165 PHE F N 1
ATOM 2566 C CA . PHE B 1 119 ? 31.031 -38.742 -2.471 1.00 10.72 165 PHE F CA 1
ATOM 2567 C C . PHE B 1 119 ? 29.656 -38.061 -2.508 1.00 4.77 165 PHE F C 1
ATOM 2568 O O . PHE B 1 119 ? 28.906 -38.087 -1.528 1.00 4.30 165 PHE F O 1
ATOM 2576 N N . LEU B 1 120 ? 29.320 -37.476 -3.651 1.00 7.09 166 LEU F N 1
ATOM 2577 C CA . LEU B 1 120 ? 28.021 -36.813 -3.814 1.00 6.82 166 LEU F CA 1
ATOM 2578 C C . LEU B 1 120 ? 26.796 -37.674 -3.500 1.00 6.42 166 LEU F C 1
ATOM 2579 O O . LEU B 1 120 ? 25.764 -37.134 -3.100 1.00 11.80 166 LEU F O 1
ATOM 2584 N N . PRO B 1 121 B 26.891 -39.005 -3.683 1.00 4.78 166 PRO F N 1
ATOM 2585 C CA . PRO B 1 121 B 25.719 -39.814 -3.325 1.00 7.35 166 PRO F CA 1
ATOM 2586 C C . PRO B 1 121 B 25.338 -39.772 -1.849 1.00 10.15 166 PRO F C 1
ATOM 2587 O O . PRO B 1 121 B 24.255 -40.250 -1.511 1.00 10.99 166 PRO F O 1
ATOM 2591 N N . ASN B 1 122 ? 26.193 -39.217 -0.991 1.00 11.76 168 ASN F N 1
ATOM 2592 C CA . ASN B 1 122 ? 25.800 -38.952 0.388 1.00 10.29 168 ASN F CA 1
ATOM 2593 C C . ASN B 1 122 ? 24.741 -37.861 0.436 1.00 11.55 168 ASN F C 1
ATOM 2594 O O . ASN B 1 122 ? 23.932 -37.806 1.363 1.00 14.46 168 ASN F O 1
ATOM 2599 N N . PHE B 1 123 ? 24.756 -36.990 -0.570 1.00 11.01 169 PHE F N 1
ATOM 2600 C CA . PHE B 1 123 ? 23.896 -35.812 -0.590 1.00 11.27 169 PHE F CA 1
ATOM 2601 C C . PHE B 1 123 ? 22.597 -36.013 -1.361 1.00 11.41 169 PHE F C 1
ATOM 2602 O O . PHE B 1 123 ? 21.530 -35.595 -0.901 1.00 11.61 169 PHE F O 1
ATOM 2610 N N . PHE B 1 124 ? 22.684 -36.641 -2.530 1.00 7.97 170 PHE F N 1
ATOM 2611 C CA . PHE B 1 124 ? 21.526 -36.752 -3.414 1.00 5.88 170 PHE F CA 1
ATOM 2612 C C . PHE B 1 124 ? 21.163 -38.198 -3.759 1.00 11.38 170 PHE F C 1
ATOM 2613 O O . PHE B 1 124 ? 22.032 -39.057 -3.941 1.00 4.94 170 PHE F O 1
ATOM 2621 N N . GLU B 1 125 ? 19.863 -38.446 -3.876 1.00 10.38 171 GLU F N 1
ATOM 2622 C CA . GLU B 1 125 ? 19.368 -39.715 -4.381 1.00 10.04 171 GLU F CA 1
ATOM 2623 C C . GLU B 1 125 ? 19.834 -39.964 -5.817 1.00 5.64 171 GLU F C 1
ATOM 2624 O O . GLU B 1 125 ? 20.216 -39.042 -6.527 1.00 4.13 171 GLU F O 1
ATOM 2630 N N . LYS B 1 126 ? 19.797 -41.221 -6.234 1.00 5.19 172 LYS F N 1
ATOM 2631 C CA . LYS B 1 126 ? 20.104 -41.588 -7.606 1.00 6.74 172 LYS F CA 1
ATOM 2632 C C . LYS B 1 126 ? 19.178 -40.843 -8.574 1.00 5.53 172 LYS F C 1
ATOM 2633 O O . LYS B 1 126 ? 17.969 -40.800 -8.366 1.00 3.80 172 LYS F O 1
ATOM 2639 N N . GLY B 1 127 ? 19.752 -40.256 -9.623 1.00 3.57 173 GLY F N 1
ATOM 2640 C CA . GLY B 1 127 ? 18.974 -39.573 -10.641 1.00 4.99 173 GLY F CA 1
ATOM 2641 C C . GLY B 1 127 ? 18.210 -38.341 -10.177 1.00 3.92 173 GLY F C 1
ATOM 2642 O O . GLY B 1 127 ? 17.319 -37.855 -10.876 1.00 7.00 173 GLY F O 1
ATOM 2643 N N . GLN B 1 128 ? 18.559 -37.821 -9.011 1.00 3.53 174 GLN F N 1
ATOM 2644 C CA . GLN B 1 128 ? 17.814 -36.711 -8.441 1.00 5.71 174 GLN F CA 1
ATOM 2645 C C . GLN B 1 128 ? 17.963 -35.418 -9.257 1.00 6.79 174 GLN F C 1
ATOM 2646 O O . GLN B 1 128 ? 17.002 -34.667 -9.424 1.00 3.53 174 GLN F O 1
ATOM 2652 N N . LEU B 1 129 ? 19.171 -35.177 -9.762 1.00 4.30 175 LEU F N 1
ATOM 2653 C CA . LEU B 1 129 ? 19.524 -33.912 -10.394 1.00 3.69 175 LEU F CA 1
ATOM 2654 C C . LEU B 1 129 ? 19.305 -33.891 -11.906 1.00 5.11 175 LEU F C 1
ATOM 2655 O O . LEU B 1 129 ? 19.527 -34.893 -12.594 1.00 4.02 175 LEU F O 1
ATOM 2660 N N . SER B 1 130 ? 18.880 -32.737 -12.416 1.00 3.53 176 SER F N 1
ATOM 2661 C CA . SER B 1 130 ? 18.733 -32.548 -13.854 1.00 3.53 176 SER F CA 1
ATOM 2662 C C . SER B 1 130 ? 19.891 -31.727 -14.414 1.00 3.53 176 SER F C 1
ATOM 2663 O O . SER B 1 130 ? 20.190 -31.799 -15.603 1.00 3.53 176 SER F O 1
ATOM 2666 N N . LYS B 1 131 ? 20.550 -30.958 -13.545 1.00 3.56 177 LYS F N 1
ATOM 2667 C CA . LYS B 1 131 ? 21.662 -30.107 -13.961 1.00 3.72 177 LYS F CA 1
ATOM 2668 C C . LYS B 1 131 ? 22.788 -30.092 -12.928 1.00 3.53 177 LYS F C 1
ATOM 2669 O O . LYS B 1 131 ? 22.545 -30.089 -11.723 1.00 3.59 177 LYS F O 1
ATOM 2675 N N . MET B 1 132 ? 24.021 -30.064 -13.414 1.00 3.53 178 MET F N 1
ATOM 2676 C CA . MET B 1 132 ? 25.184 -29.849 -12.559 1.00 5.65 178 MET F CA 1
ATOM 2677 C C . MET B 1 132 ? 26.088 -28.819 -13.213 1.00 3.53 178 MET F C 1
ATOM 2678 O O . MET B 1 132 ? 26.495 -28.994 -14.361 1.00 3.53 178 MET F O 1
ATOM 2683 N N . PHE B 1 133 ? 26.383 -27.745 -12.485 1.00 3.53 179 PHE F N 1
ATOM 2684 C CA . PHE B 1 133 ? 27.231 -26.671 -13.001 1.00 6.55 179 PHE F CA 1
ATOM 2685 C C . PHE B 1 133 ? 28.616 -26.647 -12.359 1.00 4.79 179 PHE F C 1
ATOM 2686 O O . PHE B 1 133 ? 28.749 -26.720 -11.148 1.00 3.53 179 PHE F O 1
ATOM 2694 N N . PHE B 1 134 ? 29.636 -26.536 -13.196 1.00 6.90 180 PHE F N 1
ATOM 2695 C CA . PHE B 1 134 ? 31.007 -26.372 -12.752 1.00 4.52 180 PHE F CA 1
ATOM 2696 C C . PHE B 1 134 ? 31.521 -25.101 -13.397 1.00 7.30 180 PHE F C 1
ATOM 2697 O O . PHE B 1 134 ? 32.163 -25.128 -14.449 1.00 9.03 180 PHE F O 1
ATOM 2705 N N . CYS B 1 135 ? 31.225 -23.983 -12.756 1.00 7.29 181 CYS F N 1
ATOM 2706 C CA . CYS B 1 135 ? 31.521 -22.676 -13.316 1.00 13.47 181 CYS F CA 1
ATOM 2707 C C . CYS B 1 135 ? 32.830 -22.123 -12.791 1.00 10.65 181 CYS F C 1
ATOM 2708 O O . CYS B 1 135 ? 32.912 -21.734 -11.629 1.00 13.42 181 CYS F O 1
ATOM 2711 N N . PHE B 1 136 ? 33.833 -22.072 -13.663 1.00 11.73 182 PHE F N 1
ATOM 2712 C CA . PHE B 1 136 ? 35.172 -21.615 -13.303 1.00 14.88 182 PHE F CA 1
ATOM 2713 C C . PHE B 1 136 ? 35.725 -22.357 -12.091 1.00 17.15 182 PHE F C 1
ATOM 2714 O O . PHE B 1 136 ? 35.953 -21.763 -11.045 1.00 17.46 182 PHE F O 1
ATOM 2722 N N . PRO B 1 137 ? 35.928 -23.675 -12.231 1.00 21.38 183 PRO F N 1
ATOM 2723 C CA . PRO B 1 137 ? 36.534 -24.480 -11.164 1.00 18.86 183 PRO F CA 1
ATOM 2724 C C . PRO B 1 137 ? 38.012 -24.150 -11.040 1.00 20.24 183 PRO F C 1
ATOM 2725 O O . PRO B 1 137 ? 38.628 -23.764 -12.032 1.00 16.34 183 PRO F O 1
ATOM 2729 N N . ASP B 1 138 ? 38.582 -24.306 -9.850 1.00 25.60 184 ASP F N 1
ATOM 2730 C CA . ASP B 1 138 ? 40.005 -24.032 -9.676 1.00 31.39 184 ASP F CA 1
ATOM 2731 C C . ASP B 1 138 ? 40.900 -25.068 -10.349 1.00 29.26 184 ASP F C 1
ATOM 2732 O O . ASP B 1 138 ? 40.763 -26.263 -10.113 1.00 28.27 184 ASP F O 1
ATOM 2737 N N . PRO B 1 139 ? 41.828 -24.595 -11.193 1.00 32.59 185 PRO F N 1
ATOM 2738 C CA . PRO B 1 139 ? 42.727 -25.444 -11.974 1.00 33.19 185 PRO F CA 1
ATOM 2739 C C . PRO B 1 139 ? 44.056 -25.653 -11.264 1.00 26.28 185 PRO F C 1
ATOM 2740 O O . PRO B 1 139 ? 44.970 -24.883 -11.525 1.00 50.85 185 PRO F O 1
ATOM 2744 N N . HIS B 1 146 ? 44.979 -33.429 -4.511 1.00 45.44 192 HIS F N 1
ATOM 2745 C CA . HIS B 1 146 ? 43.829 -34.267 -4.183 1.00 43.41 192 HIS F CA 1
ATOM 2746 C C . HIS B 1 146 ? 43.855 -34.736 -2.740 1.00 39.76 192 HIS F C 1
ATOM 2747 O O . HIS B 1 146 ? 44.198 -35.881 -2.451 1.00 52.92 192 HIS F O 1
ATOM 2754 N N . LYS B 1 147 ? 43.473 -33.836 -1.842 1.00 32.54 193 LYS F N 1
ATOM 2755 C CA . LYS B 1 147 ? 43.520 -34.102 -0.414 1.00 40.76 193 LYS F CA 1
ATOM 2756 C C . LYS B 1 147 ? 42.636 -35.286 -0.022 1.00 36.04 193 LYS F C 1
ATOM 2757 O O . LYS B 1 147 ? 43.141 -36.334 0.378 1.00 30.72 193 LYS F O 1
ATOM 2763 N N . ALA B 1 148 ? 41.321 -35.114 -0.142 1.00 25.17 194 ALA F N 1
ATOM 2764 C CA . ALA B 1 148 ? 40.374 -36.131 0.313 1.00 27.83 194 ALA F CA 1
ATOM 2765 C C . ALA B 1 148 ? 40.438 -37.393 -0.542 1.00 28.86 194 ALA F C 1
ATOM 2766 O O . ALA B 1 148 ? 40.368 -38.509 -0.027 1.00 17.19 194 ALA F O 1
ATOM 2768 N N . ARG B 1 149 ? 40.558 -37.205 -1.852 1.00 25.95 195 ARG F N 1
ATOM 2769 C CA . ARG B 1 149 ? 40.682 -38.325 -2.772 1.00 25.00 195 ARG F CA 1
ATOM 2770 C C . ARG B 1 149 ? 41.197 -37.861 -4.121 1.00 23.57 195 ARG F C 1
ATOM 2771 O O . ARG B 1 149 ? 41.051 -36.697 -4.490 1.00 23.07 195 ARG F O 1
ATOM 2779 N N . ILE B 1 150 ? 41.812 -38.784 -4.848 1.00 28.57 196 ILE F N 1
ATOM 2780 C CA . ILE B 1 150 ? 42.310 -38.498 -6.179 1.00 28.25 196 ILE F CA 1
ATOM 2781 C C . ILE B 1 150 ? 41.135 -38.320 -7.122 1.00 27.59 196 ILE F C 1
ATOM 2782 O O . ILE B 1 150 ? 40.103 -38.979 -6.980 1.00 27.66 196 ILE F O 1
ATOM 2787 N N . ILE B 1 151 ? 41.292 -37.427 -8.090 1.00 36.87 197 ILE F N 1
ATOM 2788 C CA . ILE B 1 151 ? 40.273 -37.240 -9.113 1.00 29.22 197 ILE F CA 1
ATOM 2789 C C . ILE B 1 151 ? 40.396 -38.333 -10.172 1.00 32.57 197 ILE F C 1
ATOM 2790 O O . ILE B 1 151 ? 41.488 -38.586 -10.686 1.00 28.98 197 ILE F O 1
ATOM 2795 N N . THR B 1 152 ? 39.272 -38.975 -10.490 1.00 28.34 198 THR F N 1
ATOM 2796 C CA . THR B 1 152 ? 39.254 -40.135 -11.380 1.00 21.41 198 THR F CA 1
ATOM 2797 C C . THR B 1 152 ? 37.898 -40.265 -12.084 1.00 20.12 198 THR F C 1
ATOM 2798 O O . THR B 1 152 ? 36.964 -39.520 -11.792 1.00 15.79 198 THR F O 1
ATOM 2802 N N . ASN B 1 153 ? 37.796 -41.208 -13.016 1.00 13.63 199 ASN F N 1
ATOM 2803 C CA . ASN B 1 153 ? 36.519 -41.554 -13.610 1.00 15.37 199 ASN F CA 1
ATOM 2804 C C . ASN B 1 153 ? 35.490 -41.877 -12.538 1.00 12.79 199 ASN F C 1
ATOM 2805 O O . ASN B 1 153 ? 34.292 -41.639 -12.722 1.00 8.76 199 ASN F O 1
ATOM 2810 N N . THR B 1 154 ? 35.967 -42.424 -11.420 1.00 10.19 200 THR F N 1
ATOM 2811 C CA . THR B 1 154 ? 35.110 -42.747 -10.286 1.00 7.05 200 THR F CA 1
ATOM 2812 C C . THR B 1 154 ? 34.344 -41.518 -9.807 1.00 7.38 200 THR F C 1
ATOM 2813 O O . THR B 1 154 ? 33.179 -41.618 -9.415 1.00 4.46 200 THR F O 1
ATOM 2817 N N . LEU B 1 155 ? 34.996 -40.358 -9.845 1.00 4.76 201 LEU F N 1
ATOM 2818 C CA . LEU B 1 155 ? 34.348 -39.122 -9.426 1.00 8.71 201 LEU F CA 1
ATOM 2819 C C . LEU B 1 155 ? 33.223 -38.819 -10.406 1.00 5.06 201 LEU F C 1
ATOM 2820 O O . LEU B 1 155 ? 32.125 -38.450 -10.001 1.00 4.22 201 LEU F O 1
ATOM 2825 N N . LEU B 1 156 ? 33.512 -38.966 -11.695 1.00 3.53 202 LEU F N 1
ATOM 2826 C CA . LEU B 1 156 ? 32.517 -38.707 -12.724 1.00 7.42 202 LEU F CA 1
ATOM 2827 C C . LEU B 1 156 ? 31.379 -39.709 -12.632 1.00 5.86 202 LEU F C 1
ATOM 2828 O O . LEU B 1 156 ? 30.243 -39.387 -12.971 1.00 6.31 202 LEU F O 1
ATOM 2833 N N . SER B 1 157 ? 31.690 -40.919 -12.166 1.00 3.63 203 SER F N 1
ATOM 2834 C CA . SER B 1 157 ? 30.677 -41.939 -11.951 1.00 3.76 203 SER F CA 1
ATOM 2835 C C . SER B 1 157 ? 29.772 -41.567 -10.789 1.00 3.53 203 SER F C 1
ATOM 2836 O O . SER B 1 157 ? 28.597 -41.899 -10.781 1.00 3.53 203 SER F O 1
ATOM 2839 N N . GLU B 1 158 ? 30.326 -40.905 -9.784 1.00 3.60 204 GLU F N 1
ATOM 2840 C CA . GLU B 1 158 ? 29.502 -40.438 -8.678 1.00 6.82 204 GLU F CA 1
ATOM 2841 C C . GLU B 1 158 ? 28.601 -39.298 -9.156 1.00 4.32 204 GLU F C 1
ATOM 2842 O O . GLU B 1 158 ? 27.461 -39.168 -8.705 1.00 3.53 204 GLU F O 1
ATOM 2848 N N . TYR B 1 159 ? 29.117 -38.479 -10.072 1.00 3.53 205 TYR F N 1
ATOM 2849 C CA . TYR B 1 159 ? 28.305 -37.426 -10.677 1.00 6.76 205 TYR F CA 1
ATOM 2850 C C . TYR B 1 159 ? 27.169 -38.053 -11.492 1.00 7.09 205 TYR F C 1
ATOM 2851 O O . TYR B 1 159 ? 26.018 -37.639 -11.378 1.00 4.13 205 TYR F O 1
ATOM 2860 N N . ALA B 1 160 ? 27.500 -39.067 -12.295 1.00 3.53 206 ALA F N 1
ATOM 2861 C CA . ALA B 1 160 ? 26.510 -39.733 -13.130 1.00 6.78 206 ALA F CA 1
ATOM 2862 C C . ALA B 1 160 ? 25.425 -40.362 -12.271 1.00 7.19 206 ALA F C 1
ATOM 2863 O O . ALA B 1 160 ? 24.251 -40.381 -12.653 1.00 3.53 206 ALA F O 1
ATOM 2865 N N . TYR B 1 161 ? 25.825 -40.873 -11.107 1.00 4.29 207 TYR F N 1
ATOM 2866 C CA . TYR B 1 161 ? 24.884 -41.527 -10.204 1.00 4.92 207 TYR F CA 1
ATOM 2867 C C . TYR B 1 161 ? 23.795 -40.574 -9.734 1.00 3.53 207 TYR F C 1
ATOM 2868 O O . TYR B 1 161 ? 22.630 -40.948 -9.686 1.00 3.53 207 TYR F O 1
ATOM 2877 N N . VAL B 1 162 ? 24.175 -39.349 -9.372 1.00 3.53 208 VAL F N 1
ATOM 2878 C CA . VAL B 1 162 ? 23.198 -38.399 -8.843 1.00 3.80 208 VAL F CA 1
ATOM 2879 C C . VAL B 1 162 ? 22.471 -37.634 -9.956 1.00 3.53 208 VAL F C 1
ATOM 2880 O O . VAL B 1 162 ? 21.501 -36.931 -9.696 1.00 3.53 208 VAL F O 1
ATOM 2884 N N . LEU B 1 163 ? 22.937 -37.793 -11.192 1.00 3.53 209 LEU F N 1
ATOM 2885 C CA . LEU B 1 163 ? 22.398 -37.065 -12.342 1.00 3.53 209 LEU F CA 1
ATOM 2886 C C . LEU B 1 163 ? 21.404 -37.929 -13.130 1.00 3.53 209 LEU F C 1
ATOM 2887 O O . LEU B 1 163 ? 21.730 -39.037 -13.538 1.00 3.53 209 LEU F O 1
ATOM 2892 N N . LYS B 1 164 ? 20.196 -37.421 -13.346 1.00 3.53 210 LYS F N 1
ATOM 2893 C CA . LYS B 1 164 ? 19.206 -38.148 -14.137 1.00 5.68 210 LYS F CA 1
ATOM 2894 C C . LYS B 1 164 ? 19.754 -38.484 -15.519 1.00 3.53 210 LYS F C 1
ATOM 2895 O O . LYS B 1 164 ? 20.606 -37.767 -16.053 1.00 3.53 210 LYS F O 1
ATOM 2901 N N . GLU B 1 165 ? 19.285 -39.589 -16.075 1.00 3.53 211 GLU F N 1
ATOM 2902 C CA . GLU B 1 165 ? 19.480 -39.868 -17.493 1.00 5.44 211 GLU F CA 1
ATOM 2903 C C . GLU B 1 165 ? 18.809 -38.753 -18.296 1.00 3.53 211 GLU F C 1
ATOM 2904 O O . GLU B 1 165 ? 17.645 -38.430 -18.073 1.00 3.53 211 GLU F O 1
ATOM 2910 N N . GLY B 1 166 ? 19.562 -38.148 -19.202 1.00 3.53 212 GLY F N 1
ATOM 2911 C CA . GLY B 1 166 ? 19.105 -36.968 -19.904 1.00 3.63 212 GLY F CA 1
ATOM 2912 C C . GLY B 1 166 ? 19.493 -35.662 -19.209 1.00 6.00 212 GLY F C 1
ATOM 2913 O O . GLY B 1 166 ? 19.233 -34.579 -19.737 1.00 3.53 212 GLY F O 1
ATOM 2914 N N . GLY B 1 167 ? 20.112 -35.761 -18.029 1.00 3.53 213 GLY F N 1
ATOM 2915 C CA . GLY B 1 167 ? 20.576 -34.587 -17.300 1.00 3.53 213 GLY F CA 1
ATOM 2916 C C . GLY B 1 167 ? 21.806 -33.987 -17.950 1.00 3.53 213 GLY F C 1
ATOM 2917 O O . GLY B 1 167 ? 22.443 -34.634 -18.786 1.00 3.53 213 GLY F O 1
ATOM 2918 N N . VAL B 1 168 ? 22.163 -32.760 -17.582 1.00 3.53 214 VAL F N 1
ATOM 2919 C CA . VAL B 1 168 ? 23.364 -32.172 -18.164 1.00 3.53 214 VAL F CA 1
ATOM 2920 C C . VAL B 1 168 ? 24.388 -31.598 -17.178 1.00 5.10 214 VAL F C 1
ATOM 2921 O O . VAL B 1 168 ? 24.053 -31.023 -16.135 1.00 3.53 214 VAL F O 1
ATOM 2925 N N . VAL B 1 169 ? 25.651 -31.823 -17.526 1.00 4.39 215 VAL F N 1
ATOM 2926 C CA . VAL B 1 169 ? 26.775 -31.220 -16.857 1.00 4.54 215 VAL F CA 1
ATOM 2927 C C . VAL B 1 169 ? 27.181 -29.989 -17.668 1.00 8.80 215 VAL F C 1
ATOM 2928 O O . VAL B 1 169 ? 27.421 -30.090 -18.887 1.00 3.79 215 VAL F O 1
ATOM 2932 N N . TYR B 1 170 ? 27.209 -28.831 -17.001 1.00 3.93 216 TYR F N 1
ATOM 2933 C CA . TYR B 1 170 ? 27.627 -27.578 -17.637 1.00 7.10 216 TYR F CA 1
ATOM 2934 C C . TYR B 1 170 ? 29.017 -27.160 -17.137 1.00 8.53 216 TYR F C 1
ATOM 2935 O O . TYR B 1 170 ? 29.306 -27.123 -15.932 1.00 4.43 216 TYR F O 1
ATOM 2944 N N . THR B 1 171 ? 29.863 -26.807 -18.085 1.00 6.89 217 THR F N 1
ATOM 2945 C CA . THR B 1 171 ? 31.261 -26.588 -17.807 1.00 8.68 217 THR F CA 1
ATOM 2946 C C . THR B 1 171 ? 31.732 -25.305 -18.484 1.00 9.88 217 THR F C 1
ATOM 2947 O O . THR B 1 171 ? 31.460 -25.081 -19.661 1.00 12.75 217 THR F O 1
ATOM 2951 N N . ILE B 1 172 ? 32.397 -24.442 -17.718 1.00 13.53 218 ILE F N 1
ATOM 2952 C CA . ILE B 1 172 ? 33.024 -23.242 -18.273 1.00 10.77 218 ILE F CA 1
ATOM 2953 C C . ILE B 1 172 ? 34.277 -22.856 -17.486 1.00 13.87 218 ILE F C 1
ATOM 2954 O O . ILE B 1 172 ? 34.310 -22.949 -16.263 1.00 14.79 218 ILE F O 1
ATOM 2959 N N . THR B 1 173 ? 35.314 -22.441 -18.203 1.00 13.86 219 THR F N 1
ATOM 2960 C CA . THR B 1 173 ? 36.560 -22.013 -17.583 1.00 14.51 219 THR F CA 1
ATOM 2961 C C . THR B 1 173 ? 37.339 -21.097 -18.529 1.00 19.41 219 THR F C 1
ATOM 2962 O O . THR B 1 173 ? 37.155 -21.143 -19.746 1.00 13.82 219 THR F O 1
ATOM 2966 N N . ASP B 1 174 ? 38.208 -20.262 -17.972 1.00 20.32 220 ASP F N 1
ATOM 2967 C CA . ASP B 1 174 ? 39.094 -19.447 -18.796 1.00 21.28 220 ASP F CA 1
ATOM 2968 C C . ASP B 1 174 ? 40.429 -20.152 -19.010 1.00 22.78 220 ASP F C 1
ATOM 2969 O O . ASP B 1 174 ? 41.288 -19.672 -19.748 1.00 31.67 220 ASP F O 1
ATOM 2974 N N . VAL B 1 175 ? 40.592 -21.302 -18.367 1.00 20.77 221 VAL F N 1
ATOM 2975 C CA . VAL B 1 175 ? 41.864 -22.008 -18.370 1.00 19.14 221 VAL F CA 1
ATOM 2976 C C . VAL B 1 175 ? 41.844 -23.160 -19.369 1.00 22.41 221 VAL F C 1
ATOM 2977 O O . VAL B 1 175 ? 41.315 -24.246 -19.097 1.00 20.43 221 VAL F O 1
ATOM 2981 N N . LYS B 1 176 ? 42.428 -22.906 -20.532 1.00 25.72 222 LYS F N 1
ATOM 2982 C CA . LYS B 1 176 ? 42.415 -23.863 -21.625 1.00 20.86 222 LYS F CA 1
ATOM 2983 C C . LYS B 1 176 ? 42.811 -25.261 -21.180 1.00 20.85 222 LYS F C 1
ATOM 2984 O O . LYS B 1 176 ? 42.205 -26.246 -21.609 1.00 26.87 222 LYS F O 1
ATOM 2990 N N . ASP B 1 177 ? 43.822 -25.349 -20.321 1.00 16.23 223 ASP F N 1
ATOM 2991 C CA . ASP B 1 177 ? 44.308 -26.642 -19.845 1.00 24.23 223 ASP F CA 1
ATOM 2992 C C . ASP B 1 177 ? 43.281 -27.362 -18.970 1.00 16.76 223 ASP F C 1
ATOM 2993 O O . ASP B 1 177 ? 43.143 -28.582 -19.027 1.00 12.75 223 ASP F O 1
ATOM 2998 N N . LEU B 1 178 ? 42.570 -26.598 -18.151 1.00 19.59 224 LEU F N 1
ATOM 2999 C CA . LEU B 1 178 ? 41.517 -27.160 -17.321 1.00 14.23 224 LEU F CA 1
ATOM 3000 C C . LEU B 1 178 ? 40.352 -27.584 -18.216 1.00 15.16 224 LEU F C 1
ATOM 3001 O O . LEU B 1 178 ? 39.773 -28.659 -18.040 1.00 11.51 224 LEU F O 1
ATOM 3006 N N . HIS B 1 179 ? 40.024 -26.734 -19.185 1.00 15.39 225 HIS F N 1
ATOM 3007 C CA . HIS B 1 179 ? 38.966 -27.037 -20.143 1.00 18.27 225 HIS F CA 1
ATOM 3008 C C . HIS B 1 179 ? 39.236 -28.357 -20.861 1.00 20.02 225 HIS F C 1
ATOM 3009 O O . HIS B 1 179 ? 38.353 -29.205 -20.968 1.00 18.03 225 HIS F O 1
ATOM 3016 N N . GLU B 1 180 ? 40.463 -28.536 -21.339 1.00 16.60 226 GLU F N 1
ATOM 3017 C CA . GLU B 1 180 ? 40.797 -29.725 -22.109 1.00 17.58 226 GLU F CA 1
ATOM 3018 C C . GLU B 1 180 ? 40.881 -30.965 -21.228 1.00 17.59 226 GLU F C 1
ATOM 3019 O O . GLU B 1 180 ? 40.630 -32.084 -21.681 1.00 16.68 226 GLU F O 1
ATOM 3025 N N . TRP B 1 181 ? 41.221 -30.760 -19.963 1.00 13.81 227 TRP F N 1
ATOM 3026 C CA . TRP B 1 181 ? 41.312 -31.859 -19.016 1.00 15.19 227 TRP F CA 1
ATOM 3027 C C . TRP B 1 181 ? 39.913 -32.363 -18.671 1.00 18.82 227 TRP F C 1
ATOM 3028 O O . TRP B 1 181 ? 39.661 -33.570 -18.673 1.00 18.56 227 TRP F O 1
ATOM 3039 N N . MET B 1 182 ? 39.007 -31.432 -18.379 1.00 17.70 228 MET F N 1
ATOM 3040 C CA . MET B 1 182 ? 37.616 -31.783 -18.127 1.00 14.05 228 MET F CA 1
ATOM 3041 C C . MET B 1 182 ? 37.015 -32.495 -19.330 1.00 11.39 228 MET F C 1
ATOM 3042 O O . MET B 1 182 ? 36.399 -33.548 -19.184 1.00 14.21 228 MET F O 1
ATOM 3047 N N . VAL B 1 183 ? 37.184 -31.916 -20.515 1.00 13.35 229 VAL F N 1
ATOM 3048 C CA . VAL B 1 183 ? 36.639 -32.507 -21.741 1.00 15.91 229 VAL F CA 1
ATOM 3049 C C . VAL B 1 183 ? 37.165 -33.930 -21.944 1.00 18.99 229 VAL F C 1
ATOM 3050 O O . VAL B 1 183 ? 36.400 -34.856 -22.232 1.00 14.65 229 VAL F O 1
ATOM 3054 N N . LYS B 1 184 ? 38.471 -34.106 -21.764 1.00 18.24 230 LYS F N 1
ATOM 3055 C CA . LYS B 1 184 ? 39.098 -35.411 -21.948 1.00 15.22 230 LYS F CA 1
ATOM 3056 C C . LYS B 1 184 ? 38.441 -36.509 -21.123 1.00 15.93 230 LYS F C 1
ATOM 3057 O O . LYS B 1 184 ? 38.153 -37.594 -21.632 1.00 18.22 230 LYS F O 1
ATOM 3063 N N . HIS B 1 185 ? 38.215 -36.232 -19.845 1.00 10.65 231 HIS F N 1
ATOM 3064 C CA . HIS B 1 185 ? 37.677 -37.248 -18.949 1.00 15.26 231 HIS F CA 1
ATOM 3065 C C . HIS B 1 185 ? 36.166 -37.438 -19.060 1.00 13.08 231 HIS F C 1
ATOM 3066 O O . HIS B 1 185 ? 35.658 -38.545 -18.865 1.00 10.34 231 HIS F O 1
ATOM 3073 N N . LEU B 1 186 ? 35.454 -36.363 -19.373 1.00 7.64 232 LEU F N 1
ATOM 3074 C CA . LEU B 1 186 ? 34.021 -36.462 -19.612 1.00 15.22 232 LEU F CA 1
ATOM 3075 C C . LEU B 1 186 ? 33.712 -37.332 -20.830 1.00 11.83 232 LEU F C 1
ATOM 3076 O O . LEU B 1 186 ? 32.810 -38.166 -20.776 1.00 7.03 232 LEU F O 1
ATOM 3081 N N . GLU B 1 187 ? 34.477 -37.159 -21.906 1.00 13.07 233 GLU F N 1
ATOM 3082 C CA . GLU B 1 187 ? 34.280 -37.968 -23.109 1.00 15.48 233 GLU F CA 1
ATOM 3083 C C . GLU B 1 187 ? 34.806 -39.403 -22.962 1.00 17.62 233 GLU F C 1
ATOM 3084 O O . GLU B 1 187 ? 34.321 -40.313 -23.626 1.00 21.41 233 GLU F O 1
ATOM 3090 N N . GLU B 1 188 ? 35.773 -39.614 -22.080 1.00 11.55 234 GLU F N 1
ATOM 3091 C CA . GLU B 1 188 ? 36.232 -40.974 -21.800 1.00 13.03 234 GLU F CA 1
ATOM 3092 C C . GLU B 1 188 ? 35.190 -41.785 -21.037 1.00 11.28 234 GLU F C 1
ATOM 3093 O O . GLU B 1 188 ? 35.025 -42.975 -21.282 1.00 15.55 234 GLU F O 1
ATOM 3099 N N . HIS B 1 189 ? 34.503 -41.143 -20.098 1.00 7.00 235 HIS F N 1
ATOM 3100 C CA . HIS B 1 189 ? 33.463 -41.812 -19.330 1.00 8.72 235 HIS F CA 1
ATOM 3101 C C . HIS B 1 189 ? 32.299 -42.261 -20.229 1.00 7.55 235 HIS F C 1
ATOM 3102 O O . HIS B 1 189 ? 31.828 -41.500 -21.058 1.00 11.18 235 HIS F O 1
ATOM 3109 N N . PRO B 1 190 ? 31.829 -43.504 -20.068 1.00 13.46 236 PRO F N 1
ATOM 3110 C CA . PRO B 1 190 ? 30.821 -44.039 -21.001 1.00 8.94 236 PRO F CA 1
ATOM 3111 C C . PRO B 1 190 ? 29.398 -43.495 -20.795 1.00 9.69 236 PRO F C 1
ATOM 3112 O O . PRO B 1 190 ? 28.516 -43.752 -21.621 1.00 10.19 236 PRO F O 1
ATOM 3116 N N . LEU B 1 191 ? 29.172 -42.756 -19.717 1.00 7.46 237 LEU F N 1
ATOM 3117 C CA . LEU B 1 191 ? 27.853 -42.184 -19.444 1.00 8.20 237 LEU F CA 1
ATOM 3118 C C . LEU B 1 191 ? 27.741 -40.691 -19.765 1.00 6.08 237 LEU F C 1
ATOM 3119 O O . LEU B 1 191 ? 26.733 -40.064 -19.438 1.00 5.03 237 LEU F O 1
ATOM 3124 N N . PHE B 1 192 ? 28.762 -40.110 -20.383 1.00 4.23 238 PHE F N 1
ATOM 3125 C CA . PHE B 1 192 ? 28.673 -38.691 -20.745 1.00 6.80 238 PHE F CA 1
ATOM 3126 C C . PHE B 1 192 ? 28.922 -38.459 -22.230 1.00 4.27 238 PHE F C 1
ATOM 3127 O O . PHE B 1 192 ? 29.842 -39.026 -22.790 1.00 7.72 238 PHE F O 1
ATOM 3135 N N . GLU B 1 193 ? 28.098 -37.633 -22.861 1.00 5.17 239 GLU F N 1
ATOM 3136 C CA . GLU B 1 193 ? 28.193 -37.407 -24.306 1.00 5.90 239 GLU F CA 1
ATOM 3137 C C . GLU B 1 193 ? 28.190 -35.916 -24.587 1.00 3.64 239 GLU F C 1
ATOM 3138 O O . GLU B 1 193 ? 27.327 -35.200 -24.091 1.00 4.28 239 GLU F O 1
ATOM 3144 N N . ARG B 1 194 ? 29.137 -35.420 -25.375 1.00 5.85 240 ARG F N 1
ATOM 3145 C CA . ARG B 1 194 ? 29.205 -33.968 -25.523 1.00 7.98 240 ARG F CA 1
ATOM 3146 C C . ARG B 1 194 ? 28.083 -33.421 -26.371 1.00 7.44 240 ARG F C 1
ATOM 3147 O O . ARG B 1 194 ? 27.737 -33.983 -27.405 1.00 8.05 240 ARG F O 1
ATOM 3155 N N . LEU B 1 195 ? 27.520 -32.318 -25.911 1.00 3.53 241 LEU F N 1
ATOM 3156 C CA . LEU B 1 195 ? 26.517 -31.607 -26.658 1.00 7.08 241 LEU F CA 1
ATOM 3157 C C . LEU B 1 195 ? 27.203 -30.667 -27.642 1.00 13.81 241 LEU F C 1
ATOM 3158 O O . LEU B 1 195 ? 28.311 -30.180 -27.389 1.00 9.44 241 LEU F O 1
ATOM 3163 N N . SER B 1 196 ? 26.526 -30.414 -28.755 1.00 7.09 242 SER F N 1
ATOM 3164 C CA . SER B 1 196 ? 27.093 -29.657 -29.858 1.00 11.29 242 SER F CA 1
ATOM 3165 C C . SER B 1 196 ? 27.144 -28.169 -29.567 1.00 6.69 242 SER F C 1
ATOM 3166 O O . SER B 1 196 ? 26.489 -27.682 -28.645 1.00 6.38 242 SER F O 1
ATOM 3169 N N . LYS B 1 197 ? 27.921 -27.451 -30.373 1.00 10.66 243 LYS F N 1
ATOM 3170 C CA . LYS B 1 197 ? 27.932 -25.986 -30.349 1.00 13.07 243 LYS F CA 1
ATOM 3171 C C . LYS B 1 197 ? 26.529 -25.420 -30.546 1.00 13.19 243 LYS F C 1
ATOM 3172 O O . LYS B 1 197 ? 26.137 -24.473 -29.862 1.00 14.04 243 LYS F O 1
ATOM 3178 N N . GLU B 1 198 ? 25.779 -26.004 -31.483 1.00 10.69 244 GLU F N 1
ATOM 3179 C CA . GLU B 1 198 ? 24.412 -25.567 -31.764 1.00 13.66 244 GLU F CA 1
ATOM 3180 C C . GLU B 1 198 ? 23.544 -25.674 -30.530 1.00 8.20 244 GLU F C 1
ATOM 3181 O O . GLU B 1 198 ? 22.759 -24.778 -30.232 1.00 7.43 244 GLU F O 1
ATOM 3187 N N . TRP B 1 199 ? 23.666 -26.802 -29.837 1.00 6.93 245 TRP F N 1
ATOM 3188 C CA . TRP B 1 199 ? 22.949 -27.008 -28.591 1.00 6.48 245 TRP F CA 1
ATOM 3189 C C . TRP B 1 199 ? 23.313 -25.907 -27.600 1.00 5.26 245 TRP F C 1
ATOM 3190 O O . TRP B 1 199 ? 22.430 -25.252 -27.054 1.00 5.64 245 TRP F O 1
ATOM 3201 N N . GLU B 1 200 ? 24.609 -25.703 -27.373 1.00 4.57 246 GLU F N 1
ATOM 3202 C CA . GLU B 1 200 ? 25.064 -24.635 -26.474 1.00 11.04 246 GLU F CA 1
ATOM 3203 C C . GLU B 1 200 ? 24.485 -23.278 -26.876 1.00 14.54 246 GLU F C 1
ATOM 3204 O O . GLU B 1 200 ? 23.999 -22.523 -26.029 1.00 15.82 246 GLU F O 1
ATOM 3210 N N . GLU B 1 201 ? 24.548 -22.962 -28.167 1.00 6.58 247 GLU F N 1
ATOM 3211 C CA . GLU B 1 201 ? 24.167 -21.626 -28.624 1.00 15.70 247 GLU F CA 1
ATOM 3212 C C . GLU B 1 201 ? 22.691 -21.332 -28.389 1.00 14.37 247 GLU F C 1
ATOM 3213 O O . GLU B 1 201 ? 22.282 -20.173 -28.310 1.00 13.85 247 GLU F O 1
ATOM 3219 N N . ASN B 1 202 ? 21.893 -22.386 -28.265 1.00 12.85 248 ASN F N 1
ATOM 3220 C CA . ASN B 1 202 ? 20.451 -22.225 -28.117 1.00 13.21 248 ASN F CA 1
ATOM 3221 C C . ASN B 1 202 ? 19.970 -22.531 -26.706 1.00 17.02 248 ASN F C 1
ATOM 3222 O O . ASN B 1 202 ? 18.761 -22.619 -26.447 1.00 11.05 248 ASN F O 1
ATOM 3227 N N . ASP B 1 203 ? 20.928 -22.686 -25.794 1.00 10.03 249 ASP F N 1
ATOM 3228 C CA . ASP B 1 203 ? 20.608 -23.046 -24.425 1.00 9.09 249 ASP F CA 1
ATOM 3229 C C . ASP B 1 203 ? 20.687 -21.850 -23.481 1.00 10.31 249 ASP F C 1
ATOM 3230 O O . ASP B 1 203 ? 21.699 -21.164 -23.419 1.00 9.50 249 ASP F O 1
ATOM 3235 N N . GLU B 1 204 ? 19.606 -21.623 -22.746 1.00 10.76 250 GLU F N 1
ATOM 3236 C CA . GLU B 1 204 ? 19.497 -20.499 -21.826 1.00 16.22 250 GLU F CA 1
ATOM 3237 C C . GLU B 1 204 ? 20.460 -20.595 -20.637 1.00 18.53 250 GLU F C 1
ATOM 3238 O O . GLU B 1 204 ? 20.868 -19.571 -20.073 1.00 21.82 250 GLU F O 1
ATOM 3244 N N . CYS B 1 205 ? 20.805 -21.819 -20.244 1.00 12.46 251 CYS F N 1
ATOM 3245 C CA . CYS B 1 205 ? 21.709 -22.027 -19.111 1.00 11.11 251 CYS F CA 1
ATOM 3246 C C . CYS B 1 205 ? 23.146 -21.661 -19.469 1.00 14.99 251 CYS F C 1
ATOM 3247 O O . CYS B 1 205 ? 23.866 -21.098 -18.649 1.00 9.37 251 CYS F O 1
ATOM 3250 N N . VAL B 1 206 ? 23.563 -21.990 -20.690 1.00 11.57 252 VAL F N 1
ATOM 3251 C CA . VAL B 1 206 ? 24.878 -21.593 -21.167 1.00 10.00 252 VAL F CA 1
ATOM 3252 C C . VAL B 1 206 ? 24.991 -20.070 -21.147 1.00 23.40 252 VAL F C 1
ATOM 325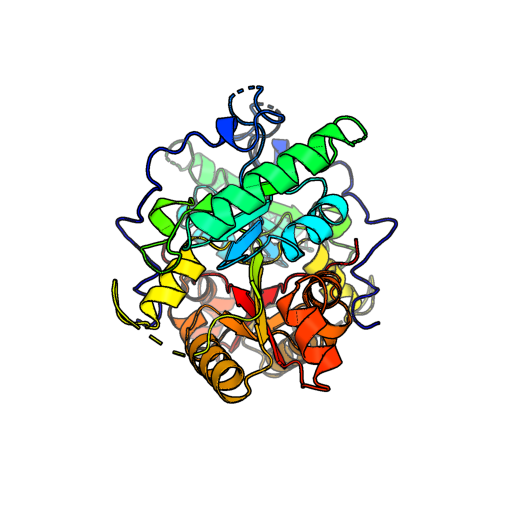3 O O . VAL B 1 206 ? 25.984 -19.519 -20.664 1.00 20.26 252 VAL F O 1
ATOM 3257 N N . LYS B 1 207 ? 23.962 -19.396 -21.657 1.00 13.13 253 LYS F N 1
ATOM 3258 C CA . LYS B 1 207 ? 23.934 -17.934 -21.664 1.00 21.19 253 LYS F CA 1
ATOM 3259 C C . LYS B 1 207 ? 24.143 -17.347 -20.263 1.00 14.68 253 LYS F C 1
ATOM 3260 O O . LYS B 1 207 ? 25.093 -16.612 -20.037 1.00 12.38 253 LYS F O 1
ATOM 3266 N N . ILE B 1 208 ? 23.244 -17.678 -19.341 1.00 10.20 254 ILE F N 1
ATOM 3267 C CA . ILE B 1 208 ? 23.362 -17.289 -17.943 1.00 10.55 254 ILE F CA 1
ATOM 3268 C C . ILE B 1 208 ? 24.732 -17.609 -17.325 1.00 19.43 254 ILE F C 1
ATOM 3269 O O . ILE B 1 208 ? 25.349 -16.780 -16.651 1.00 15.30 254 ILE F O 1
ATOM 3274 N N . MET B 1 209 ? 25.194 -18.824 -17.573 1.00 12.06 255 MET F N 1
ATOM 3275 C CA . MET B 1 209 ? 26.423 -19.343 -17.003 1.00 17.02 255 MET F CA 1
ATOM 3276 C C . MET B 1 209 ? 27.674 -18.542 -17.397 1.00 20.58 255 MET F C 1
ATOM 3277 O O . MET B 1 209 ? 28.672 -18.504 -16.665 1.00 13.35 255 MET F O 1
ATOM 3282 N N . ARG B 1 210 ? 27.618 -17.899 -18.552 1.00 15.78 256 ARG F N 1
ATOM 3283 C CA . ARG B 1 210 ? 28.799 -17.253 -19.109 1.00 19.97 256 ARG F CA 1
ATOM 3284 C C . ARG B 1 210 ? 29.289 -16.045 -18.314 1.00 19.75 256 ARG F C 1
ATOM 3285 O O . ARG B 1 210 ? 30.483 -15.766 -18.298 1.00 23.46 256 ARG F O 1
ATOM 3293 N N . ASN B 1 211 ? 28.381 -15.344 -17.640 1.00 14.07 257 ASN F N 1
ATOM 3294 C CA . ASN B 1 211 ? 28.749 -14.101 -16.968 1.00 18.98 257 ASN F CA 1
ATOM 3295 C C . ASN B 1 211 ? 27.944 -13.836 -15.696 1.00 23.48 257 ASN F C 1
ATOM 3296 O O . ASN B 1 211 ? 27.867 -12.699 -15.228 1.00 28.92 257 ASN F O 1
ATOM 3301 N N . ALA B 1 212 ? 27.345 -14.884 -15.138 1.00 16.07 258 ALA F N 1
ATOM 3302 C CA . ALA B 1 212 ? 26.572 -14.751 -13.904 1.00 16.26 258 ALA F CA 1
ATOM 3303 C C . ALA B 1 212 ? 27.457 -14.602 -12.662 1.00 15.63 258 ALA F C 1
ATOM 3304 O O . ALA B 1 212 ? 27.008 -14.129 -11.621 1.00 15.64 258 ALA F O 1
ATOM 3306 N N . THR B 1 213 ? 28.706 -15.032 -12.761 1.00 12.91 259 THR F N 1
ATOM 3307 C CA . THR B 1 213 ? 29.546 -15.129 -11.578 1.00 12.23 259 THR F CA 1
ATOM 3308 C C . THR B 1 213 ? 30.665 -14.098 -11.568 1.00 20.24 259 THR F C 1
ATOM 3309 O O . THR B 1 213 ? 31.147 -13.669 -12.622 1.00 14.23 259 THR F O 1
ATOM 3313 N N . GLU B 1 214 ? 31.076 -13.719 -10.362 1.00 14.80 260 GLU F N 1
ATOM 3314 C CA . GLU B 1 214 ? 32.166 -12.775 -10.180 1.00 21.71 260 GLU F CA 1
ATOM 3315 C C . GLU B 1 214 ? 33.380 -13.154 -11.014 1.00 18.32 260 GLU F C 1
ATOM 3316 O O . GLU B 1 214 ? 33.972 -12.307 -11.677 1.00 27.34 260 GLU F O 1
ATOM 3322 N N . GLU B 1 215 ? 33.738 -14.429 -10.995 1.00 17.44 261 GLU F N 1
ATOM 3323 C CA . GLU B 1 215 ? 34.890 -14.898 -11.752 1.00 19.96 261 GLU F CA 1
ATOM 3324 C C . GLU B 1 215 ? 34.686 -14.764 -13.249 1.00 21.83 261 GLU F C 1
ATOM 3325 O O . GLU B 1 215 ? 35.639 -14.534 -13.987 1.00 26.59 261 GLU F O 1
ATOM 3331 N N . GLY B 1 216 ? 33.438 -14.902 -13.692 1.00 22.15 262 GLY F N 1
ATOM 3332 C CA . GLY B 1 216 ? 33.099 -14.739 -15.092 1.00 25.43 262 GLY F CA 1
ATOM 3333 C C . GLY B 1 216 ? 33.105 -13.280 -15.526 1.00 27.52 262 GLY F C 1
ATOM 3334 O O . GLY B 1 216 ? 33.494 -12.951 -16.642 1.00 29.87 262 GLY F O 1
ATOM 3335 N N . LYS B 1 217 ? 32.662 -12.396 -14.644 1.00 23.14 263 LYS F N 1
ATOM 3336 C CA . LYS B 1 217 ? 32.729 -10.967 -14.922 1.00 35.41 263 LYS F CA 1
ATOM 3337 C C . LYS B 1 217 ? 34.178 -10.490 -14.873 1.00 35.25 263 LYS F C 1
ATOM 3338 O O . LYS B 1 217 ? 34.547 -9.548 -15.570 1.00 31.63 263 LYS F O 1
ATOM 3344 N N . LYS B 1 218 ? 34.989 -11.160 -14.055 1.00 23.22 264 LYS F N 1
ATOM 3345 C CA . LYS B 1 218 ? 36.422 -10.899 -13.994 1.00 30.84 264 LYS F CA 1
ATOM 3346 C C . LYS B 1 218 ? 37.063 -11.138 -15.351 1.00 39.41 264 LYS F C 1
ATOM 3347 O O . LYS B 1 218 ? 37.718 -10.255 -15.904 1.00 44.91 264 LYS F O 1
ATOM 3353 N N . VAL B 1 219 ? 36.878 -12.345 -15.876 1.00 36.03 265 VAL F N 1
ATOM 3354 C CA . VAL B 1 219 ? 37.593 -12.775 -17.075 1.00 36.15 265 VAL F CA 1
ATOM 3355 C C . VAL B 1 219 ? 37.373 -11.869 -18.283 1.00 33.74 265 VAL F C 1
ATOM 3356 O O . VAL B 1 219 ? 38.319 -11.573 -19.013 1.00 39.45 265 VAL F O 1
ATOM 3360 N N . GLU B 1 220 ? 36.139 -11.424 -18.496 1.00 30.35 266 GLU F N 1
ATOM 3361 C CA . GLU B 1 220 ? 35.861 -10.539 -19.619 1.00 33.23 266 GLU F CA 1
ATOM 3362 C C . GLU B 1 220 ? 36.596 -9.206 -19.458 1.00 39.86 266 GLU F C 1
ATOM 3363 O O . GLU B 1 220 ? 37.016 -8.598 -20.440 1.00 51.76 266 GLU F O 1
ATOM 3369 N N . ARG B 1 221 ? 36.755 -8.765 -18.215 1.00 40.29 267 ARG F N 1
ATOM 3370 C CA . ARG B 1 221 ? 37.569 -7.595 -17.914 1.00 37.90 267 ARG F CA 1
ATOM 3371 C C . ARG B 1 221 ? 39.019 -7.814 -18.320 1.00 44.43 267 ARG F C 1
ATOM 3372 O O . ARG B 1 221 ? 39.657 -6.922 -18.875 1.00 52.92 267 ARG F O 1
ATOM 3380 N N . LYS B 1 222 ? 39.535 -9.004 -18.035 1.00 44.15 268 LYS F N 1
ATOM 3381 C CA . LYS B 1 222 ? 40.912 -9.344 -18.367 1.00 38.24 268 LYS F CA 1
ATOM 3382 C C . LYS B 1 222 ? 41.037 -9.720 -19.839 1.00 37.74 268 LYS F C 1
ATOM 3383 O O . LYS B 1 222 ? 42.089 -10.190 -20.277 1.00 47.59 268 LYS F O 1
ATOM 3389 N N . LYS B 1 223 ? 39.958 -9.529 -20.592 1.00 30.09 269 LYS F N 1
ATOM 3390 C CA . LYS B 1 223 ? 39.942 -9.870 -22.015 1.00 47.30 269 LYS F CA 1
ATOM 3391 C C . LYS B 1 223 ? 40.100 -11.376 -22.267 1.00 48.22 269 LYS F C 1
ATOM 3392 O O . LYS B 1 223 ? 40.371 -11.798 -23.391 1.00 49.06 269 LYS F O 1
ATOM 3398 N N . GLY B 1 224 ? 39.929 -12.180 -21.221 1.00 43.09 270 GLY F N 1
ATOM 3399 C CA . GLY B 1 224 ? 40.173 -13.607 -21.305 1.00 32.13 270 GLY F CA 1
ATOM 3400 C C . GLY B 1 224 ? 39.159 -14.369 -22.140 1.00 40.46 270 GLY F C 1
ATOM 3401 O O . GLY B 1 224 ? 38.113 -13.844 -22.520 1.00 29.36 270 GLY F O 1
ATOM 3402 N N . ASP B 1 225 ? 39.475 -15.629 -22.416 1.00 47.64 271 ASP F N 1
ATOM 3403 C CA . ASP B 1 225 ? 38.608 -16.485 -23.210 1.00 38.48 271 ASP F CA 1
ATOM 3404 C C . ASP B 1 225 ? 37.757 -17.364 -22.309 1.00 38.01 271 ASP F C 1
ATOM 3405 O O . ASP B 1 225 ? 38.183 -17.742 -21.216 1.00 32.45 271 ASP F O 1
ATOM 3410 N N . LYS B 1 226 ? 36.555 -17.690 -22.774 1.00 28.56 272 LYS F N 1
ATOM 3411 C CA . LYS B 1 226 ? 35.646 -18.535 -22.014 1.00 23.64 272 LYS F CA 1
ATOM 3412 C C . LYS B 1 226 ? 35.383 -19.849 -22.738 1.00 27.47 272 LYS F C 1
ATOM 3413 O O . LYS B 1 226 ? 34.674 -19.891 -23.745 1.00 32.29 272 LYS F O 1
ATOM 3419 N N . PHE B 1 227 ? 35.965 -20.923 -22.214 1.00 18.20 273 PHE F N 1
ATOM 3420 C CA . PHE B 1 227 ? 35.823 -22.241 -22.810 1.00 18.69 273 PHE F CA 1
ATOM 3421 C C . PHE B 1 227 ? 34.631 -22.975 -22.204 1.00 18.13 273 PHE F C 1
ATOM 3422 O O . PHE B 1 227 ? 34.620 -23.283 -21.015 1.00 13.61 273 PHE F O 1
ATOM 3430 N N . VAL B 1 228 ? 33.622 -23.227 -23.029 1.00 15.76 274 VAL F N 1
ATOM 3431 C CA . VAL B 1 228 ? 32.405 -23.910 -22.598 1.00 18.40 274 VAL F CA 1
ATOM 3432 C C . VAL B 1 228 ? 32.390 -25.350 -23.113 1.00 12.96 274 VAL F C 1
ATOM 3433 O O . VAL B 1 228 ? 32.866 -25.625 -24.211 1.00 14.78 274 VAL F O 1
ATOM 3437 N N . ALA B 1 229 ? 31.845 -26.264 -22.319 1.00 10.27 275 ALA F N 1
ATOM 3438 C CA . ALA B 1 229 ? 31.584 -27.626 -22.774 1.00 8.68 275 ALA F CA 1
ATOM 3439 C C . ALA B 1 229 ? 30.479 -28.255 -21.926 1.00 13.95 275 ALA F C 1
ATOM 3440 O O . ALA B 1 229 ? 30.512 -28.180 -20.697 1.00 5.12 275 ALA F O 1
ATOM 3442 N N . CYS B 1 230 ? 29.492 -28.863 -22.585 1.00 10.21 276 CYS F N 1
ATOM 3443 C CA . CYS B 1 230 ? 28.371 -29.471 -21.883 1.00 3.73 276 CYS F CA 1
ATOM 3444 C C . CYS B 1 230 ? 28.204 -30.937 -22.276 1.00 6.93 276 CYS F C 1
ATOM 3445 O O . CYS B 1 230 ? 28.450 -31.313 -23.424 1.00 4.88 276 CYS F O 1
ATOM 3448 N N . PHE B 1 231 ? 27.794 -31.759 -21.311 1.00 5.39 277 PHE F N 1
ATOM 3449 C CA . PHE B 1 231 ? 27.615 -33.187 -21.538 1.00 4.48 277 PHE F CA 1
ATOM 3450 C C . PHE B 1 231 ? 26.260 -33.689 -21.044 1.00 4.90 277 PHE F C 1
ATOM 3451 O O . PHE B 1 231 ? 25.795 -33.293 -19.975 1.00 4.43 277 PHE F O 1
ATOM 3459 N N . THR B 1 232 ? 25.636 -34.568 -21.823 1.00 3.53 278 THR F N 1
ATOM 3460 C CA . THR B 1 232 ? 24.428 -35.247 -21.381 1.00 3.78 278 THR F CA 1
ATOM 3461 C C . THR B 1 232 ? 24.804 -36.530 -20.649 1.00 3.86 278 THR F C 1
ATOM 3462 O O . THR B 1 232 ? 25.753 -37.214 -21.025 1.00 3.53 278 THR F O 1
ATOM 3466 N N . ARG B 1 233 ? 24.049 -36.840 -19.601 1.00 3.74 279 ARG F N 1
ATOM 3467 C CA . ARG B 1 233 ? 24.228 -38.070 -18.854 1.00 3.53 279 ARG F CA 1
ATOM 3468 C C . ARG B 1 233 ? 23.425 -39.142 -1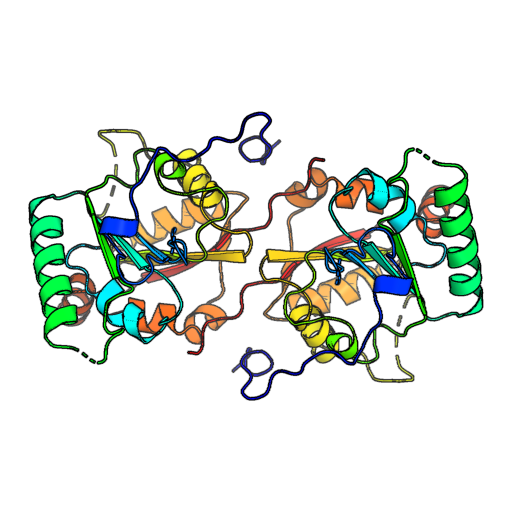9.586 1.00 5.85 279 ARG F C 1
ATOM 3469 O O . ARG B 1 233 ? 22.192 -39.166 -19.524 1.00 3.53 279 ARG F O 1
ATOM 3477 N N . LEU B 1 234 ? 24.132 -40.014 -20.296 1.00 3.88 280 LEU F N 1
ATOM 3478 C CA . LEU B 1 234 ? 23.502 -41.050 -21.085 1.00 3.53 280 LEU F CA 1
ATOM 3479 C C . LEU B 1 234 ? 22.741 -42.037 -20.214 1.00 3.53 280 LEU F C 1
ATOM 3480 O O . LEU B 1 234 ? 23.074 -42.237 -19.053 1.00 3.53 280 LEU F O 1
ATOM 3485 N N . PRO B 1 235 ? 21.703 -42.667 -20.782 1.00 7.91 281 PRO F N 1
ATOM 3486 C CA . PRO B 1 235 ? 21.005 -43.732 -20.068 1.00 3.53 281 PRO F CA 1
ATOM 3487 C C . PRO B 1 235 ? 21.962 -44.896 -19.867 1.00 4.31 281 PRO F C 1
ATOM 3488 O O . PRO B 1 235 ? 22.782 -45.187 -20.743 1.00 3.53 281 PRO F O 1
ATOM 3492 N N . THR B 1 236 ? 21.884 -45.525 -18.702 1.00 3.53 282 THR F N 1
ATOM 3493 C CA . THR B 1 236 ? 22.645 -46.721 -18.432 1.00 4.08 282 THR F CA 1
ATOM 3494 C C . THR B 1 236 ? 21.969 -47.892 -19.143 1.00 5.18 282 THR F C 1
ATOM 3495 O O . THR B 1 236 ? 20.768 -48.076 -19.006 1.00 4.10 282 THR F O 1
ATOM 3499 N N . PRO B 1 237 ? 22.742 -48.688 -19.901 1.00 4.69 283 PRO F N 1
ATOM 3500 C CA . PRO B 1 237 ? 22.195 -49.903 -20.514 1.00 7.10 283 PRO F CA 1
ATOM 3501 C C . PRO B 1 237 ? 21.459 -50.739 -19.477 1.00 7.86 283 PRO F C 1
ATOM 3502 O O . PRO B 1 237 ? 21.915 -50.841 -18.333 1.00 9.18 283 PRO F O 1
ATOM 3506 N N . ALA B 1 238 ? 20.330 -51.311 -19.874 1.00 6.87 284 ALA F N 1
ATOM 3507 C CA . ALA B 1 238 ? 19.499 -52.118 -18.987 1.00 14.39 284 ALA F CA 1
ATOM 3508 C C . ALA B 1 238 ? 20.170 -53.4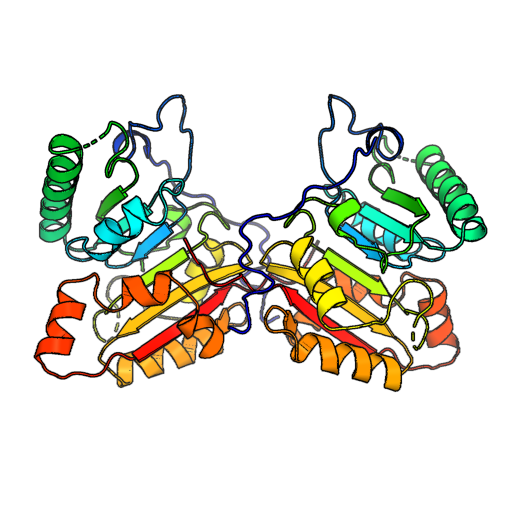47 -18.627 1.00 14.60 284 ALA F C 1
ATOM 3509 O O . ALA B 1 238 ? 20.802 -54.077 -19.472 1.00 16.06 284 ALA F O 1
ATOM 3511 N N . ILE B 1 239 ? 20.035 -53.863 -17.372 1.00 14.67 285 ILE F N 1
ATOM 3512 C CA . ILE B 1 239 ? 20.572 -55.144 -16.931 1.00 22.44 285 ILE F CA 1
ATOM 3513 C C . ILE B 1 239 ? 19.443 -56.125 -16.661 1.00 29.59 285 ILE F C 1
ATOM 3514 O O . ILE B 1 239 ? 19.479 -57.273 -17.116 1.00 34.30 285 ILE F O 1
ATOM 3519 N N . LEU B 1 240 ? 18.454 -55.663 -15.902 1.00 26.27 286 LEU F N 1
ATOM 3520 C CA . LEU B 1 240 ? 17.330 -56.495 -15.472 1.00 50.28 286 LEU F CA 1
ATOM 3521 C C . LEU B 1 240 ? 17.731 -57.347 -14.266 1.00 50.64 286 LEU F C 1
ATOM 3522 O O . LEU B 1 240 ? 18.592 -58.223 -14.366 1.00 49.85 286 LEU F O 1
#

Solvent-accessible surface area: 22231 Å² total; per-residue (Å²): 147,46,2,70,96,17,40,83,146,184,68,78,83,44,117,148,60,88,47,18,148,35,0,56,87,22,105,146,175,64,84,54,114,3,33,0,0,2,16,43,11,24,83,0,8,0,0,24,67,0,4,83,10,28,80,122,34,2,0,0,0,2,15,88,161,75,152,20,1,80,122,0,66,99,77,2,87,46,45,37,113,130,59,101,163,109,16,37,29,5,0,11,2,34,112,8,33,12,43,125,78,0,4,39,37,0,76,124,30,28,0,25,25,0,0,18,13,19,39,138,101,119,217,52,58,121,48,67,62,74,10,20,16,16,11,0,22,0,2,74,61,2,1,6,3,1,0,0,1,67,48,120,112,19,24,91,100,21,15,115,46,5,106,94,5,43,0,6,55,101,6,62,164,82,5,21,113,40,1,42,0,2,125,29,0,96,54,6,14,87,84,0,91,116,7,83,168,163,184,35,92,44,47,13,0,0,0,0,7,10,4,27,1,16,102,130,149,46,2,70,96,18,41,81,148,186,68,78,82,43,117,148,59,88,47,18,147,34,0,55,84,23,108,150,174,64,84,56,115,3,34,0,0,1,17,43,10,23,84,0,8,0,0,24,67,0,4,83,10,26,80,122,35,2,0,0,0,1,15,85,162,77,152,20,1,78,123,0,68,98,78,2,87,44,45,36,114,132,60,102,165,109,16,36,29,4,0,11,2,34,113,8,36,11,44,126,79,0,6,38,37,1,77,123,31,29,0,25,25,0,0,19,12,20,39,140,100,119,215,52,59,119,49,67,60,74,10,23,15,17,11,0,24,0,1,71,61,3,1,6,3,1,0,0,1,68,48,121,113,20,22,92,102,22,16,114,45,5,109,92,6,45,0,7,57,100,5,61,166,83,4,21,113,39,1,42,0,2,125,27,0,96,55,5,14,87,85,0,90,118,8,85,171,165,186,35,91,43,48,14,0,0,0,0,7,11,5,26,0,17,103,131

B-factor: mean 17.64, std 13.08, range [3.53, 52.92]

Foldseek 3Di:
DLCVLPPDPDDDAAADDDCCVFQVVQPPVGNADAAAEEEQCFQPLLVLVVCVVCVPHAYEYEHQDPVNQVNSQVVLVVQCVVDPNSTSSRYHYYHDDLQPQCNNPAAFQRYQEYEDQAPPPQDVDDDDLVSVSSVLRRHHQQGKYKDKHLDVVVLVVVVVSQVVRPQKDWDDPVCLVPDPSNVSSQQSDPVNVVQVVVVTDMRIIMIGGHDRDDDD/DLCVLPPDPQDDAAADDDCCVFQVVQPPVGNADAAAEEEQCQQCLLVLVVCVVCVPHAYEYEHQDPVNQVNSQVVLVVQCVVDPNSTSSRYHYYHDDLQPQCNNPAAFQRYQEYEDQAPPPQDVDDDDLVSVSSVLRRHHQQGKYKDKHLDPVVLVVVVVSQVVRPQKDWDDPVCLVPDPSNVSSQQSDPVNVVQVVVVTDMRIIMIGGHDRDDDD

Nearest PDB structures (foldseek):
  2vdv-assembly1_E  TM=1.005E+00  e=4.141E-50  Saccharomyces cerevisiae
  8d59-assembly1_A  TM=9.276E-01  e=6.456E-30  Homo sapiens
  7pl1-assembly1_A  TM=9.059E-01  e=7.360E-30  Homo sapiens
  8d58-assembly1_A  TM=9.049E-01  e=1.954E-28  Homo sapiens
  8cti-assembly1_A  TM=8.940E-01  e=2.362E-27  Homo sapiens